Protein AF-A0A521YUN8-F1 (afdb_monomer)

Mean predicted aligned error: 10.93 Å

Secondary structure (DSSP, 8-state):
-PEEEEEE-GGGTTT-S-PPPEEEEE-HHHHHHHHTTS-----HHHHHHHHHTT-SEEEEPP---SPTTS-HHHHHHHHHHHTTS--EEEEEEESHHHH-TT--SSSTT-TTGGGGSHHHHHHHHHHHTT--EE--EE--BBTTTTSSTT--HHHH-TTEEEETT-EE-TTS-SB-SSBBPEEE-STT-EEEE--EETTEEEEEPEEEEEEEEEEE-SEEEEEEE-TTS-SPPEEEEEE--SEEEEEEEEEEEEES-EEEEEEES-EEEEEEEEE-TTS--EEEEEEEBTT--TTSTTSTTT--STTSSHHHHHTT--SEEEEE--TGGGGGTGGGHHHHHHHHHHHHHHHHHTT-EEEEEPP---SSSPS-HHHHHHHHHHHHHHHHHTPEEE-HHHHHS-TT-TTS-TTB-TTSSTTSB-HHHHHHHHHHHHHHHHHHHT-----

Solvent-accessible surface area (backbone atoms only — not comparable to full-atom values): 22482 Å² total; per-residue (Å²): 125,76,44,46,40,36,58,49,65,56,76,50,73,83,72,46,87,84,74,88,62,58,76,47,75,38,56,63,66,56,51,53,52,46,59,76,75,46,75,68,62,85,54,70,73,60,52,53,58,38,45,77,70,72,38,81,46,69,48,48,51,76,74,59,74,44,56,69,54,71,33,59,67,40,27,50,30,50,50,29,16,77,70,60,73,34,66,28,37,36,38,38,41,18,11,26,80,37,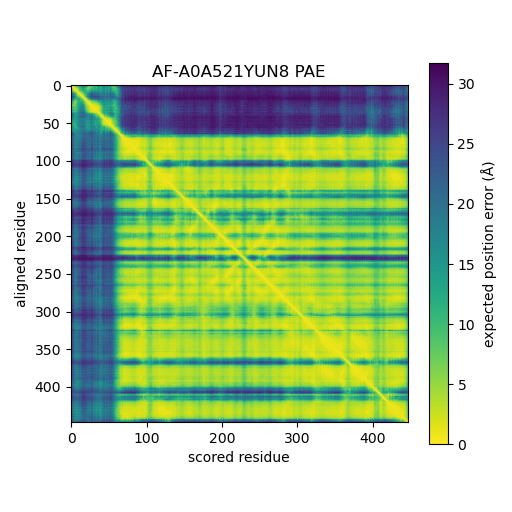44,13,17,6,44,36,96,60,66,36,35,38,68,52,9,44,72,37,4,25,41,30,28,19,17,38,46,35,38,75,73,72,41,55,37,31,46,32,52,52,23,34,51,12,58,62,56,72,56,26,96,85,46,50,68,38,47,26,32,76,44,39,41,71,28,82,82,27,45,60,62,89,81,68,80,63,45,32,68,8,12,32,31,39,43,8,79,35,68,63,10,22,41,33,40,36,42,39,36,67,88,41,74,90,41,62,38,67,29,25,33,37,40,39,31,29,50,22,57,34,63,26,26,37,32,42,39,62,65,83,73,85,63,86,56,46,74,48,75,35,83,37,77,66,40,70,47,72,48,80,43,78,53,79,74,42,62,49,44,34,38,44,23,16,66,33,53,52,37,36,40,37,29,40,38,60,37,29,85,87,58,29,26,38,39,30,34,54,21,11,18,50,82,35,22,44,73,39,72,79,13,50,64,53,32,84,55,80,48,31,26,23,72,46,55,27,68,67,63,36,33,31,35,37,41,43,52,37,62,53,46,55,79,52,44,72,80,32,38,63,57,48,35,55,35,53,43,51,37,51,51,41,24,38,73,57,65,22,44,45,32,41,43,45,41,54,51,76,43,77,51,46,59,44,75,52,34,51,48,45,33,50,34,53,51,49,40,22,67,76,70,71,38,43,62,41,61,55,49,57,67,75,39,52,50,87,58,58,65,79,53,78,39,39,35,34,52,79,39,52,70,26,36,8,56,59,24,18,37,51,52,6,40,51,50,36,54,32,49,26,34,15,33,60,62,59,72,90,124

pLDDT: mean 76.79, std 19.07, range [26.56, 98.12]

Nearest PDB structures (foldseek):
  4w8j-assembly1_A-2  TM=6.122E-01  e=1.206E-03  Bacillus thuringiensis serovar kurstaki str. HD73
  6tfj-assembly1_D  TM=5.783E-01  e=1.558E-02  Bacillus thuringiensis
  6v1v-assembly1_A  TM=5.561E-01  e=2.012E-01  Bacillus thuringiensis
  6v1v-assembly1_B  TM=5.299E-01  e=1.787E-01  Bacillus thuringiensis
  6y3y-assembly1_B  TM=3.745E-01  e=2.825E-02  Human coronavirus HKU1

Foldseek 3Di:
DWAWEFEDACVCVVDDDDDDTDTDTDDPVVVVVVPLPAQADPDPVVVVVVVVVVHPGYRYDDHLQFAFQLQALQLVQQVCLLVLHAAAEEEEQAALQQLAFQLDQAPFDLFCRNLLGLLLLLQVLCVVLPAHEHAQKDFAQAPQCVRDPPDDVCRNPVQKDWWPPWDWDNVQLAAAQQHTWTKAADFGTFMKGFDAHSVGRVHGDKFFKKKWKWFLADFFWKWKADPPPPWDTDIDTRDRPGAIAIDMDGGDTDGTMMTIHTRTHIIITRMMGTHHSSNYHHHYYYSYYYLAALQDCCHQQNPPRRRHAQLNLLNVLHSEYEYHHAQNLLVVFPVSLVVRLVSVLVNLQSNVVSVHAYEYEQHADFFQDFDDDRSVSNRVSSVVSCVVNVHHYGPLVCSLDNSHPLHDDQQACSRDGSRYGHSSNSSSSSSSVSVSSCRNSVVPRPD

Sequence (447 aa):
MPQALVIQSVDSLERSNYAPGLVVNFPAEIVTWLKSRMLVDDTPAVVAAAIAAGATQVVHRPNYSAKSGAMPKTSQAIAMVLAGLAQAFVGGFGDSTELGTGAGTGVKGLIGAAAGRPSAQMAAYLASVGIPAADNSFFGEGFIQAFPPNMQFSDFDSRFRWIAGASHYPNGQQTSLGGVMGRANGVGLGVGFTPTYPCEPTRNIIYDTVRVVYCDRTTGSITVSNPGGGSVASTITTDGTFKVKVATVSLTRGSGECQILCASGDVWIIGATFYDSQIPRVNIMSFGQYGDKLTSATGAVKNTNEWRGGAVLAQLGLDACWFDMTLNSYGDGLAGVSAFSDALRSIVKEVAAAGTETVIASPHAVGTGNQGTVSNAYVQAARQVTSETGSQFHDVYKRLTPYAAYSATHIFGGDGTTLHLSAGGNHAKGVLRARFLLNATGHNPVE

Radius of gyration: 22.22 Å; Cα contacts (8 Å, |Δi|>4): 1110; chains: 1; bounding box: 50×47×71 Å

Structure (mmCIF, N/CA/C/O backbone):
data_AF-A0A521YUN8-F1
#
_entry.id   AF-A0A521YUN8-F1
#
loop_
_atom_site.group_PDB
_atom_site.id
_atom_site.type_symbol
_atom_site.label_atom_id
_atom_site.label_alt_id
_atom_site.label_comp_id
_atom_site.label_asym_id
_atom_site.label_entity_id
_atom_site.label_seq_id
_atom_site.pdbx_PDB_ins_code
_atom_site.Cartn_x
_atom_site.Cartn_y
_atom_site.Cartn_z
_atom_site.occupancy
_atom_site.B_iso_or_equiv
_atom_site.auth_seq_id
_atom_site.auth_comp_id
_atom_site.auth_asym_id
_atom_site.auth_atom_id
_atom_site.pdbx_PDB_model_num
ATOM 1 N N . MET A 1 1 ? 4.036 -11.961 45.183 1.00 40.22 1 MET A N 1
ATOM 2 C CA . MET A 1 1 ? 2.727 -12.651 45.256 1.00 40.22 1 MET A CA 1
ATOM 3 C C . MET A 1 1 ? 2.252 -12.927 43.832 1.00 40.22 1 MET A C 1
ATOM 5 O O . MET A 1 1 ? 2.518 -12.071 42.990 1.00 40.22 1 MET A O 1
ATOM 9 N N . PRO A 1 2 ? 1.623 -14.081 43.537 1.00 34.34 2 PRO A N 1
ATOM 10 C CA . PRO A 1 2 ? 1.011 -14.326 42.229 1.00 34.34 2 PRO A CA 1
ATOM 11 C C . PRO A 1 2 ? -0.067 -13.268 41.951 1.00 34.34 2 PRO A C 1
ATOM 13 O O . PRO A 1 2 ? -0.819 -12.921 42.861 1.00 34.34 2 PRO A O 1
ATOM 16 N N . GLN A 1 3 ? -0.112 -12.726 40.732 1.00 43.03 3 GLN A N 1
ATOM 17 C CA . GLN A 1 3 ? -1.165 -11.796 40.311 1.00 43.03 3 GLN A CA 1
ATOM 18 C C . GLN A 1 3 ? -2.227 -12.589 39.543 1.00 43.03 3 GLN A C 1
ATOM 20 O O . GLN A 1 3 ? -1.904 -13.293 38.583 1.00 43.03 3 GLN A O 1
ATOM 25 N N . ALA A 1 4 ? -3.478 -12.496 39.991 1.00 38.19 4 ALA A N 1
ATOM 26 C CA . ALA A 1 4 ? -4.615 -13.130 39.336 1.00 38.19 4 ALA A CA 1
ATOM 27 C C . ALA A 1 4 ? -5.080 -12.246 38.172 1.00 38.19 4 ALA A C 1
ATOM 29 O O . ALA A 1 4 ? -5.503 -11.108 38.394 1.00 38.19 4 ALA A O 1
ATOM 30 N N . LEU A 1 5 ? -4.986 -12.765 36.945 1.00 40.88 5 LEU A N 1
ATOM 31 C CA . LEU A 1 5 ? -5.459 -12.103 35.736 1.00 40.88 5 LEU A CA 1
ATOM 32 C C . LEU A 1 5 ? -6.773 -12.742 35.285 1.00 40.88 5 LEU A C 1
ATOM 34 O O . LEU A 1 5 ? -6.846 -13.958 35.097 1.00 40.88 5 LEU A O 1
ATOM 38 N N . VAL A 1 6 ? -7.798 -11.916 35.084 1.00 42.12 6 VAL A N 1
ATOM 39 C CA . VAL A 1 6 ? -9.063 -12.341 34.474 1.00 42.12 6 VAL A CA 1
ATOM 40 C C . VAL A 1 6 ? -9.049 -11.938 33.004 1.00 42.12 6 VAL A C 1
ATOM 42 O O . VAL A 1 6 ? -8.918 -10.755 32.686 1.00 42.12 6 VAL A O 1
ATOM 45 N N . ILE A 1 7 ? -9.189 -12.921 32.114 1.00 42.91 7 ILE A N 1
ATOM 46 C CA . ILE A 1 7 ? -9.347 -12.703 30.671 1.00 42.91 7 ILE A CA 1
ATOM 47 C C . ILE A 1 7 ? -10.835 -12.859 30.346 1.00 42.91 7 ILE A C 1
ATOM 49 O O . ILE A 1 7 ? -11.385 -13.952 30.458 1.00 42.91 7 ILE A O 1
ATOM 53 N N . GLN A 1 8 ? -11.496 -11.771 29.948 1.00 40.34 8 GLN A N 1
ATOM 54 C CA . GLN A 1 8 ? -12.891 -11.790 29.496 1.00 40.34 8 GLN A CA 1
ATOM 55 C C . GLN A 1 8 ? -12.984 -11.365 28.027 1.00 40.34 8 GLN A C 1
ATOM 57 O O . GLN A 1 8 ? -12.402 -10.358 27.616 1.00 40.34 8 GLN A O 1
ATOM 62 N N . SER A 1 9 ? -13.729 -12.132 27.225 1.00 34.81 9 SER A N 1
ATOM 63 C CA . SER A 1 9 ? -14.153 -11.721 25.884 1.00 34.81 9 SER A CA 1
ATOM 64 C C . SER A 1 9 ? -15.483 -10.966 25.970 1.00 34.81 9 SER A C 1
ATOM 66 O O . SER A 1 9 ? -16.374 -11.327 26.742 1.00 34.81 9 SER A O 1
ATOM 68 N N . VAL A 1 10 ? -15.629 -9.902 25.177 1.00 38.62 10 VAL A N 1
ATOM 69 C CA . VAL A 1 10 ? -16.813 -9.025 25.216 1.00 38.62 10 VAL A CA 1
ATOM 70 C C . VAL A 1 10 ? -18.052 -9.690 24.592 1.00 38.62 10 VAL A C 1
ATOM 72 O O . VAL A 1 10 ? -19.169 -9.290 24.903 1.00 38.62 10 VAL A O 1
ATOM 75 N N . ASP A 1 11 ? -17.896 -10.785 23.838 1.00 34.53 11 ASP A N 1
ATOM 76 C CA . ASP A 1 11 ? -19.031 -11.582 23.339 1.00 34.53 11 ASP A CA 1
ATOM 77 C C . ASP A 1 11 ? -19.919 -12.135 24.475 1.00 34.53 11 ASP A C 1
ATOM 79 O O . ASP A 1 11 ? -21.109 -12.381 24.278 1.00 34.53 11 ASP A O 1
ATOM 83 N N . SER A 1 12 ? -19.370 -12.279 25.688 1.00 32.59 12 SER A N 1
ATOM 84 C CA . SER A 1 12 ? -20.115 -12.716 26.877 1.00 32.59 12 SER A CA 1
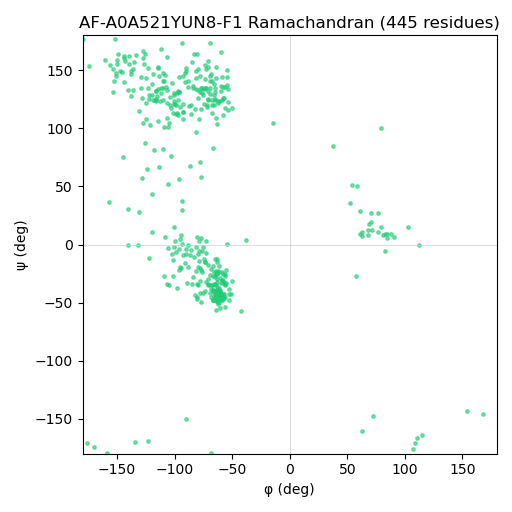ATOM 85 C C . SER A 1 12 ? -20.982 -11.620 27.519 1.00 32.59 12 SER A C 1
ATOM 87 O O . SER A 1 12 ? -21.946 -11.941 28.216 1.00 32.59 12 SER A O 1
ATOM 89 N N . LEU A 1 13 ? -20.696 -10.338 27.253 1.00 34.28 13 LEU A N 1
ATOM 90 C CA . LEU A 1 13 ? -21.418 -9.194 27.829 1.00 34.28 13 LEU A CA 1
ATOM 91 C C . LEU A 1 13 ? -22.699 -8.848 27.061 1.00 34.28 13 LEU A C 1
ATOM 93 O O . LEU A 1 13 ? -23.650 -8.362 27.665 1.00 34.28 13 LEU A O 1
ATOM 97 N N . GLU A 1 14 ? -22.762 -9.139 25.759 1.00 33.44 14 GLU A N 1
ATOM 98 C CA . GLU A 1 14 ? -23.977 -8.898 24.965 1.00 33.44 14 GLU A CA 1
ATOM 99 C C . GLU A 1 14 ? -24.939 -10.100 24.938 1.00 33.44 14 GLU A C 1
ATOM 101 O O . GLU A 1 14 ? -26.064 -9.962 24.458 1.00 33.44 14 GLU A O 1
ATOM 106 N N . ARG A 1 15 ? -24.544 -11.279 25.457 1.00 31.39 15 ARG A N 1
ATOM 107 C CA . ARG A 1 15 ? -25.366 -12.505 25.358 1.00 31.39 15 ARG A CA 1
ATOM 108 C C . ARG A 1 15 ? -25.589 -13.330 26.627 1.00 31.39 15 ARG A C 1
ATOM 110 O O . ARG A 1 15 ? -26.336 -14.302 26.544 1.00 31.39 15 ARG A O 1
ATOM 117 N N . SER A 1 16 ? -25.056 -12.984 27.799 1.00 26.56 16 SER A N 1
ATOM 118 C CA . SER A 1 16 ? -25.346 -13.794 28.994 1.00 26.56 16 SER A CA 1
ATOM 119 C C . SER A 1 16 ? -25.258 -13.041 30.314 1.00 26.56 16 SER A C 1
ATOM 121 O O . SER A 1 16 ? -24.249 -12.418 30.628 1.00 26.56 16 SER A O 1
ATOM 123 N N . ASN A 1 17 ? -26.296 -13.212 31.136 1.00 31.38 17 ASN A N 1
ATOM 124 C CA . ASN A 1 17 ? -26.177 -13.135 32.586 1.00 31.38 17 ASN A CA 1
ATOM 125 C C . ASN A 1 17 ? -25.013 -14.040 33.034 1.00 31.38 17 ASN A C 1
ATOM 127 O O . ASN A 1 17 ? -25.071 -15.247 32.822 1.00 31.38 17 ASN A O 1
ATOM 131 N N . TYR A 1 18 ? -23.980 -13.436 33.628 1.00 36.31 18 TYR A N 1
ATOM 132 C CA . TYR A 1 18 ? -22.937 -14.051 34.459 1.00 36.31 18 TYR A CA 1
ATOM 133 C C . TYR A 1 18 ? -22.442 -15.451 34.041 1.00 36.31 18 TYR A C 1
ATOM 135 O O . TYR A 1 18 ? -22.829 -16.457 34.634 1.00 36.31 18 TYR A O 1
ATOM 143 N N . ALA A 1 19 ? -21.481 -15.512 33.116 1.00 30.38 19 ALA A N 1
ATOM 144 C CA . ALA A 1 19 ? -20.538 -16.631 33.069 1.00 30.38 19 ALA A CA 1
ATOM 145 C C . ALA A 1 19 ? -19.230 -16.234 33.792 1.00 30.38 19 ALA A C 1
ATOM 147 O O . ALA A 1 19 ? -18.710 -15.142 33.541 1.00 30.38 19 ALA A O 1
ATOM 148 N N . PRO A 1 20 ? -18.687 -17.070 34.698 1.00 34.78 20 PRO A N 1
ATOM 149 C CA . PRO A 1 20 ? -17.443 -16.771 35.401 1.00 34.78 20 PRO A CA 1
ATOM 150 C C . PRO A 1 20 ? -16.265 -16.781 34.418 1.00 34.78 20 PRO A C 1
ATOM 152 O O . PRO A 1 20 ? -16.045 -17.758 33.703 1.00 34.78 20 PRO A O 1
ATOM 155 N N . GLY A 1 21 ? -15.515 -15.676 34.369 1.00 39.78 21 GLY A N 1
ATOM 156 C CA . GLY A 1 21 ? -14.274 -15.590 33.598 1.00 39.78 21 GLY A CA 1
ATOM 157 C C . GLY A 1 21 ? -13.212 -16.556 34.133 1.00 39.78 21 GLY A C 1
ATOM 158 O O . GLY A 1 21 ? -13.204 -16.891 35.318 1.00 39.78 21 GLY A O 1
ATOM 159 N N . LEU A 1 22 ? -12.300 -16.994 33.264 1.00 37.12 22 LEU A N 1
ATOM 160 C CA . LEU A 1 22 ? -11.158 -17.812 33.664 1.00 37.12 22 LEU A CA 1
ATOM 161 C C . LEU A 1 22 ? -10.160 -16.937 34.437 1.00 37.12 22 LEU A C 1
ATOM 163 O O . LEU A 1 22 ? -9.649 -15.949 33.905 1.00 37.12 22 LEU A O 1
ATOM 167 N N . VAL A 1 23 ? -9.888 -17.303 35.690 1.00 40.12 23 VAL A N 1
ATOM 168 C CA . VAL A 1 23 ? -8.850 -16.675 36.515 1.00 40.12 23 VAL A CA 1
ATOM 169 C C . VAL A 1 23 ? -7.566 -17.479 36.349 1.00 40.12 23 VAL A C 1
ATOM 171 O O . VAL A 1 23 ? -7.503 -18.634 36.771 1.00 40.12 23 VAL A O 1
ATOM 174 N N . VAL A 1 24 ? -6.538 -16.881 35.747 1.00 41.16 24 VAL A N 1
ATOM 175 C CA . VAL A 1 24 ? -5.220 -17.513 35.598 1.00 41.16 24 VAL A CA 1
ATOM 176 C C . VAL A 1 24 ? -4.197 -16.720 36.405 1.00 41.16 24 VAL A C 1
ATOM 178 O O . VAL A 1 24 ? -4.092 -15.499 36.281 1.00 41.16 24 VAL A O 1
ATOM 181 N N . ASN A 1 25 ? -3.445 -17.413 37.258 1.00 44.00 25 ASN A N 1
ATOM 182 C CA . ASN A 1 25 ? -2.368 -16.807 38.035 1.00 44.00 25 ASN A CA 1
ATOM 183 C C . ASN A 1 25 ? -1.083 -16.797 37.210 1.00 44.00 25 ASN A C 1
ATOM 185 O O . ASN A 1 25 ? -0.565 -17.858 36.864 1.00 44.00 25 ASN A O 1
ATOM 189 N N . PHE A 1 26 ? -0.543 -15.608 36.953 1.00 46.38 26 PHE A N 1
ATOM 190 C CA . PHE A 1 26 ? 0.735 -15.454 36.265 1.00 46.38 26 PHE A CA 1
ATOM 191 C C . PHE A 1 26 ? 1.824 -14.936 37.220 1.00 46.38 26 PHE A C 1
ATOM 193 O O . PHE A 1 26 ? 1.540 -14.144 38.130 1.00 46.38 26 PHE A O 1
ATOM 200 N N . PRO A 1 27 ? 3.093 -15.338 37.017 1.00 47.75 27 PRO A N 1
ATOM 201 C CA . PRO A 1 27 ? 4.240 -14.638 37.586 1.00 47.75 27 PRO A CA 1
ATOM 202 C C . PRO A 1 27 ? 4.221 -13.152 37.194 1.00 47.75 27 PRO A C 1
ATOM 204 O O . PRO A 1 27 ? 3.852 -12.803 36.072 1.00 47.75 27 PRO A O 1
ATOM 207 N N . ALA A 1 28 ? 4.658 -12.269 38.098 1.00 49.50 28 ALA A N 1
ATOM 208 C CA . ALA A 1 28 ? 4.647 -10.810 37.895 1.00 49.50 28 ALA A CA 1
ATOM 209 C C . ALA A 1 28 ? 5.402 -10.358 36.626 1.00 49.50 28 ALA A C 1
ATOM 211 O O . ALA A 1 28 ? 5.084 -9.335 36.018 1.00 49.50 28 ALA A O 1
ATOM 212 N N . GLU A 1 29 ? 6.377 -11.154 36.206 1.00 45.62 29 GLU A N 1
ATOM 213 C CA . GLU A 1 29 ? 7.209 -10.961 35.020 1.00 45.62 29 GLU A CA 1
ATOM 214 C C . GLU A 1 29 ? 6.395 -11.154 33.732 1.00 45.62 29 GLU A C 1
ATOM 216 O O . GLU A 1 29 ? 6.466 -10.331 32.822 1.00 45.62 29 GLU A O 1
ATOM 221 N N . ILE A 1 30 ? 5.528 -12.175 33.702 1.00 45.88 30 ILE A N 1
ATOM 222 C CA . ILE A 1 30 ? 4.599 -12.431 32.593 1.00 45.88 30 ILE A CA 1
ATOM 223 C C . ILE A 1 30 ? 3.528 -11.342 32.538 1.00 45.88 30 ILE A C 1
ATOM 225 O O . ILE A 1 30 ? 3.179 -10.884 31.456 1.00 45.88 30 ILE A O 1
ATOM 229 N N . VAL A 1 31 ? 3.046 -10.859 33.685 1.00 47.78 31 VAL A N 1
ATOM 230 C CA . VAL A 1 31 ? 2.085 -9.743 33.717 1.00 47.78 31 VAL A CA 1
ATOM 231 C C . VAL A 1 31 ? 2.711 -8.454 33.185 1.00 47.78 31 VAL A C 1
ATOM 233 O O . VAL A 1 31 ? 2.090 -7.739 32.403 1.00 47.78 31 VAL A O 1
ATOM 236 N N . THR A 1 32 ? 3.957 -8.167 33.558 1.00 48.97 32 THR A N 1
ATOM 237 C CA . THR A 1 32 ? 4.709 -7.012 33.039 1.00 48.97 32 THR A CA 1
ATOM 238 C C . THR A 1 32 ? 4.943 -7.138 31.531 1.00 48.97 32 THR A C 1
ATOM 240 O O . THR A 1 32 ? 4.762 -6.174 30.787 1.00 48.97 32 THR A O 1
ATOM 243 N N . TRP A 1 33 ? 5.255 -8.347 31.061 1.00 48.38 33 TRP A N 1
ATOM 244 C CA . TRP A 1 33 ? 5.387 -8.656 29.641 1.00 48.38 33 TRP A CA 1
ATOM 245 C C . TRP A 1 33 ? 4.058 -8.487 28.879 1.00 48.38 33 TRP A C 1
ATOM 247 O O . TRP A 1 33 ? 4.036 -7.826 27.841 1.00 48.38 33 TRP A O 1
ATOM 257 N N . LEU A 1 34 ? 2.933 -8.972 29.416 1.00 43.41 34 LEU A N 1
ATOM 258 C CA . LEU A 1 34 ? 1.595 -8.806 28.828 1.00 43.41 34 LEU A CA 1
ATOM 259 C C . LEU A 1 34 ? 1.175 -7.331 28.760 1.00 43.41 34 LEU A C 1
ATOM 261 O O . LEU A 1 34 ? 0.691 -6.886 27.721 1.00 43.41 34 LEU A O 1
ATOM 265 N N . LYS A 1 35 ? 1.441 -6.543 29.811 1.00 47.22 35 LYS A N 1
ATOM 266 C CA . LYS A 1 35 ? 1.211 -5.084 29.832 1.00 47.22 35 LYS A CA 1
ATOM 267 C C . LYS A 1 35 ? 1.997 -4.345 28.753 1.00 47.22 35 LYS A C 1
ATOM 269 O O . LYS A 1 35 ? 1.515 -3.363 28.205 1.00 47.22 35 LYS A O 1
ATOM 274 N N . SER A 1 36 ? 3.191 -4.830 28.415 1.00 42.38 36 SER A N 1
ATOM 275 C CA . SER A 1 36 ? 4.002 -4.249 27.338 1.00 42.38 36 SER A CA 1
ATOM 276 C C . SER A 1 36 ? 3.486 -4.585 25.927 1.00 42.38 36 SER A C 1
ATOM 278 O O . SER A 1 36 ? 3.941 -3.992 24.950 1.00 42.38 36 SER A O 1
ATOM 280 N N . ARG A 1 37 ? 2.549 -5.541 25.801 1.00 40.09 37 ARG A N 1
ATOM 281 C CA . ARG A 1 37 ? 2.071 -6.102 24.522 1.00 40.09 37 ARG A CA 1
ATOM 282 C C . ARG A 1 37 ? 0.559 -5.973 24.290 1.00 40.09 37 ARG A C 1
ATOM 284 O O . ARG A 1 37 ? 0.108 -6.219 23.172 1.00 40.09 37 ARG A O 1
ATOM 291 N N . MET A 1 38 ? -0.231 -5.608 25.300 1.00 37.91 38 MET A N 1
ATOM 292 C CA . MET A 1 38 ? -1.691 -5.498 25.216 1.00 37.91 38 MET A CA 1
ATOM 293 C C . MET A 1 38 ? -2.171 -4.139 25.737 1.00 37.91 38 MET A C 1
ATOM 295 O O . MET A 1 38 ? -1.736 -3.684 26.789 1.00 37.91 38 MET A O 1
ATOM 299 N N . LEU A 1 39 ? -3.087 -3.505 24.998 1.00 37.34 39 LEU A N 1
ATOM 300 C CA . LEU A 1 39 ? -3.808 -2.309 25.441 1.00 37.34 39 LEU A CA 1
ATOM 301 C C . LEU A 1 39 ? -4.728 -2.703 26.604 1.00 37.34 39 LEU A C 1
ATOM 303 O O . LEU A 1 39 ? -5.658 -3.484 26.407 1.00 37.34 39 LEU A O 1
ATOM 307 N N . VAL A 1 40 ? -4.439 -2.200 27.802 1.00 40.09 40 VAL A N 1
ATOM 308 C CA . VAL A 1 40 ? -5.302 -2.341 28.982 1.00 40.09 40 VAL A CA 1
ATOM 309 C C . VAL A 1 40 ? -6.214 -1.114 29.024 1.00 40.09 40 VAL A C 1
ATOM 311 O O . VAL A 1 40 ? -5.719 0.010 29.020 1.00 40.09 40 VAL A O 1
ATOM 314 N N . ASP A 1 41 ? -7.531 -1.324 28.992 1.00 37.00 41 ASP A N 1
ATOM 315 C CA . ASP A 1 41 ? -8.532 -0.261 29.149 1.00 37.00 41 ASP A CA 1
ATOM 316 C C . ASP A 1 41 ? -9.026 -0.253 30.605 1.00 37.00 41 ASP A C 1
ATOM 318 O O . ASP A 1 41 ? -9.662 -1.209 31.050 1.00 37.00 41 ASP A O 1
ATOM 322 N N . ASP A 1 42 ? -8.711 0.811 31.346 1.00 39.28 42 ASP A N 1
ATOM 323 C CA . ASP A 1 42 ? -9.026 0.982 32.771 1.00 39.28 42 ASP A CA 1
ATOM 324 C C . ASP A 1 42 ? -10.320 1.800 32.961 1.00 39.28 42 ASP A C 1
ATOM 326 O O . ASP A 1 42 ? -10.331 2.850 33.611 1.00 39.28 42 ASP A O 1
ATOM 330 N N . THR A 1 43 ? -11.447 1.367 32.384 1.00 39.06 43 THR A N 1
ATOM 331 C CA . THR A 1 43 ? -12.718 2.069 32.632 1.00 39.06 43 THR A CA 1
ATOM 332 C C . THR A 1 43 ? -13.278 1.745 34.035 1.00 39.06 43 THR A C 1
ATOM 334 O O . THR A 1 43 ? -13.449 0.571 34.381 1.00 39.06 43 THR A O 1
ATOM 337 N N . PRO A 1 44 ? -13.628 2.757 34.866 1.00 37.94 44 PRO A N 1
ATOM 338 C CA . PRO A 1 44 ? -13.896 2.571 36.303 1.00 37.94 44 PRO A CA 1
ATOM 339 C C . PRO A 1 44 ? -15.020 1.588 36.660 1.00 37.94 44 PRO A C 1
ATOM 341 O O . PRO A 1 44 ? -14.967 0.939 37.703 1.00 37.94 44 PRO A O 1
ATOM 344 N N . ALA A 1 45 ? -16.039 1.460 35.806 1.00 41.59 45 ALA A N 1
ATOM 345 C CA . ALA A 1 45 ? -17.196 0.606 36.071 1.00 41.59 45 ALA A CA 1
ATOM 346 C C . ALA A 1 45 ? -16.864 -0.894 35.989 1.00 41.59 45 ALA A C 1
ATOM 348 O O . ALA A 1 45 ? -17.403 -1.685 36.763 1.00 41.59 45 ALA A O 1
ATOM 349 N N . VAL A 1 46 ? -15.955 -1.293 35.092 1.00 40.50 46 VAL A N 1
ATOM 350 C CA . VAL A 1 46 ? -15.587 -2.708 34.939 1.00 40.50 46 VAL A CA 1
ATOM 351 C C . VAL A 1 46 ? -14.504 -3.121 35.932 1.00 40.50 46 VAL A C 1
ATOM 353 O O . VAL A 1 46 ? -14.554 -4.216 36.492 1.00 40.50 46 VAL A O 1
ATOM 356 N N . VAL A 1 47 ? -13.590 -2.200 36.244 1.00 44.62 47 VAL A N 1
ATOM 357 C CA . VAL A 1 47 ? -12.614 -2.363 37.327 1.00 44.62 47 VAL A CA 1
ATOM 358 C C . VAL A 1 47 ? -13.330 -2.591 38.667 1.00 44.62 47 VAL A C 1
ATOM 360 O O . VAL A 1 47 ? -12.972 -3.507 39.402 1.00 44.62 47 VAL A O 1
ATOM 363 N N . ALA A 1 48 ? -14.405 -1.847 38.955 1.00 43.62 48 ALA A N 1
ATOM 364 C CA . ALA A 1 48 ? -15.189 -2.019 40.180 1.00 43.62 48 ALA A CA 1
ATOM 365 C C . ALA A 1 48 ? -15.873 -3.399 40.285 1.00 43.62 48 ALA A C 1
ATOM 367 O O . ALA A 1 48 ? -15.846 -4.017 41.351 1.00 43.62 48 ALA A O 1
ATOM 368 N N . ALA A 1 49 ? -16.443 -3.912 39.189 1.00 44.75 49 ALA A N 1
ATOM 369 C CA . ALA A 1 49 ? -17.105 -5.220 39.170 1.00 44.75 49 ALA A CA 1
ATOM 370 C C . ALA A 1 49 ? -16.115 -6.392 39.314 1.00 44.75 49 ALA A C 1
ATOM 372 O O . ALA A 1 49 ? -16.419 -7.390 39.965 1.00 44.75 49 ALA A O 1
ATOM 373 N N . ALA A 1 50 ? -14.915 -6.267 38.749 1.00 43.16 50 ALA A N 1
ATOM 374 C CA . ALA A 1 50 ? -13.892 -7.301 38.841 1.00 43.16 50 ALA A CA 1
ATOM 375 C C . ALA A 1 50 ? -13.134 -7.287 40.178 1.00 43.16 50 ALA A C 1
ATOM 377 O O . ALA A 1 50 ? -12.829 -8.353 40.711 1.00 43.16 50 ALA A O 1
ATOM 378 N N . ILE A 1 51 ? -12.897 -6.106 40.764 1.00 48.72 51 ILE A N 1
ATOM 379 C CA . ILE A 1 51 ? -12.371 -5.980 42.133 1.00 48.72 51 ILE A CA 1
ATOM 380 C C . ILE A 1 51 ? -13.349 -6.614 43.131 1.00 48.72 51 ILE A C 1
ATOM 382 O O . ILE A 1 51 ? -12.924 -7.348 44.022 1.00 48.72 51 ILE A O 1
ATOM 386 N N . ALA A 1 52 ? -14.659 -6.416 42.942 1.00 48.44 52 ALA A N 1
ATOM 387 C CA . ALA A 1 52 ? -15.687 -7.068 43.756 1.00 48.44 52 ALA A CA 1
ATOM 388 C C . ALA A 1 52 ? -15.681 -8.610 43.636 1.00 48.44 52 ALA A C 1
ATOM 390 O O . ALA A 1 52 ? -16.125 -9.293 44.555 1.00 48.44 52 ALA A O 1
ATOM 391 N N . ALA A 1 53 ? -15.137 -9.161 42.545 1.00 46.38 53 ALA A N 1
ATOM 392 C CA . ALA A 1 53 ? -14.968 -10.599 42.316 1.00 46.38 53 ALA A CA 1
ATOM 393 C C . ALA A 1 53 ? -13.578 -11.140 42.727 1.00 46.38 53 ALA A C 1
ATOM 395 O O . ALA A 1 53 ? -13.261 -12.296 42.448 1.00 46.38 53 ALA A O 1
ATOM 396 N N . GLY A 1 54 ? -12.738 -10.328 43.381 1.00 42.00 54 GLY A N 1
ATOM 397 C CA . GLY A 1 54 ? -11.404 -10.730 43.844 1.00 42.00 54 GLY A CA 1
ATOM 398 C C . GLY A 1 54 ? -10.291 -10.616 42.795 1.00 42.00 54 GLY A C 1
ATOM 399 O O . GLY A 1 54 ? -9.171 -11.068 43.044 1.00 42.00 54 GLY A O 1
ATOM 400 N N . ALA A 1 55 ? -10.555 -10.007 41.636 1.00 42.09 55 ALA A N 1
ATOM 401 C CA . ALA A 1 55 ? -9.522 -9.731 40.644 1.00 42.09 55 ALA A CA 1
ATOM 402 C C . ALA A 1 55 ? -8.666 -8.535 41.080 1.00 42.09 55 ALA A C 1
ATOM 404 O O . ALA A 1 55 ? -9.179 -7.491 41.478 1.00 42.09 55 ALA A O 1
ATOM 405 N N . THR A 1 56 ? -7.343 -8.667 40.965 1.00 43.69 56 THR A N 1
ATOM 406 C CA . THR A 1 56 ? -6.420 -7.546 41.213 1.00 43.69 56 THR A CA 1
ATOM 407 C C . THR A 1 56 ? -6.165 -6.717 39.956 1.00 43.69 56 THR A C 1
ATOM 409 O O . THR A 1 56 ? -5.738 -5.571 40.082 1.00 43.69 56 THR A O 1
ATOM 412 N N . GLN A 1 57 ? -6.435 -7.261 38.758 1.00 42.66 57 GLN A N 1
ATOM 413 C CA . GLN A 1 57 ? -6.340 -6.572 37.463 1.00 42.66 57 GLN A CA 1
ATOM 414 C C . GLN A 1 57 ? -7.334 -7.162 36.443 1.00 42.66 57 GLN A C 1
ATOM 416 O O . GLN A 1 57 ? -7.554 -8.375 36.413 1.00 42.66 57 GLN A O 1
ATOM 421 N N . VAL A 1 58 ? -7.891 -6.304 35.581 1.00 38.75 58 VAL A N 1
ATOM 422 C CA . VAL A 1 58 ? -8.771 -6.671 34.457 1.00 38.75 58 VAL A CA 1
ATOM 423 C C . VAL A 1 58 ? -8.043 -6.369 33.159 1.00 38.75 58 VAL A C 1
ATOM 425 O O . VAL A 1 58 ? -7.646 -5.231 32.938 1.00 38.75 58 VAL A O 1
ATOM 428 N N . VAL A 1 59 ? -7.878 -7.360 32.283 1.00 37.97 59 VAL A N 1
ATOM 429 C CA . VAL A 1 59 ? -7.439 -7.107 30.905 1.00 37.97 59 VAL A CA 1
ATOM 430 C C . VAL A 1 59 ? -8.650 -7.269 30.003 1.00 37.97 59 VAL A C 1
ATOM 432 O O . VAL A 1 59 ? -9.108 -8.378 29.726 1.00 37.97 59 VAL A O 1
ATOM 435 N N . HIS A 1 60 ? -9.179 -6.136 29.553 1.00 37.91 60 HIS A N 1
ATOM 436 C CA . HIS A 1 60 ? -10.207 -6.114 28.528 1.00 37.91 60 HIS A CA 1
ATOM 437 C C . HIS A 1 60 ? -9.631 -6.550 27.185 1.00 37.91 60 HIS A C 1
ATOM 439 O O . HIS A 1 60 ? -8.641 -5.994 26.713 1.00 37.91 60 HIS A O 1
ATOM 445 N N . ARG A 1 61 ? -10.295 -7.500 26.514 1.00 41.81 61 ARG A N 1
ATOM 446 C CA . ARG A 1 61 ? -10.138 -7.640 25.064 1.00 41.81 61 ARG A CA 1
ATOM 447 C C . ARG A 1 61 ? -10.856 -6.451 24.418 1.00 41.81 61 ARG A C 1
ATOM 449 O O . ARG A 1 61 ? -12.071 -6.345 24.590 1.00 41.81 61 ARG A O 1
ATOM 456 N N . PRO A 1 62 ? -10.171 -5.562 23.675 1.00 42.88 62 PRO A N 1
ATOM 457 C CA . PRO A 1 62 ? -10.870 -4.559 22.890 1.00 42.88 62 PRO A CA 1
ATOM 458 C C . PRO A 1 62 ? -11.777 -5.303 21.915 1.00 42.88 62 PRO A C 1
ATOM 460 O O . PRO A 1 62 ? -11.307 -6.162 21.170 1.00 42.88 62 PRO A O 1
ATOM 463 N N . ASN A 1 63 ? -13.072 -5.002 21.938 1.00 41.94 63 ASN A N 1
ATOM 464 C CA . ASN A 1 63 ? -14.028 -5.615 21.031 1.00 41.94 63 ASN A CA 1
ATOM 465 C C . ASN A 1 63 ? -13.576 -5.312 19.591 1.00 41.94 63 ASN A C 1
ATOM 467 O O . ASN A 1 63 ? -13.546 -4.146 19.175 1.00 41.94 63 ASN A O 1
ATOM 471 N N . TYR A 1 64 ? -13.138 -6.332 18.843 1.00 51.66 64 TYR A N 1
ATOM 472 C CA . TYR A 1 64 ? -12.593 -6.153 17.499 1.00 51.66 64 TYR A CA 1
ATOM 473 C C . TYR A 1 64 ? -13.744 -5.953 16.506 1.00 51.66 64 TYR A C 1
ATOM 475 O O . TYR A 1 64 ? -14.001 -6.831 15.709 1.00 51.66 64 TYR A O 1
ATOM 483 N N . SER A 1 65 ? -14.413 -4.796 16.568 1.00 53.09 65 SER A N 1
ATOM 484 C CA . SER A 1 65 ? -15.618 -4.307 15.858 1.00 53.09 65 SER A CA 1
ATOM 485 C C . SER A 1 65 ? -15.855 -4.645 14.371 1.00 53.09 65 SER A C 1
ATOM 487 O O . SER A 1 65 ? -16.816 -4.130 13.808 1.00 53.09 65 SER A O 1
ATOM 489 N N . ALA A 1 66 ? -15.027 -5.447 13.706 1.00 59.53 66 ALA A N 1
ATOM 490 C CA . ALA A 1 66 ? -15.454 -6.145 12.504 1.00 59.53 66 ALA A CA 1
ATOM 491 C C . ALA A 1 66 ? -16.481 -7.217 12.882 1.00 59.53 66 ALA A C 1
ATOM 493 O O . ALA A 1 66 ? -16.270 -7.992 13.816 1.00 59.53 66 ALA A O 1
ATOM 494 N N . LYS A 1 67 ? -17.576 -7.300 12.130 1.00 67.62 67 LYS A N 1
ATOM 495 C CA . LYS A 1 67 ? -18.442 -8.476 12.196 1.00 67.62 67 LYS A CA 1
ATOM 496 C C . LYS A 1 67 ? -17.643 -9.668 11.654 1.00 67.62 67 LYS A C 1
ATOM 498 O O . LYS A 1 67 ? -17.053 -9.571 10.580 1.00 67.62 67 LYS A O 1
ATOM 503 N N . SER A 1 68 ? -17.596 -10.771 12.399 1.00 71.31 68 SER A N 1
ATOM 504 C CA . SER A 1 68 ? -16.912 -11.980 11.924 1.00 71.31 68 SER A CA 1
ATOM 505 C C . SER A 1 68 ? -17.509 -12.449 10.594 1.00 71.31 68 SER A C 1
ATOM 507 O O . SER A 1 68 ? -18.730 -12.415 10.412 1.00 71.31 68 SER A O 1
ATOM 509 N N . GLY A 1 69 ? -16.643 -12.814 9.646 1.00 74.75 69 GLY A N 1
ATOM 510 C CA . GLY A 1 69 ? -17.027 -13.197 8.285 1.00 74.75 69 GLY A CA 1
ATOM 511 C C . GLY A 1 69 ? -17.505 -12.044 7.393 1.00 74.75 69 GLY A C 1
ATOM 512 O O . GLY A 1 69 ? -18.074 -12.298 6.335 1.00 74.75 69 GLY A O 1
ATOM 513 N N . ALA A 1 70 ? -17.305 -10.783 7.785 1.00 86.38 70 ALA A N 1
ATOM 514 C CA . ALA A 1 70 ? -17.699 -9.628 6.975 1.00 86.38 70 ALA A CA 1
ATOM 515 C C . ALA A 1 70 ? -16.764 -9.336 5.790 1.00 86.38 70 ALA A C 1
ATOM 517 O O . ALA A 1 70 ? -17.060 -8.448 4.993 1.00 86.38 70 ALA A O 1
ATOM 518 N N . MET A 1 71 ? -15.654 -10.071 5.680 1.00 94.12 71 MET A N 1
ATOM 519 C CA . MET A 1 71 ? -14.690 -9.985 4.581 1.00 94.12 71 MET A CA 1
ATOM 520 C C . MET A 1 71 ? -14.502 -11.361 3.907 1.00 94.12 71 MET A C 1
ATOM 522 O O . MET A 1 71 ? -13.442 -11.980 4.053 1.00 94.12 71 MET A O 1
ATOM 526 N N . PRO A 1 72 ? -15.543 -11.919 3.252 1.00 94.06 72 PRO A N 1
ATOM 527 C CA . PRO A 1 72 ? -15.504 -13.260 2.666 1.00 94.06 72 PRO A CA 1
ATOM 528 C C . PRO A 1 72 ? -14.454 -13.438 1.562 1.00 94.06 72 PRO A C 1
ATOM 530 O O . PRO A 1 72 ? -13.824 -14.496 1.512 1.00 94.06 72 PRO A O 1
ATOM 533 N N . LYS A 1 73 ? -14.215 -12.438 0.702 1.00 94.56 73 LYS A N 1
ATOM 534 C CA . LYS A 1 73 ? -13.191 -12.549 -0.354 1.00 94.56 73 LYS A CA 1
ATOM 535 C C . LYS A 1 73 ? -11.802 -12.623 0.267 1.00 94.56 73 LYS A C 1
ATOM 537 O O . LYS A 1 73 ? -11.018 -13.507 -0.071 1.00 94.56 73 LYS A O 1
ATOM 542 N N . THR A 1 74 ? -11.507 -11.736 1.214 1.00 96.62 74 THR A N 1
ATOM 543 C CA . THR A 1 74 ? -10.212 -11.734 1.899 1.00 96.62 74 THR A CA 1
ATOM 544 C C . THR A 1 74 ? -10.044 -12.986 2.754 1.00 96.62 74 THR A C 1
ATOM 546 O O . THR A 1 74 ? -8.951 -13.542 2.817 1.00 96.62 74 THR A O 1
ATOM 549 N N . SER A 1 75 ? -11.124 -13.489 3.360 1.00 95.88 75 SER A N 1
ATOM 550 C CA . SER A 1 75 ? -11.120 -14.773 4.067 1.00 95.88 75 SER A CA 1
ATOM 551 C C . SER A 1 75 ? -10.729 -15.925 3.145 1.00 95.88 75 SER A C 1
ATOM 553 O O . SER A 1 75 ? -9.844 -16.710 3.499 1.00 95.88 75 SER A O 1
ATOM 555 N N . GLN A 1 76 ? -11.312 -15.984 1.943 1.00 96.38 76 GLN A N 1
ATOM 556 C CA . GLN A 1 76 ? -10.956 -16.969 0.927 1.00 96.38 76 GLN A CA 1
ATOM 557 C C . GLN A 1 76 ? -9.496 -16.817 0.483 1.00 96.38 76 GLN A C 1
ATOM 559 O O . GLN A 1 76 ? -8.783 -17.814 0.414 1.00 96.38 76 GLN A O 1
ATOM 564 N N . ALA A 1 77 ? -9.023 -15.595 0.231 1.00 97.62 77 ALA A N 1
ATOM 565 C CA . ALA A 1 77 ? -7.638 -15.347 -0.166 1.00 97.62 77 ALA A CA 1
ATOM 566 C C . ALA A 1 77 ? -6.637 -15.814 0.909 1.00 97.62 77 ALA A C 1
ATOM 568 O O . ALA A 1 77 ? -5.669 -16.505 0.595 1.00 97.62 77 ALA A O 1
ATOM 569 N N . ILE A 1 78 ? -6.900 -15.528 2.190 1.00 97.00 78 ILE A N 1
ATOM 570 C CA . ILE A 1 78 ? -6.075 -16.019 3.308 1.00 97.00 78 ILE A CA 1
ATOM 571 C C . ILE A 1 78 ? -6.133 -17.548 3.407 1.00 97.00 78 ILE A C 1
ATOM 573 O O . ILE A 1 78 ? -5.101 -18.185 3.609 1.00 97.00 78 ILE A O 1
ATOM 577 N N . ALA A 1 79 ? -7.304 -18.161 3.221 1.00 95.50 79 ALA A N 1
ATOM 578 C CA . ALA A 1 79 ? -7.422 -19.618 3.211 1.00 95.50 79 ALA A CA 1
ATOM 579 C C . ALA A 1 79 ? -6.594 -20.251 2.076 1.00 95.50 79 ALA A C 1
ATOM 581 O O . ALA A 1 79 ? -5.934 -21.266 2.289 1.00 95.50 79 ALA A O 1
ATOM 582 N N . MET A 1 80 ? -6.561 -19.625 0.895 1.00 97.44 80 MET A N 1
ATOM 583 C CA . MET A 1 80 ? -5.729 -20.065 -0.230 1.00 97.44 80 MET A CA 1
ATOM 584 C C . MET A 1 80 ? -4.231 -19.904 0.050 1.00 97.44 80 MET A C 1
ATOM 586 O O . MET A 1 80 ? -3.449 -20.758 -0.366 1.00 97.44 80 MET A O 1
ATOM 590 N N . VAL A 1 81 ? -3.829 -18.862 0.785 1.00 97.12 81 VAL A N 1
ATOM 591 C CA . VAL A 1 81 ? -2.450 -18.709 1.277 1.00 97.12 81 VAL A CA 1
ATOM 592 C C . VAL A 1 81 ? -2.089 -19.860 2.214 1.00 97.12 81 VAL A C 1
ATOM 594 O O . VAL A 1 81 ? -1.078 -20.525 2.006 1.00 97.12 81 VAL A O 1
ATOM 597 N N . LEU A 1 82 ? -2.930 -20.130 3.215 1.00 95.00 82 LEU A N 1
ATOM 598 C CA . LEU A 1 82 ? -2.703 -21.191 4.202 1.00 95.00 82 LEU A CA 1
ATOM 599 C C . LEU A 1 82 ? -2.682 -22.591 3.574 1.00 95.00 82 LEU A C 1
ATOM 601 O O . LEU A 1 82 ? -1.945 -23.460 4.031 1.00 95.00 82 LEU A O 1
ATOM 605 N N . ALA A 1 83 ? -3.452 -22.798 2.505 1.00 94.69 83 ALA A N 1
ATOM 606 C CA . ALA A 1 83 ? -3.452 -24.032 1.727 1.00 94.69 83 ALA A CA 1
ATOM 607 C C . ALA A 1 83 ? -2.269 -24.146 0.744 1.00 94.69 83 ALA A C 1
ATOM 609 O O . ALA A 1 83 ? -2.126 -25.176 0.088 1.00 94.69 83 ALA A O 1
ATOM 610 N N . GLY A 1 84 ? -1.436 -23.108 0.606 1.00 94.81 84 GLY A N 1
ATOM 611 C CA . GLY A 1 84 ? -0.324 -23.094 -0.345 1.00 94.81 84 GLY A CA 1
ATOM 612 C C . GLY A 1 84 ? -0.763 -23.006 -1.812 1.00 94.81 84 GLY A C 1
ATOM 613 O O . GLY A 1 84 ? -0.044 -23.472 -2.689 1.00 94.81 84 GLY A O 1
ATOM 614 N N . LEU A 1 85 ? -1.929 -22.410 -2.089 1.00 95.38 85 LEU A N 1
ATOM 615 C CA . LEU A 1 85 ? -2.551 -22.397 -3.418 1.00 95.38 85 LEU A CA 1
ATOM 616 C C . LEU A 1 85 ? -2.476 -21.047 -4.142 1.00 95.38 85 LEU A C 1
ATOM 618 O O . LEU A 1 85 ? -2.396 -21.025 -5.368 1.00 95.38 85 LEU A O 1
ATOM 622 N N . ALA A 1 86 ? -2.539 -19.920 -3.426 1.00 96.00 86 ALA A N 1
ATOM 623 C CA . ALA A 1 86 ? -2.503 -18.594 -4.048 1.00 96.00 86 ALA A CA 1
ATOM 624 C C . ALA A 1 86 ? -2.004 -17.510 -3.089 1.00 96.00 86 ALA A C 1
ATOM 626 O O . ALA A 1 86 ? -2.151 -17.626 -1.876 1.00 96.00 86 ALA A O 1
ATOM 627 N N . GLN A 1 87 ? -1.438 -16.440 -3.651 1.00 97.06 87 GLN A N 1
ATOM 628 C CA . GLN A 1 87 ? -1.084 -15.228 -2.909 1.00 97.06 87 GLN A CA 1
ATOM 629 C C . GLN A 1 87 ? -2.344 -14.454 -2.502 1.00 97.06 87 GLN A C 1
ATOM 631 O O . GLN A 1 87 ? -3.336 -14.478 -3.227 1.00 97.06 87 GLN A O 1
ATOM 636 N N . ALA A 1 88 ? -2.252 -13.692 -1.413 1.00 97.94 88 ALA A N 1
ATOM 637 C CA . ALA A 1 88 ? -3.212 -12.639 -1.086 1.00 97.94 88 ALA A CA 1
ATOM 638 C C . ALA A 1 88 ? -2.528 -11.264 -1.135 1.00 97.94 88 ALA A C 1
ATOM 640 O O . ALA A 1 88 ? -1.319 -11.157 -0.908 1.00 97.94 88 ALA A O 1
ATOM 641 N N . PHE A 1 89 ? -3.291 -10.211 -1.416 1.00 97.75 89 PHE A N 1
ATOM 642 C CA . PHE A 1 89 ? -2.804 -8.845 -1.595 1.00 97.75 89 PHE A CA 1
ATOM 643 C C . PHE A 1 89 ? -3.635 -7.858 -0.771 1.00 97.75 89 PHE A C 1
ATOM 645 O O . PHE A 1 89 ? -4.815 -7.642 -1.037 1.00 97.75 89 PHE A O 1
ATOM 652 N N . VAL A 1 90 ? -3.010 -7.228 0.223 1.00 98.00 90 VAL A N 1
ATOM 653 C CA . VAL A 1 90 ? -3.662 -6.289 1.144 1.00 98.00 90 VAL A CA 1
ATOM 654 C C . VAL A 1 90 ? -2.968 -4.933 1.086 1.00 98.00 90 VAL A C 1
ATOM 656 O O . VAL A 1 90 ? -1.753 -4.852 1.225 1.00 98.00 90 VAL A O 1
ATOM 659 N N . GLY A 1 91 ? -3.737 -3.865 0.889 1.00 95.44 91 GLY A N 1
ATOM 660 C CA . GLY A 1 91 ? -3.233 -2.496 0.802 1.00 95.44 91 GLY A CA 1
ATOM 661 C C . GLY A 1 91 ? -3.573 -1.626 2.012 1.00 95.44 91 GLY A C 1
ATOM 662 O O . GLY A 1 91 ? -4.662 -1.732 2.575 1.00 95.44 91 GLY A O 1
ATOM 663 N N . GLY A 1 92 ? -2.673 -0.715 2.373 1.00 93.88 92 GLY A N 1
ATOM 664 C CA . GLY A 1 92 ? -2.937 0.427 3.248 1.00 93.88 92 GLY A CA 1
ATOM 665 C C . GLY A 1 92 ? -2.782 1.734 2.476 1.00 93.88 92 GLY A C 1
ATOM 666 O O . GLY A 1 92 ? -1.665 2.137 2.175 1.00 93.88 92 GLY A O 1
ATOM 667 N N . PHE A 1 93 ? -3.891 2.395 2.149 1.00 92.38 93 PHE A N 1
ATOM 668 C CA . PHE A 1 93 ? -3.919 3.694 1.480 1.00 92.38 93 PHE A CA 1
ATOM 669 C C . PHE A 1 93 ? -4.099 4.805 2.511 1.00 92.38 93 PHE A C 1
ATOM 671 O O . PHE A 1 93 ? -5.160 4.900 3.131 1.00 92.38 93 PHE A O 1
ATOM 678 N N . GLY A 1 94 ? -3.077 5.634 2.721 1.00 89.56 94 GLY A N 1
ATOM 679 C CA . GLY A 1 94 ? -3.093 6.573 3.838 1.00 89.56 94 GLY A CA 1
ATOM 680 C C . GLY A 1 94 ? -2.171 7.775 3.700 1.00 89.56 94 GLY A C 1
ATOM 681 O O . GLY A 1 94 ? -1.484 7.960 2.697 1.00 89.56 94 GLY A O 1
ATOM 682 N N . ASP A 1 95 ? -2.194 8.615 4.728 1.00 84.12 95 ASP A N 1
ATOM 683 C CA . ASP A 1 95 ? -1.366 9.815 4.826 1.00 84.12 95 ASP A CA 1
ATOM 684 C C . ASP A 1 95 ? -0.006 9.528 5.506 1.00 84.12 95 ASP A C 1
ATOM 686 O O . ASP A 1 95 ? 0.529 8.418 5.410 1.00 84.12 95 ASP A O 1
ATOM 690 N N . SER A 1 96 ? 0.590 10.505 6.205 1.00 81.56 96 SER A N 1
ATOM 691 C CA . SER A 1 96 ? 1.850 10.295 6.936 1.00 81.56 96 SER A CA 1
ATOM 692 C C . SER A 1 96 ? 1.733 9.233 8.033 1.00 81.56 96 SER A C 1
ATOM 694 O O . SER A 1 96 ? 2.727 8.592 8.363 1.00 81.56 96 SER A O 1
ATOM 696 N N . THR A 1 97 ? 0.535 8.952 8.555 1.00 82.00 97 THR A N 1
ATOM 697 C CA . THR A 1 97 ? 0.337 7.896 9.562 1.00 82.00 97 THR A CA 1
ATOM 698 C C . THR A 1 97 ? 0.438 6.473 9.002 1.00 82.00 97 THR A C 1
ATOM 700 O O . THR A 1 97 ? 0.400 5.511 9.776 1.00 82.00 97 THR A O 1
ATOM 703 N N . GLU A 1 98 ? 0.537 6.318 7.680 1.00 87.44 98 GLU A N 1
ATOM 704 C CA . GLU A 1 98 ? 0.774 5.039 7.004 1.00 87.44 98 GLU A CA 1
ATOM 705 C C . GLU A 1 98 ? 2.262 4.807 6.693 1.00 87.44 98 GLU A C 1
ATOM 707 O O . GLU A 1 98 ? 2.681 3.665 6.514 1.00 87.44 98 GLU A O 1
ATOM 712 N N . LEU A 1 99 ? 3.073 5.872 6.684 1.00 84.38 99 LEU A N 1
ATOM 713 C CA . LEU A 1 99 ? 4.502 5.824 6.354 1.00 84.38 99 LEU A CA 1
ATOM 714 C C . LEU A 1 99 ? 5.374 5.259 7.483 1.00 84.38 99 LEU A C 1
ATOM 716 O O . LEU A 1 99 ? 6.446 4.724 7.214 1.00 84.38 99 LEU A O 1
ATOM 720 N N . GLY A 1 100 ? 4.909 5.335 8.731 1.00 78.06 100 GLY A N 1
ATOM 721 C CA . GLY A 1 100 ? 5.566 4.747 9.897 1.00 78.06 100 GLY A CA 1
ATOM 722 C C . GLY A 1 100 ? 6.072 5.751 10.925 1.00 78.06 100 GLY A C 1
ATOM 723 O O . GLY A 1 100 ? 5.616 6.892 10.998 1.00 78.06 100 GLY A O 1
ATOM 724 N N . THR A 1 101 ? 6.955 5.272 11.804 1.00 63.59 101 THR A N 1
ATOM 725 C CA . THR A 1 101 ? 7.404 6.014 12.996 1.00 63.59 101 THR A CA 1
ATOM 726 C C . THR A 1 101 ? 8.004 7.345 12.603 1.00 63.59 101 THR A C 1
ATOM 728 O O . THR A 1 101 ? 8.915 7.360 11.797 1.00 63.59 101 THR A O 1
ATOM 731 N N . GLY A 1 102 ? 7.514 8.445 13.182 1.00 56.12 102 GLY A N 1
ATOM 732 C CA . GLY A 1 102 ? 8.101 9.764 12.958 1.00 56.12 102 GLY A CA 1
ATOM 733 C C . GLY A 1 102 ? 8.076 10.218 11.493 1.00 56.12 102 GLY A C 1
ATOM 734 O O . GLY A 1 102 ? 8.896 11.016 11.057 1.00 56.12 102 GLY A O 1
ATOM 735 N N . ALA A 1 103 ? 7.104 9.770 10.703 1.00 54.22 103 ALA A N 1
ATOM 736 C CA . ALA A 1 103 ? 6.679 10.577 9.575 1.00 54.22 103 ALA A CA 1
ATOM 737 C C . ALA A 1 103 ? 6.017 11.846 10.144 1.00 54.22 103 ALA A C 1
ATOM 739 O O . ALA A 1 103 ? 4.805 11.882 10.288 1.00 54.22 103 ALA A O 1
ATOM 740 N N . GLY A 1 104 ? 6.850 12.838 10.500 1.00 53.41 104 GLY A N 1
ATOM 741 C CA . GLY A 1 104 ? 6.519 14.060 11.230 1.00 53.41 104 GLY A CA 1
ATOM 742 C C . GLY A 1 104 ? 6.968 15.379 10.593 1.00 53.41 104 GLY A C 1
ATOM 743 O O . GLY A 1 104 ? 7.800 15.380 9.680 1.00 53.41 104 GLY A O 1
ATOM 744 N N . THR A 1 105 ? 6.358 16.514 10.983 1.00 46.38 105 THR A N 1
ATOM 745 C CA . THR A 1 105 ? 6.594 17.801 10.294 1.00 46.38 105 THR A CA 1
ATOM 746 C C . THR A 1 105 ? 8.056 18.215 10.458 1.00 46.38 105 THR A C 1
ATOM 748 O O . THR A 1 105 ? 8.467 18.599 11.551 1.00 46.38 105 THR A O 1
ATOM 751 N N . GLY A 1 106 ? 8.819 18.147 9.361 1.00 48.84 106 GLY A N 1
ATOM 752 C CA . GLY A 1 106 ? 10.232 18.521 9.280 1.00 48.84 106 GLY A CA 1
ATOM 753 C C . GLY A 1 106 ? 11.177 17.448 9.825 1.00 48.84 106 GLY A C 1
ATOM 754 O O . GLY A 1 106 ? 11.390 17.388 11.026 1.00 48.84 106 GLY A O 1
ATOM 755 N N . VAL A 1 107 ? 11.795 16.657 8.937 1.00 50.75 107 VAL A N 1
ATOM 756 C CA . VAL A 1 107 ? 12.968 15.757 9.135 1.00 50.75 107 VAL A CA 1
ATOM 757 C C . VAL A 1 107 ? 12.869 14.650 10.205 1.00 50.75 107 VAL A C 1
ATOM 759 O O . VAL A 1 107 ? 13.529 13.618 10.091 1.00 50.75 107 VAL A O 1
ATOM 762 N N . LYS A 1 108 ? 12.070 14.818 11.254 1.00 58.25 108 LYS A N 1
ATOM 763 C CA . LYS A 1 108 ? 12.131 14.027 12.478 1.00 58.25 108 LYS A CA 1
ATOM 764 C C . LYS A 1 108 ? 11.406 12.702 12.334 1.00 58.25 108 LYS A C 1
ATOM 766 O O . LYS A 1 108 ? 10.219 12.642 12.611 1.00 58.25 108 LYS A O 1
ATOM 771 N N . GLY A 1 109 ? 12.178 11.663 12.027 1.00 65.81 109 GLY A N 1
ATOM 772 C CA . GLY A 1 109 ? 11.810 10.265 12.242 1.00 65.81 109 GLY A CA 1
ATOM 773 C C . GLY A 1 109 ? 11.577 9.441 10.981 1.00 65.81 109 GLY A C 1
ATOM 774 O O . GLY A 1 109 ? 11.384 8.244 11.097 1.00 65.81 109 GLY A O 1
ATOM 775 N N . LEU A 1 110 ? 11.705 10.022 9.785 1.00 76.12 110 LEU A N 1
ATOM 776 C CA . LEU A 1 110 ? 11.576 9.273 8.531 1.00 76.12 110 LEU A CA 1
ATOM 777 C C . LEU A 1 110 ? 12.720 8.266 8.285 1.00 76.12 110 LEU A C 1
ATOM 779 O O . LEU A 1 110 ? 12.529 7.330 7.516 1.00 76.12 110 LEU A O 1
ATOM 783 N N . ILE A 1 111 ? 13.888 8.424 8.920 1.00 80.50 111 ILE A N 1
ATOM 784 C CA . ILE A 1 111 ? 15.019 7.494 8.757 1.00 80.50 111 ILE A CA 1
ATOM 785 C C . ILE A 1 111 ? 14.649 6.118 9.331 1.00 80.50 111 ILE A C 1
ATOM 787 O O . ILE A 1 111 ? 14.356 5.994 10.519 1.00 80.50 111 ILE A O 1
ATOM 791 N N . GLY A 1 112 ? 14.675 5.083 8.492 1.00 80.81 112 GLY A N 1
ATOM 792 C CA . GLY A 1 112 ? 14.313 3.710 8.841 1.00 80.81 112 GLY A CA 1
ATOM 793 C C . GLY A 1 112 ? 12.828 3.508 9.158 1.00 80.81 112 GLY A C 1
ATOM 794 O O . GLY A 1 112 ? 12.455 2.457 9.687 1.00 80.81 112 GLY A O 1
ATOM 795 N N . ALA A 1 113 ? 11.966 4.488 8.861 1.00 82.25 113 ALA A N 1
ATOM 796 C CA . ALA A 1 113 ? 10.557 4.449 9.246 1.00 82.25 113 ALA A CA 1
ATOM 797 C C . ALA A 1 113 ? 9.772 3.321 8.561 1.00 82.25 113 ALA A C 1
ATOM 799 O O . ALA A 1 113 ? 8.810 2.820 9.152 1.00 82.25 113 ALA A O 1
ATOM 800 N N . ALA A 1 114 ? 10.208 2.872 7.375 1.00 87.81 114 ALA A N 1
ATOM 801 C CA . ALA A 1 114 ? 9.525 1.837 6.604 1.00 87.81 114 ALA A CA 1
ATOM 802 C C . ALA A 1 114 ? 9.357 0.526 7.388 1.00 87.81 114 ALA A C 1
ATOM 804 O O . ALA A 1 114 ? 8.271 -0.044 7.411 1.00 87.81 114 ALA A O 1
ATOM 805 N N . ALA A 1 115 ? 10.386 0.074 8.114 1.00 85.38 115 ALA A N 1
ATOM 806 C CA . ALA A 1 115 ? 10.295 -1.143 8.929 1.00 85.38 115 ALA A CA 1
ATOM 807 C C . ALA A 1 115 ? 9.317 -0.991 10.113 1.00 85.38 115 ALA A C 1
ATOM 809 O O . ALA A 1 115 ? 8.722 -1.962 10.582 1.00 85.38 115 ALA A O 1
ATOM 810 N N . GLY A 1 116 ? 9.128 0.238 10.598 1.00 83.25 116 GLY A N 1
ATOM 811 C CA . GLY A 1 116 ? 8.227 0.570 11.699 1.00 83.25 116 GLY A CA 1
ATOM 812 C C . GLY A 1 116 ? 6.791 0.880 11.276 1.00 83.25 116 GLY A C 1
ATOM 813 O O . GLY A 1 116 ? 5.982 1.195 12.145 1.00 83.25 116 GLY A 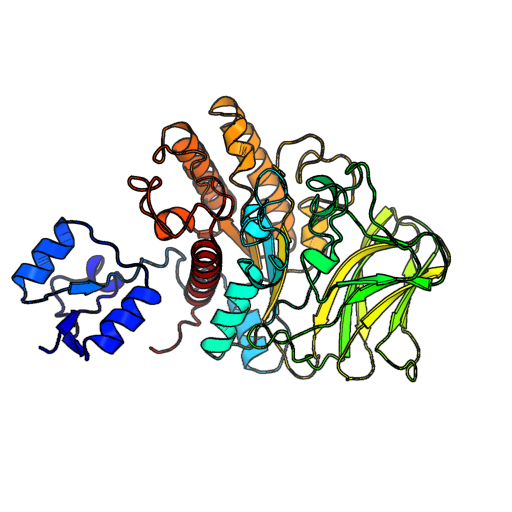O 1
ATOM 814 N N . ARG A 1 117 ? 6.457 0.844 9.981 1.00 87.81 117 ARG A N 1
ATOM 815 C CA . ARG A 1 117 ? 5.142 1.272 9.480 1.00 87.81 117 ARG A CA 1
ATOM 816 C C . ARG A 1 117 ? 4.016 0.285 9.792 1.00 87.81 117 ARG A C 1
ATOM 818 O O . ARG A 1 117 ? 4.284 -0.912 9.903 1.00 87.81 117 ARG A O 1
ATOM 825 N N . PRO A 1 118 ? 2.746 0.728 9.875 1.00 89.88 118 PRO A N 1
ATOM 826 C CA . PRO A 1 118 ? 1.626 -0.155 10.207 1.00 89.88 118 PRO A CA 1
ATOM 827 C C . PRO A 1 118 ? 1.537 -1.405 9.323 1.00 89.88 118 PRO A C 1
ATOM 829 O O . PRO A 1 118 ? 1.255 -2.484 9.835 1.00 89.88 118 PRO A O 1
ATOM 832 N N . SER A 1 119 ? 1.830 -1.278 8.026 1.00 92.38 119 SER A N 1
ATOM 833 C CA . SER A 1 119 ? 1.857 -2.398 7.076 1.00 92.38 119 SER A CA 1
ATOM 834 C C . SER A 1 119 ? 2.933 -3.452 7.410 1.00 92.38 119 SER A C 1
ATOM 836 O O . SER A 1 119 ? 2.621 -4.642 7.487 1.00 92.38 119 SER A O 1
ATOM 838 N N . ALA A 1 120 ? 4.164 -3.037 7.728 1.00 91.69 120 ALA A N 1
ATOM 839 C CA . ALA A 1 120 ? 5.232 -3.946 8.160 1.00 91.69 120 ALA A CA 1
ATOM 840 C C . ALA A 1 120 ? 4.892 -4.640 9.490 1.00 91.69 120 ALA A C 1
ATOM 842 O O . ALA A 1 120 ? 5.096 -5.844 9.655 1.00 91.69 120 ALA A O 1
ATOM 843 N N . GLN A 1 121 ? 4.308 -3.891 10.428 1.00 91.31 121 GLN A N 1
ATOM 844 C CA . GLN A 1 121 ? 3.922 -4.396 11.748 1.00 91.31 121 GLN A CA 1
ATOM 845 C C . GLN A 1 121 ? 2.727 -5.361 11.670 1.00 91.31 121 GLN A C 1
ATOM 847 O O . GLN A 1 121 ? 2.679 -6.354 12.397 1.00 91.31 121 GLN A O 1
ATOM 852 N N . MET A 1 122 ? 1.800 -5.129 10.738 1.00 94.50 122 MET A N 1
ATOM 853 C CA . MET A 1 122 ? 0.725 -6.062 10.404 1.00 94.50 122 MET A CA 1
ATOM 854 C C . MET A 1 122 ? 1.285 -7.375 9.838 1.00 94.50 122 MET A C 1
ATOM 856 O O . MET A 1 122 ? 0.871 -8.446 10.279 1.00 94.50 122 MET A O 1
ATOM 860 N N . ALA A 1 123 ? 2.264 -7.311 8.926 1.00 94.81 123 ALA A N 1
ATOM 861 C CA . ALA A 1 123 ? 2.897 -8.498 8.347 1.00 94.81 123 ALA A CA 1
ATOM 862 C C . ALA A 1 123 ? 3.640 -9.318 9.409 1.00 94.81 123 ALA A C 1
ATOM 864 O O . ALA A 1 123 ? 3.465 -10.533 9.487 1.00 94.81 123 ALA A O 1
ATOM 865 N N . ALA A 1 124 ? 4.416 -8.649 10.266 1.00 91.69 124 ALA A N 1
ATOM 866 C CA . ALA A 1 124 ? 5.117 -9.291 11.372 1.00 91.69 124 ALA A CA 1
ATOM 867 C C . ALA A 1 124 ? 4.148 -9.991 12.339 1.00 91.69 124 ALA A C 1
ATOM 869 O O . ALA A 1 124 ? 4.405 -11.121 12.755 1.00 91.69 124 ALA A O 1
ATOM 870 N N . TYR A 1 125 ? 3.016 -9.357 12.667 1.00 92.25 125 TYR A N 1
ATOM 871 C CA . TYR A 1 125 ? 2.021 -9.968 13.545 1.00 92.25 125 TYR A CA 1
ATOM 872 C C . TYR A 1 125 ? 1.347 -11.186 12.905 1.00 92.25 125 TYR A C 1
ATOM 874 O O . TYR A 1 125 ? 1.290 -12.234 13.544 1.00 92.25 125 TYR A O 1
ATOM 882 N N . LEU A 1 126 ? 0.885 -11.087 11.653 1.00 93.44 126 LEU A N 1
ATOM 883 C CA . LEU A 1 126 ? 0.291 -12.226 10.938 1.00 93.44 126 LEU A CA 1
ATOM 884 C C . LEU A 1 126 ? 1.258 -13.417 10.880 1.00 93.44 126 LEU A C 1
ATOM 886 O O . LEU A 1 126 ? 0.873 -14.533 11.230 1.00 93.44 126 LEU A O 1
ATOM 890 N N . ALA A 1 127 ? 2.530 -13.164 10.553 1.00 91.62 127 ALA A N 1
ATOM 891 C CA . ALA A 1 127 ? 3.567 -14.192 10.555 1.00 91.62 127 ALA A CA 1
ATOM 892 C C . ALA A 1 127 ? 3.758 -14.820 11.947 1.00 91.62 127 ALA A C 1
ATOM 894 O O . ALA A 1 127 ? 3.905 -16.035 12.057 1.00 91.62 127 ALA A O 1
ATOM 895 N N . SER A 1 128 ? 3.701 -14.016 13.017 1.00 88.44 128 SER A N 1
ATOM 896 C CA . SER A 1 128 ? 3.842 -14.505 14.396 1.00 88.44 128 SER A CA 1
ATOM 897 C C . SER A 1 128 ? 2.702 -15.417 14.860 1.00 88.44 128 SER A C 1
ATOM 899 O O . SER A 1 128 ? 2.913 -16.234 15.751 1.00 88.44 128 SER A O 1
ATOM 901 N N . VAL A 1 129 ? 1.517 -15.309 14.246 1.00 89.06 129 VAL A N 1
ATOM 902 C CA . VAL A 1 129 ? 0.354 -16.168 14.534 1.00 89.06 129 VAL A CA 1
ATOM 903 C C . VAL A 1 129 ? 0.167 -17.281 13.495 1.00 89.06 129 VAL A C 1
ATOM 905 O O . VAL A 1 129 ? -0.890 -17.901 13.437 1.00 89.06 129 VAL A O 1
ATOM 908 N N . GLY A 1 130 ? 1.187 -17.546 12.672 1.00 89.19 130 GLY A N 1
ATOM 909 C CA . GLY A 1 130 ? 1.205 -18.674 11.737 1.00 89.19 130 GLY A CA 1
ATOM 910 C C . GLY A 1 130 ? 0.595 -18.407 10.359 1.00 89.19 130 GLY A C 1
ATOM 911 O O . GLY A 1 130 ? 0.458 -19.346 9.582 1.00 89.19 130 GLY A O 1
ATOM 912 N N . ILE A 1 131 ? 0.264 -17.158 10.016 1.00 93.50 131 ILE A N 1
ATOM 913 C CA . ILE A 1 131 ? -0.184 -16.784 8.666 1.00 93.50 131 ILE A CA 1
ATOM 914 C C . ILE A 1 131 ? 1.006 -16.198 7.901 1.00 93.50 131 ILE A C 1
ATOM 916 O O . ILE A 1 131 ? 1.459 -15.104 8.248 1.00 93.50 131 ILE A O 1
ATOM 920 N N . PRO A 1 132 ? 1.525 -16.870 6.852 1.00 93.62 13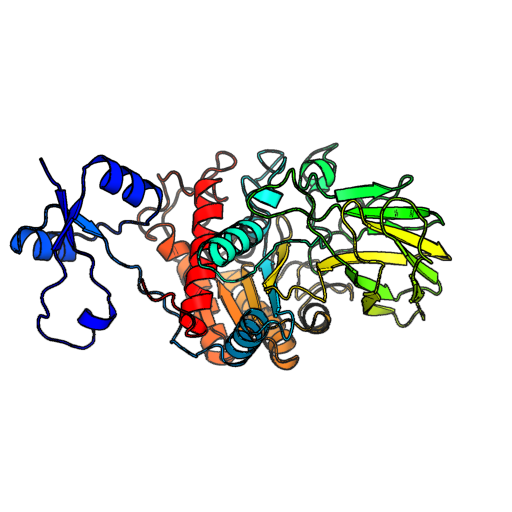2 PRO A N 1
ATOM 921 C CA . PRO A 1 132 ? 2.631 -16.341 6.064 1.00 93.62 132 PRO A CA 1
ATOM 922 C C . PRO A 1 132 ? 2.276 -14.963 5.505 1.00 93.62 132 PRO A C 1
ATOM 924 O O . PRO A 1 132 ? 1.331 -14.819 4.732 1.00 93.62 132 PRO A O 1
ATOM 927 N N . ALA A 1 133 ? 3.027 -13.939 5.897 1.00 95.00 133 ALA A N 1
ATOM 928 C CA . ALA A 1 133 ? 2.789 -12.565 5.481 1.00 95.00 133 ALA A CA 1
ATOM 929 C C . ALA A 1 133 ? 4.108 -11.815 5.322 1.00 95.00 133 ALA A C 1
ATOM 931 O O . ALA A 1 133 ? 5.082 -12.085 6.029 1.00 95.00 133 ALA A O 1
ATOM 932 N N . ALA A 1 134 ? 4.147 -10.868 4.388 1.00 94.56 134 ALA A N 1
ATOM 933 C CA . ALA A 1 134 ? 5.306 -10.012 4.213 1.00 94.56 134 ALA A CA 1
ATOM 934 C C . ALA A 1 134 ? 4.934 -8.642 3.651 1.00 94.56 134 ALA A C 1
ATOM 936 O O . ALA A 1 134 ? 4.028 -8.521 2.830 1.00 94.56 134 ALA A O 1
ATOM 937 N N . ASP A 1 135 ? 5.698 -7.634 4.053 1.00 94.31 135 ASP A N 1
ATOM 938 C CA . ASP A 1 135 ? 5.674 -6.302 3.463 1.00 94.31 135 ASP A CA 1
ATOM 939 C C . ASP A 1 135 ? 6.900 -6.144 2.563 1.00 94.31 135 ASP A C 1
ATOM 941 O O . ASP A 1 135 ? 7.897 -5.554 2.959 1.00 94.31 135 ASP A O 1
ATOM 945 N N . ASN A 1 136 ? 6.867 -6.757 1.380 1.00 94.50 136 ASN A N 1
ATOM 946 C CA . ASN A 1 136 ? 7.956 -6.705 0.403 1.00 94.50 136 ASN A CA 1
ATOM 947 C C . ASN A 1 136 ? 7.506 -5.948 -0.838 1.00 94.50 136 ASN A C 1
ATOM 949 O O . ASN A 1 136 ? 7.330 -6.519 -1.916 1.00 94.50 136 ASN A O 1
ATOM 953 N N . SER A 1 137 ? 7.270 -4.655 -0.635 1.00 93.06 137 SER A N 1
ATOM 954 C CA . SER A 1 137 ? 6.842 -3.735 -1.676 1.00 93.06 137 SER A CA 1
ATOM 955 C C . SER A 1 137 ? 7.331 -2.306 -1.437 1.00 93.06 137 SER A C 1
ATOM 957 O O . SER A 1 137 ? 7.628 -1.929 -0.300 1.00 93.06 137 SER A O 1
ATOM 959 N N . PHE A 1 138 ? 7.376 -1.523 -2.514 1.00 90.56 138 PHE A N 1
ATOM 960 C CA . PHE A 1 138 ? 7.553 -0.067 -2.498 1.00 90.56 138 PHE A CA 1
ATOM 961 C C . PHE A 1 138 ? 6.595 0.559 -3.518 1.00 90.56 138 PHE A C 1
ATOM 963 O O . PHE A 1 138 ? 6.343 -0.056 -4.557 1.00 90.56 138 PHE A O 1
ATOM 970 N N . PHE A 1 139 ? 6.082 1.763 -3.251 1.00 87.75 139 PHE A N 1
ATOM 971 C CA . PHE A 1 139 ? 5.122 2.469 -4.118 1.00 87.75 139 PHE A CA 1
ATOM 972 C C . PHE A 1 139 ? 5.377 3.984 -4.215 1.00 87.75 139 PHE A C 1
ATOM 974 O O . PHE A 1 139 ? 4.451 4.781 -4.400 1.00 87.75 139 PHE A O 1
ATOM 981 N N . GLY A 1 140 ? 6.647 4.381 -4.093 1.00 70.19 140 GLY A N 1
ATOM 982 C CA . GLY A 1 140 ? 7.084 5.769 -4.253 1.00 70.19 140 GLY A CA 1
ATOM 983 C C . GLY A 1 140 ? 6.649 6.688 -3.113 1.00 70.19 140 GLY A C 1
ATOM 984 O O . GLY A 1 140 ? 6.617 7.901 -3.315 1.00 70.19 140 GLY A O 1
ATOM 985 N N . GLU A 1 141 ? 6.295 6.104 -1.961 1.00 74.88 141 GLU A N 1
ATOM 986 C CA . GLU A 1 141 ? 5.859 6.712 -0.700 1.00 74.88 141 GLU A CA 1
ATOM 987 C C . GLU A 1 141 ? 6.163 8.220 -0.637 1.00 74.88 141 GLU A C 1
ATOM 989 O O . GLU A 1 141 ? 7.309 8.675 -0.586 1.00 74.88 141 GLU A O 1
ATOM 994 N N . GLY A 1 142 ? 5.110 9.019 -0.802 1.00 69.19 142 GLY A N 1
ATOM 995 C CA . GLY A 1 142 ? 5.265 10.349 -1.380 1.00 69.19 142 GLY A CA 1
ATOM 996 C C . GLY A 1 142 ? 5.766 11.395 -0.403 1.00 69.19 142 GLY A C 1
ATOM 997 O O . GLY A 1 142 ? 5.488 11.347 0.794 1.00 69.19 142 GLY A O 1
ATOM 998 N N . PHE A 1 143 ? 6.469 12.382 -0.964 1.00 69.44 143 PHE A N 1
ATOM 999 C CA . PHE A 1 143 ? 7.027 13.544 -0.271 1.00 69.44 143 PHE A CA 1
ATOM 1000 C C . PHE A 1 143 ? 8.094 13.248 0.803 1.00 69.44 143 PHE A C 1
ATOM 1002 O O . PHE A 1 143 ? 8.583 14.189 1.423 1.00 69.44 143 PHE A O 1
ATOM 1009 N N . ILE A 1 144 ? 8.564 12.003 0.949 1.00 71.75 144 ILE A N 1
ATOM 1010 C CA . ILE A 1 144 ? 9.694 11.651 1.836 1.00 71.75 144 ILE A CA 1
ATOM 1011 C C . ILE A 1 144 ? 10.917 12.545 1.575 1.00 71.75 144 ILE A C 1
ATOM 1013 O O . ILE A 1 144 ? 11.545 13.040 2.504 1.00 71.75 144 ILE A O 1
ATOM 1017 N N . GLN A 1 145 ? 11.220 12.803 0.303 1.00 63.38 145 GLN A N 1
ATOM 1018 C CA . GLN A 1 145 ? 12.411 13.547 -0.120 1.00 63.38 145 GLN A CA 1
ATOM 1019 C C . GLN A 1 145 ? 12.181 15.070 -0.220 1.00 63.38 145 GLN A C 1
ATOM 1021 O O . GLN A 1 145 ? 13.117 15.812 -0.502 1.00 63.38 145 GLN A O 1
ATOM 1026 N N . ALA A 1 146 ? 10.946 15.544 0.003 1.00 57.44 146 ALA A N 1
ATOM 1027 C CA . ALA A 1 146 ? 10.575 16.960 -0.099 1.00 57.44 146 ALA A CA 1
ATOM 1028 C C . ALA A 1 146 ? 10.599 17.703 1.250 1.00 57.44 146 ALA A C 1
ATOM 1030 O O . ALA A 1 146 ? 10.688 18.928 1.270 1.00 57.44 146 ALA A O 1
ATOM 1031 N N . PHE A 1 147 ? 10.500 16.985 2.375 1.00 57.22 147 PHE A N 1
ATOM 1032 C CA . PHE A 1 147 ? 10.424 17.585 3.715 1.00 57.22 147 PHE A CA 1
ATOM 1033 C C . PHE A 1 147 ? 11.782 17.716 4.437 1.00 57.22 147 PHE A C 1
ATOM 1035 O O . PHE A 1 147 ? 11.888 18.550 5.340 1.00 57.22 147 PHE A O 1
ATOM 1042 N N . PRO A 1 148 ? 12.827 16.959 4.052 1.00 59.91 148 PRO A N 1
ATOM 1043 C CA . PRO A 1 148 ? 14.216 17.284 4.393 1.00 59.91 148 PRO A CA 1
ATOM 1044 C C . PRO A 1 148 ? 15.054 17.594 3.141 1.00 59.91 148 PRO A C 1
ATOM 1046 O O . PRO A 1 148 ? 15.075 16.778 2.216 1.00 59.91 148 PRO A O 1
ATOM 1049 N N . PRO A 1 149 ? 15.842 18.686 3.114 1.00 58.97 149 PRO A N 1
ATOM 1050 C CA . PRO A 1 149 ? 16.895 18.810 2.116 1.00 58.97 149 PRO A CA 1
ATOM 1051 C C . PRO A 1 149 ? 17.871 17.637 2.305 1.00 58.97 149 PRO A C 1
ATOM 1053 O O . PRO A 1 149 ? 18.418 17.455 3.391 1.00 58.97 149 PRO A O 1
ATOM 1056 N N . ASN A 1 150 ? 18.083 16.855 1.245 1.00 68.44 150 ASN A N 1
ATOM 1057 C CA . ASN A 1 150 ? 19.021 15.723 1.149 1.00 68.44 150 ASN A CA 1
ATOM 1058 C C . ASN A 1 150 ? 18.551 14.345 1.649 1.00 68.44 150 ASN A C 1
ATOM 1060 O O . ASN A 1 150 ? 19.359 13.419 1.598 1.00 68.44 150 ASN A O 1
ATOM 1064 N N . MET A 1 151 ? 17.290 14.151 2.059 1.00 76.62 151 MET A N 1
ATOM 1065 C CA . MET A 1 151 ? 16.824 12.794 2.385 1.00 76.62 151 MET A CA 1
ATOM 1066 C C . MET A 1 151 ? 16.685 11.933 1.123 1.00 76.62 151 MET A C 1
ATOM 1068 O O . MET A 1 151 ? 15.981 12.282 0.168 1.00 76.62 151 MET A O 1
ATOM 1072 N N . GLN A 1 152 ? 17.339 10.777 1.128 1.00 79.50 152 GLN A N 1
ATOM 1073 C CA . GLN A 1 152 ? 17.176 9.754 0.109 1.00 79.50 152 GLN A CA 1
ATOM 1074 C C . GLN A 1 152 ? 16.059 8.791 0.499 1.00 79.50 152 GLN A C 1
ATOM 1076 O O . GLN A 1 152 ? 15.830 8.511 1.673 1.00 79.50 152 GLN A O 1
ATOM 1081 N N . PHE A 1 153 ? 15.367 8.230 -0.491 1.00 82.12 153 PHE A N 1
ATOM 1082 C CA . PHE A 1 153 ? 14.371 7.188 -0.228 1.00 82.12 153 PHE A CA 1
ATOM 1083 C C . PHE A 1 153 ? 14.998 5.968 0.479 1.00 82.12 153 PHE A C 1
ATOM 1085 O O . PHE A 1 153 ? 14.359 5.348 1.321 1.00 82.12 153 PHE A O 1
ATOM 1092 N N . SER A 1 154 ? 16.279 5.684 0.217 1.00 85.69 154 SER A N 1
ATOM 1093 C CA . SER A 1 154 ? 17.056 4.654 0.921 1.00 85.69 154 SER A CA 1
ATOM 1094 C C . SER A 1 154 ? 17.261 4.937 2.413 1.00 85.69 154 SER A C 1
ATOM 1096 O O . SER A 1 154 ? 17.499 4.009 3.179 1.00 85.69 154 SER A O 1
ATOM 1098 N N . ASP A 1 155 ? 17.170 6.202 2.842 1.00 84.31 155 ASP A N 1
ATOM 1099 C CA . ASP A 1 155 ? 17.196 6.542 4.267 1.00 84.31 155 ASP A CA 1
ATOM 1100 C C . ASP A 1 155 ? 15.876 6.144 4.934 1.00 84.31 155 ASP A C 1
ATOM 1102 O O . ASP A 1 155 ? 15.873 5.769 6.101 1.00 84.31 155 ASP A O 1
ATOM 1106 N N . PHE A 1 156 ? 14.757 6.204 4.202 1.00 85.38 156 PHE A N 1
ATOM 1107 C CA . PHE A 1 156 ? 13.438 5.782 4.678 1.00 85.38 156 PHE A CA 1
ATOM 1108 C C . PHE A 1 156 ? 13.279 4.260 4.685 1.00 85.38 156 PHE A C 1
ATOM 1110 O O . PHE A 1 156 ? 12.863 3.682 5.693 1.00 85.38 156 PHE A O 1
ATOM 1117 N N . ASP A 1 157 ? 13.625 3.626 3.566 1.00 88.94 157 ASP A N 1
ATOM 1118 C CA . ASP A 1 157 ? 13.595 2.183 3.376 1.00 88.94 157 ASP A CA 1
ATOM 1119 C C . ASP A 1 157 ? 14.955 1.703 2.864 1.00 88.94 157 ASP A C 1
ATOM 1121 O O . ASP A 1 157 ? 15.278 1.843 1.684 1.00 88.94 157 ASP A O 1
ATOM 1125 N N . SER A 1 158 ? 15.742 1.091 3.749 1.00 89.12 158 SER A N 1
ATOM 1126 C CA . SER A 1 158 ? 17.089 0.599 3.436 1.00 89.12 158 SER A CA 1
ATOM 1127 C C . SER A 1 158 ? 17.118 -0.504 2.375 1.00 89.12 158 SER A C 1
ATOM 1129 O O . SER A 1 158 ? 18.185 -0.831 1.856 1.00 89.12 158 SER A O 1
ATOM 1131 N N . ARG A 1 159 ? 15.962 -1.085 2.037 1.00 91.44 159 ARG A N 1
ATOM 1132 C CA . ARG A 1 159 ? 15.829 -2.080 0.969 1.00 91.44 159 ARG A CA 1
ATOM 1133 C C . ARG A 1 159 ? 15.836 -1.444 -0.411 1.00 91.44 159 ARG A C 1
ATOM 1135 O O . ARG A 1 159 ? 16.108 -2.149 -1.379 1.00 91.44 159 ARG A O 1
ATOM 1142 N N . PHE A 1 160 ? 15.504 -0.160 -0.510 1.00 91.50 160 PHE A N 1
ATOM 1143 C CA . PHE A 1 160 ? 15.354 0.565 -1.763 1.00 91.50 160 PHE A CA 1
ATOM 1144 C C . PHE A 1 160 ? 16.650 1.273 -2.174 1.00 91.50 160 PHE A C 1
ATOM 1146 O O . PHE A 1 160 ? 17.369 1.830 -1.343 1.00 91.50 160 PHE A O 1
ATOM 1153 N N . ARG A 1 161 ? 16.913 1.338 -3.483 1.00 89.69 161 ARG A N 1
ATOM 1154 C CA . ARG A 1 161 ? 18.028 2.101 -4.054 1.00 89.69 161 ARG A CA 1
ATOM 1155 C C . ARG A 1 161 ? 17.663 2.733 -5.396 1.00 89.69 161 ARG A C 1
ATOM 1157 O O . ARG A 1 161 ? 17.086 2.080 -6.259 1.00 89.69 161 ARG A O 1
ATOM 1164 N N . TRP A 1 162 ? 18.096 3.970 -5.625 1.00 88.19 162 TRP A N 1
ATOM 1165 C CA . TRP A 1 162 ? 18.116 4.564 -6.966 1.00 88.19 162 TRP A CA 1
ATOM 1166 C C . TRP A 1 162 ? 19.299 4.025 -7.782 1.00 88.19 162 TRP A C 1
ATOM 1168 O O . TRP A 1 162 ? 20.421 3.960 -7.282 1.00 88.19 162 TRP A O 1
ATOM 1178 N N . ILE A 1 163 ? 19.073 3.641 -9.041 1.00 88.62 163 ILE A N 1
ATOM 1179 C CA . ILE A 1 163 ? 20.113 3.079 -9.917 1.00 88.62 163 ILE A CA 1
ATOM 1180 C C . ILE A 1 163 ? 20.520 4.094 -10.990 1.00 88.62 163 ILE A C 1
ATOM 1182 O O . ILE A 1 163 ? 19.668 4.724 -11.615 1.00 88.62 163 ILE A O 1
ATOM 1186 N N . ALA A 1 164 ? 21.835 4.227 -11.207 1.00 84.25 164 ALA A N 1
ATOM 1187 C CA . ALA A 1 164 ? 22.452 4.987 -12.301 1.00 84.25 164 ALA A CA 1
ATOM 1188 C C . ALA A 1 164 ? 21.973 6.450 -12.440 1.00 84.25 164 ALA A C 1
ATOM 1190 O O . ALA A 1 164 ? 21.866 6.973 -13.545 1.00 84.25 164 ALA A O 1
ATOM 1191 N N . GLY A 1 165 ? 21.689 7.122 -11.318 1.00 78.44 165 GLY A N 1
ATOM 1192 C CA . GLY A 1 165 ? 21.241 8.522 -11.311 1.00 78.44 165 GLY A CA 1
ATOM 1193 C C . GLY A 1 165 ? 19.742 8.716 -11.560 1.00 78.44 165 GLY A C 1
ATOM 1194 O O . GLY A 1 165 ? 19.296 9.854 -11.704 1.00 78.44 165 GLY A O 1
ATOM 1195 N N . ALA A 1 166 ? 18.956 7.633 -11.579 1.00 83.38 166 ALA A N 1
ATOM 1196 C CA . ALA A 1 166 ? 17.504 7.726 -11.491 1.00 83.38 166 ALA A CA 1
ATOM 1197 C C . ALA A 1 166 ? 17.077 8.525 -10.253 1.00 83.38 166 ALA A C 1
ATOM 1199 O O . ALA A 1 166 ? 17.763 8.553 -9.229 1.00 83.38 166 ALA A O 1
ATOM 1200 N N . SER A 1 167 ? 15.933 9.188 -10.358 1.00 77.00 167 SER A N 1
ATOM 1201 C CA . SER A 1 167 ? 15.401 10.030 -9.291 1.00 77.00 167 SER A CA 1
ATOM 1202 C C . SER A 1 167 ? 13.878 10.093 -9.363 1.00 77.00 167 SER A C 1
ATOM 1204 O O . SER A 1 167 ? 13.246 9.525 -10.254 1.00 77.00 167 SER A O 1
ATOM 1206 N N . HIS A 1 168 ? 13.283 10.783 -8.403 1.00 74.94 168 HIS A N 1
ATOM 1207 C CA . HIS A 1 168 ? 11.866 11.118 -8.378 1.00 74.94 168 HIS A CA 1
ATOM 1208 C C . HIS A 1 168 ? 11.632 12.509 -8.997 1.00 74.94 168 HIS A C 1
ATOM 1210 O O . HIS A 1 168 ? 12.575 13.253 -9.275 1.00 74.94 168 HIS A O 1
ATOM 1216 N N . TYR A 1 169 ? 10.371 12.907 -9.175 1.00 65.81 169 TYR A N 1
ATOM 1217 C CA . TYR A 1 169 ? 10.034 14.276 -9.576 1.00 65.81 169 TYR A CA 1
ATOM 1218 C C . TYR A 1 169 ? 10.149 15.262 -8.397 1.00 65.81 169 TYR A C 1
ATOM 1220 O O . TYR A 1 169 ? 9.361 15.172 -7.454 1.00 65.81 169 TYR A O 1
ATOM 1228 N N . PRO A 1 170 ? 11.054 16.260 -8.452 1.00 55.06 170 PRO A N 1
ATOM 1229 C CA . PRO A 1 170 ? 11.352 17.123 -7.306 1.00 55.06 170 PRO A CA 1
ATOM 1230 C C . PRO A 1 170 ? 10.229 18.110 -6.953 1.00 55.06 170 PRO A C 1
ATOM 1232 O O . PRO A 1 170 ? 10.216 18.654 -5.855 1.00 55.06 170 PRO A O 1
ATOM 1235 N N . ASN A 1 171 ? 9.279 18.367 -7.860 1.00 51.12 171 ASN A N 1
ATOM 1236 C CA . ASN A 1 171 ? 8.230 19.371 -7.649 1.00 51.12 171 ASN A CA 1
ATOM 1237 C C . ASN A 1 171 ? 6.924 18.807 -7.062 1.00 51.12 171 ASN A C 1
ATOM 1239 O O . ASN A 1 171 ? 5.966 19.561 -6.906 1.00 51.12 171 ASN A O 1
ATOM 1243 N N . GLY A 1 172 ? 6.849 17.498 -6.788 1.00 56.16 172 GLY A N 1
ATOM 1244 C CA . GLY A 1 172 ? 5.661 16.861 -6.208 1.00 56.16 172 GLY A CA 1
ATOM 1245 C C . GLY A 1 172 ? 4.380 16.964 -7.047 1.00 56.16 172 GLY A C 1
ATOM 1246 O O . GLY A 1 172 ? 3.310 16.621 -6.555 1.00 56.16 172 GLY A O 1
ATOM 1247 N N . GLN A 1 173 ? 4.455 17.438 -8.298 1.00 58.59 173 GLN A N 1
ATOM 1248 C CA . GLN A 1 173 ? 3.280 17.623 -9.157 1.00 58.59 173 GLN A CA 1
ATOM 1249 C C . GLN A 1 173 ? 2.808 16.322 -9.805 1.00 58.59 173 GLN A C 1
ATOM 1251 O O . GLN A 1 173 ? 1.667 16.252 -10.245 1.00 58.59 173 GLN A O 1
ATOM 1256 N N . GLN A 1 174 ? 3.664 15.302 -9.871 1.00 68.25 174 GLN A N 1
ATOM 1257 C CA . GLN A 1 174 ? 3.336 13.992 -10.428 1.00 68.25 174 GLN A CA 1
ATOM 1258 C C . GLN A 1 174 ? 3.287 12.958 -9.305 1.00 68.25 174 GLN A C 1
ATOM 1260 O O . GLN A 1 174 ? 4.261 12.259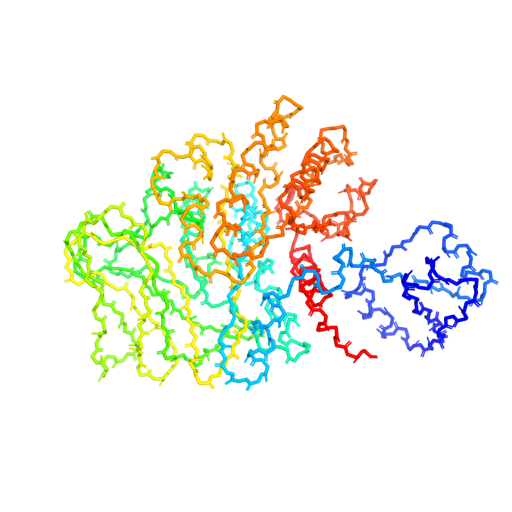 -9.021 1.00 68.25 174 GLN A O 1
ATOM 1265 N N . THR A 1 175 ? 2.140 12.920 -8.632 1.00 71.56 175 THR A N 1
ATOM 1266 C CA . THR A 1 175 ? 1.817 11.949 -7.584 1.00 71.56 175 THR A CA 1
ATOM 1267 C C . THR A 1 175 ? 1.122 10.727 -8.181 1.00 71.56 175 THR A C 1
ATOM 1269 O O . THR A 1 175 ? 0.385 10.822 -9.162 1.00 71.56 175 THR A O 1
ATOM 1272 N N . SER A 1 176 ? 1.366 9.573 -7.572 1.00 76.75 176 SER A N 1
ATOM 1273 C CA . SER A 1 176 ? 0.795 8.271 -7.905 1.00 76.75 176 SER A CA 1
ATOM 1274 C C . SER A 1 176 ? 0.086 7.658 -6.696 1.00 76.75 176 SER A C 1
ATOM 1276 O O . SER A 1 176 ? -0.121 8.338 -5.692 1.00 76.75 176 SER A O 1
ATOM 1278 N N . LEU A 1 177 ? -0.288 6.378 -6.780 1.00 77.88 177 LEU A N 1
ATOM 1279 C CA . LEU A 1 177 ? -0.924 5.603 -5.708 1.00 77.88 177 LEU A CA 1
ATOM 1280 C C . LEU A 1 177 ? -0.321 5.835 -4.320 1.00 77.88 177 LEU A C 1
ATOM 1282 O O . LEU A 1 177 ? -1.050 6.233 -3.417 1.00 77.88 177 LEU A O 1
ATOM 1286 N N . GLY A 1 178 ? 0.984 5.606 -4.167 1.00 70.69 178 GLY A N 1
ATOM 1287 C CA . GLY A 1 178 ? 1.692 5.784 -2.900 1.00 70.69 178 GLY A CA 1
ATOM 1288 C C . GLY A 1 178 ? 2.495 7.075 -2.817 1.00 70.69 178 GLY A C 1
ATOM 1289 O O . GLY A 1 178 ? 2.894 7.459 -1.727 1.00 70.69 178 GLY A O 1
ATOM 1290 N N . GLY A 1 179 ? 2.727 7.786 -3.924 1.00 73.50 179 GLY A N 1
ATOM 1291 C CA . GLY A 1 179 ? 3.563 8.979 -3.871 1.00 73.50 179 GLY A CA 1
ATOM 1292 C C . GLY A 1 179 ? 4.269 9.357 -5.159 1.00 73.50 179 GLY A C 1
ATOM 1293 O O . GLY A 1 179 ? 3.697 9.261 -6.241 1.00 73.50 179 GLY A O 1
ATOM 1294 N N . VAL A 1 180 ? 5.498 9.854 -5.059 1.00 70.56 180 VAL A N 1
ATOM 1295 C CA . VAL A 1 180 ? 6.231 10.359 -6.224 1.00 70.56 180 VAL A CA 1
ATOM 1296 C C . VAL A 1 180 ? 6.832 9.186 -6.995 1.00 70.56 180 VAL A C 1
ATOM 1298 O O . VAL A 1 180 ? 7.560 8.369 -6.442 1.00 70.56 180 VAL A O 1
ATOM 1301 N N . MET A 1 181 ? 6.532 9.117 -8.290 1.00 79.62 181 MET A N 1
ATOM 1302 C CA . MET A 1 181 ? 6.993 8.037 -9.163 1.00 79.62 181 MET A CA 1
ATOM 1303 C C . MET A 1 181 ? 8.503 8.101 -9.393 1.00 79.62 181 MET A C 1
ATOM 1305 O O . MET A 1 181 ? 9.083 9.187 -9.503 1.00 79.62 181 MET A O 1
ATOM 1309 N N . GLY A 1 182 ? 9.122 6.930 -9.539 1.00 78.75 182 GLY A N 1
ATOM 1310 C CA . GLY A 1 182 ? 10.484 6.822 -10.037 1.00 78.75 182 GLY A CA 1
ATOM 1311 C C . GLY A 1 182 ? 10.534 7.151 -11.522 1.00 78.75 182 GLY A C 1
ATOM 1312 O O . GLY A 1 182 ? 9.834 6.535 -12.329 1.00 78.75 182 GLY A O 1
ATOM 1313 N N . ARG A 1 183 ? 11.372 8.122 -11.882 1.00 78.81 183 ARG A N 1
ATOM 1314 C CA . ARG A 1 183 ? 11.613 8.523 -13.264 1.00 78.81 183 ARG A CA 1
ATOM 1315 C C . ARG A 1 183 ? 12.854 7.811 -13.793 1.00 78.81 183 ARG A C 1
ATOM 1317 O O . ARG A 1 183 ? 13.959 8.037 -13.298 1.00 78.81 183 ARG A O 1
ATOM 1324 N N . ALA A 1 184 ? 12.673 7.001 -14.833 1.00 81.31 184 ALA A N 1
ATOM 1325 C CA . ALA A 1 184 ? 13.753 6.322 -15.538 1.00 81.31 184 ALA A CA 1
ATOM 1326 C C . ALA A 1 184 ? 13.792 6.781 -17.007 1.00 81.31 184 ALA A C 1
ATOM 1328 O O . ALA A 1 184 ? 13.279 6.128 -17.914 1.00 81.31 184 ALA A O 1
ATOM 1329 N N . ASN A 1 185 ? 14.412 7.941 -17.228 1.00 77.12 185 ASN A N 1
ATOM 1330 C CA . ASN A 1 185 ? 14.466 8.646 -18.514 1.00 77.12 185 ASN A CA 1
ATOM 1331 C C . ASN A 1 185 ? 15.722 8.316 -19.345 1.00 77.12 185 ASN A C 1
ATOM 1333 O O . ASN A 1 185 ? 16.225 9.167 -20.080 1.00 77.12 185 ASN A O 1
ATOM 1337 N N . GLY A 1 186 ? 16.258 7.106 -19.195 1.00 84.38 186 GLY A N 1
ATOM 1338 C CA . GLY A 1 186 ? 17.441 6.647 -19.914 1.00 84.38 186 GLY A CA 1
ATOM 1339 C C . GLY A 1 186 ? 17.732 5.175 -19.645 1.00 84.38 186 GLY A C 1
ATOM 1340 O O . GLY A 1 186 ? 17.372 4.647 -18.596 1.00 84.38 186 GLY A O 1
ATOM 1341 N N . VAL A 1 187 ? 18.391 4.513 -20.594 1.00 89.56 187 VAL A N 1
ATOM 1342 C CA . VAL A 1 187 ? 18.730 3.087 -20.483 1.00 89.56 187 VAL A CA 1
ATOM 1343 C C . VAL A 1 187 ? 19.606 2.840 -19.252 1.00 89.56 187 VAL A C 1
ATOM 1345 O O . VAL A 1 187 ? 20.589 3.545 -19.032 1.00 89.56 187 VAL A O 1
ATOM 1348 N N . GLY A 1 188 ? 19.251 1.834 -18.452 1.00 87.31 188 GLY A N 1
ATOM 1349 C CA . GLY A 1 188 ? 19.966 1.457 -17.230 1.00 87.31 188 GLY A CA 1
ATOM 1350 C C . GLY A 1 188 ? 19.603 2.281 -15.990 1.00 87.31 188 GLY A C 1
ATOM 1351 O O . GLY A 1 188 ? 20.048 1.941 -14.896 1.00 87.31 188 GLY A O 1
ATOM 1352 N N . LEU A 1 189 ? 18.779 3.326 -16.124 1.00 90.88 189 LEU A N 1
ATOM 1353 C CA . LEU A 1 189 ? 18.236 4.070 -14.985 1.00 90.88 189 LEU A CA 1
ATOM 1354 C C . LEU A 1 189 ? 17.036 3.314 -14.417 1.00 90.88 189 LEU A C 1
ATOM 1356 O O . LEU A 1 189 ? 16.242 2.745 -15.164 1.00 90.88 189 LEU A O 1
ATOM 1360 N N . GLY A 1 190 ? 16.868 3.331 -13.100 1.00 89.94 190 GLY A N 1
ATOM 1361 C CA . GLY A 1 190 ? 15.704 2.719 -12.472 1.00 89.94 190 GLY A CA 1
ATOM 1362 C C . GLY A 1 190 ? 15.837 2.574 -10.967 1.00 89.94 190 GLY A C 1
ATOM 1363 O O . GLY A 1 190 ? 16.445 3.410 -10.296 1.00 89.94 190 GLY A O 1
ATOM 1364 N N . VAL A 1 191 ? 15.257 1.502 -10.441 1.00 90.88 191 VAL A N 1
ATOM 1365 C CA . VAL A 1 191 ? 15.177 1.242 -9.001 1.00 90.88 191 VAL A CA 1
ATOM 1366 C C . VAL A 1 191 ? 15.667 -0.158 -8.666 1.00 90.88 191 VAL A C 1
ATOM 1368 O O . VAL A 1 191 ? 15.470 -1.105 -9.428 1.00 90.88 191 VAL A O 1
ATOM 1371 N N . GLY A 1 192 ? 16.323 -0.271 -7.519 1.00 92.06 192 GLY A N 1
ATOM 1372 C CA . GLY A 1 192 ? 16.695 -1.519 -6.875 1.00 92.06 192 GLY A CA 1
ATOM 1373 C C . GLY A 1 192 ? 15.854 -1.722 -5.624 1.00 92.06 192 GLY A C 1
ATOM 1374 O O . GLY A 1 192 ? 15.592 -0.763 -4.896 1.00 92.06 192 GLY A O 1
ATOM 1375 N N . PHE A 1 193 ? 15.438 -2.958 -5.365 1.00 93.81 193 PHE A N 1
ATOM 1376 C CA . PHE A 1 193 ? 14.781 -3.317 -4.113 1.00 93.81 193 PHE A CA 1
ATOM 1377 C C . PHE A 1 193 ? 15.253 -4.685 -3.628 1.00 93.81 193 PHE A C 1
ATOM 1379 O O . PHE A 1 193 ? 15.291 -5.635 -4.406 1.00 93.81 193 PHE A O 1
ATOM 1386 N N . THR A 1 194 ? 15.596 -4.798 -2.345 1.00 94.12 194 THR A N 1
ATOM 1387 C CA . THR A 1 194 ? 16.029 -6.052 -1.711 1.00 94.12 194 THR A CA 1
ATOM 1388 C C . THR A 1 194 ? 14.947 -6.550 -0.752 1.00 94.12 194 THR A C 1
ATOM 1390 O O . THR A 1 194 ? 14.839 -6.028 0.355 1.00 94.12 194 THR A O 1
ATOM 1393 N N . PRO A 1 195 ? 14.128 -7.544 -1.137 1.00 93.25 195 PRO A N 1
ATOM 1394 C CA . PRO A 1 195 ? 13.090 -8.081 -0.261 1.00 93.25 195 PRO A CA 1
ATOM 1395 C C . PRO A 1 195 ? 13.677 -8.781 0.975 1.00 93.25 195 PRO A C 1
ATOM 1397 O O . PRO A 1 195 ? 14.584 -9.609 0.849 1.00 93.25 195 PRO A O 1
ATOM 1400 N N . THR A 1 196 ? 13.132 -8.511 2.163 1.00 91.00 196 THR A N 1
ATOM 1401 C CA . THR A 1 196 ? 13.629 -9.040 3.450 1.00 91.00 196 THR A CA 1
ATOM 1402 C C . THR A 1 196 ? 12.509 -9.593 4.333 1.00 91.00 196 THR A C 1
ATOM 1404 O O . THR A 1 196 ? 11.316 -9.385 4.081 1.00 91.00 196 THR A O 1
ATOM 1407 N N . TYR A 1 197 ? 12.876 -10.389 5.340 1.00 82.19 197 TYR A N 1
ATOM 1408 C CA . TYR A 1 197 ? 11.903 -10.914 6.296 1.00 82.19 197 TYR A CA 1
ATOM 1409 C C . TYR A 1 197 ? 11.428 -9.794 7.236 1.00 82.19 197 TYR A C 1
ATOM 1411 O O . TYR A 1 197 ? 12.270 -9.089 7.794 1.00 82.19 197 TYR A O 1
ATOM 1419 N N . PRO A 1 198 ? 10.112 -9.653 7.500 1.00 73.38 198 PRO A N 1
ATOM 1420 C CA . PRO A 1 198 ? 9.598 -8.598 8.381 1.00 73.38 198 PRO A CA 1
ATOM 1421 C C . PRO A 1 198 ? 10.195 -8.614 9.797 1.00 73.38 198 PRO A C 1
ATOM 1423 O O . PRO A 1 198 ? 10.365 -7.566 10.410 1.00 73.38 198 PRO A O 1
ATOM 1426 N N . CYS A 1 199 ? 10.515 -9.802 10.320 1.00 68.31 199 CYS A N 1
ATOM 1427 C CA . CYS A 1 199 ? 11.113 -9.995 11.644 1.00 68.31 199 CYS A CA 1
ATOM 1428 C C . CYS A 1 199 ? 12.651 -10.042 11.638 1.00 68.31 199 CYS A C 1
ATOM 1430 O O . CYS A 1 199 ? 13.256 -10.027 12.706 1.00 68.31 199 CYS A O 1
ATOM 1432 N N . GLU A 1 200 ? 13.281 -10.087 10.462 1.00 74.38 200 GLU A N 1
ATOM 1433 C CA . GLU A 1 200 ? 14.736 -10.170 10.303 1.00 74.38 200 GLU A CA 1
ATOM 1434 C C . GLU A 1 200 ? 15.164 -9.359 9.063 1.00 74.38 200 GLU A C 1
ATOM 1436 O O . GLU A 1 200 ? 15.459 -9.927 8.008 1.00 74.38 200 GLU A O 1
ATOM 1441 N N . PRO A 1 201 ? 15.188 -8.013 9.154 1.00 70.06 201 PRO A N 1
ATOM 1442 C CA . PRO A 1 201 ? 15.391 -7.133 7.999 1.00 70.06 201 PRO A CA 1
ATOM 1443 C C . PRO A 1 201 ? 16.770 -7.259 7.340 1.00 70.06 201 PRO A C 1
ATOM 1445 O O . PRO A 1 201 ? 16.976 -6.737 6.253 1.00 70.06 201 PRO A O 1
ATOM 1448 N N . THR A 1 202 ? 17.720 -7.933 7.988 1.00 77.69 202 THR A N 1
ATOM 1449 C CA . THR A 1 202 ? 19.055 -8.233 7.451 1.00 77.69 202 THR A CA 1
ATOM 1450 C C . THR A 1 202 ? 19.090 -9.512 6.618 1.00 77.69 202 THR A C 1
ATOM 1452 O O . THR A 1 202 ? 20.102 -9.798 5.980 1.00 77.69 202 THR A O 1
ATOM 1455 N N . ARG A 1 203 ? 18.007 -10.299 6.617 1.00 82.88 203 ARG A N 1
ATOM 1456 C CA . ARG A 1 203 ? 17.910 -11.556 5.882 1.00 82.88 203 ARG A CA 1
ATOM 1457 C C . ARG A 1 203 ? 17.014 -11.392 4.663 1.00 82.88 203 ARG A C 1
ATOM 1459 O O . ARG A 1 203 ? 15.827 -11.082 4.773 1.00 82.88 203 ARG A O 1
ATOM 1466 N N . ASN A 1 204 ? 17.583 -11.677 3.496 1.00 87.56 204 ASN A N 1
ATOM 1467 C CA . ASN A 1 204 ? 16.857 -11.639 2.232 1.00 87.56 204 ASN A CA 1
ATOM 1468 C C . ASN A 1 204 ? 15.835 -12.777 2.159 1.00 87.56 204 ASN A C 1
ATOM 1470 O O . ASN A 1 204 ? 16.129 -13.914 2.548 1.00 87.56 204 ASN A O 1
ATOM 1474 N N . ILE A 1 205 ? 14.658 -12.492 1.605 1.00 88.31 205 ILE A N 1
ATOM 1475 C CA . ILE A 1 205 ? 13.679 -13.538 1.284 1.00 88.31 205 ILE A CA 1
ATOM 1476 C C . ILE A 1 205 ? 13.994 -14.135 -0.087 1.00 88.31 205 ILE A C 1
ATOM 1478 O O . ILE A 1 205 ? 14.586 -13.482 -0.948 1.00 88.31 205 ILE A O 1
ATOM 1482 N N . ILE A 1 206 ? 13.526 -15.361 -0.303 1.00 90.56 206 ILE A N 1
ATOM 1483 C CA . ILE A 1 206 ? 13.481 -15.959 -1.635 1.00 90.56 206 ILE A CA 1
ATOM 1484 C C . ILE A 1 206 ? 12.242 -15.444 -2.375 1.00 90.56 206 ILE A C 1
ATOM 1486 O O . ILE A 1 206 ? 11.145 -15.406 -1.812 1.00 90.56 206 ILE A O 1
ATOM 1490 N N . TYR A 1 207 ? 12.420 -15.046 -3.628 1.00 92.75 207 TYR A N 1
ATOM 1491 C CA . TYR A 1 207 ? 11.354 -14.658 -4.543 1.00 92.75 207 TYR A CA 1
ATOM 1492 C C . TYR A 1 207 ? 11.681 -15.132 -5.961 1.00 92.75 207 TYR A C 1
ATOM 1494 O O . TYR A 1 207 ? 12.833 -15.386 -6.314 1.00 92.75 207 TYR A O 1
ATOM 1502 N N . ASP A 1 208 ? 10.643 -15.266 -6.771 1.00 91.88 208 ASP A N 1
ATOM 1503 C CA . ASP A 1 208 ? 10.722 -15.616 -8.191 1.00 91.88 208 ASP A CA 1
ATOM 1504 C C . ASP A 1 208 ? 9.714 -14.818 -9.025 1.00 91.88 208 ASP A C 1
ATOM 1506 O O . ASP A 1 208 ? 9.637 -14.988 -10.236 1.00 91.88 208 ASP A O 1
ATOM 1510 N N . THR A 1 209 ? 8.924 -13.953 -8.388 1.00 93.44 209 THR A N 1
ATOM 1511 C CA . THR A 1 209 ? 7.862 -13.211 -9.046 1.00 93.44 209 THR A CA 1
ATOM 1512 C C . THR A 1 209 ? 7.867 -11.761 -8.591 1.00 93.44 209 THR A C 1
ATOM 1514 O O . THR A 1 209 ? 7.925 -11.460 -7.395 1.00 93.44 209 THR A O 1
ATOM 1517 N N . VAL A 1 210 ? 7.777 -10.852 -9.560 1.00 95.19 210 VAL A N 1
ATOM 1518 C CA . VAL A 1 210 ? 7.700 -9.408 -9.335 1.00 95.19 210 VAL A CA 1
ATOM 1519 C C . VAL A 1 210 ? 6.460 -8.866 -10.025 1.00 95.19 210 VAL A C 1
ATOM 1521 O O . VAL A 1 210 ? 6.304 -8.992 -11.237 1.00 95.19 210 VAL A O 1
ATOM 1524 N N . ARG A 1 211 ? 5.566 -8.241 -9.259 1.00 95.12 211 ARG A N 1
ATOM 1525 C CA . ARG A 1 211 ? 4.460 -7.447 -9.805 1.00 95.12 211 ARG A CA 1
ATOM 1526 C C . ARG A 1 211 ? 4.915 -6.001 -9.891 1.00 95.12 211 ARG A C 1
ATOM 1528 O O . ARG A 1 211 ? 5.049 -5.360 -8.855 1.00 95.12 211 ARG A O 1
ATOM 1535 N N . VAL A 1 212 ? 5.163 -5.508 -11.101 1.00 94.06 212 VAL A N 1
ATOM 1536 C CA . VAL A 1 212 ? 5.589 -4.128 -11.370 1.00 94.06 212 VAL A CA 1
ATOM 1537 C C . VAL A 1 212 ? 4.378 -3.284 -11.733 1.00 94.06 212 VAL A C 1
ATOM 1539 O O . VAL A 1 212 ? 3.597 -3.662 -12.604 1.00 94.06 212 VAL A O 1
ATOM 1542 N N . VAL A 1 213 ? 4.251 -2.125 -11.094 1.00 92.25 213 VAL A N 1
ATOM 1543 C CA . VAL A 1 213 ? 3.231 -1.116 -11.381 1.00 92.25 213 VAL A CA 1
ATOM 1544 C C . VAL A 1 213 ? 3.910 0.085 -12.021 1.00 92.25 213 VAL A C 1
ATOM 1546 O O . VAL A 1 213 ? 4.855 0.645 -11.462 1.00 92.25 213 VAL A O 1
ATOM 1549 N N . TYR A 1 214 ? 3.449 0.471 -13.206 1.00 89.75 214 TYR A N 1
ATOM 1550 C CA . TYR A 1 214 ? 4.103 1.483 -14.033 1.00 89.75 214 TYR A CA 1
ATOM 1551 C C . TYR A 1 214 ? 3.086 2.339 -14.789 1.00 89.75 214 TYR A C 1
ATOM 1553 O O . TYR A 1 214 ? 1.931 1.943 -14.975 1.00 89.75 214 TYR A O 1
ATOM 1561 N N . CYS A 1 215 ? 3.524 3.517 -15.232 1.00 86.69 215 CYS A N 1
ATOM 1562 C CA . CYS A 1 215 ? 2.745 4.356 -16.138 1.00 86.69 215 CYS A CA 1
ATOM 1563 C C . CYS A 1 215 ? 3.036 3.961 -17.578 1.00 86.69 215 CYS A C 1
ATOM 1565 O O . CYS A 1 215 ? 4.160 4.110 -18.063 1.00 86.69 215 CYS A O 1
ATOM 1567 N N . ASP A 1 216 ? 2.005 3.530 -18.286 1.00 80.44 216 ASP A N 1
ATOM 1568 C CA . ASP A 1 216 ? 2.079 3.243 -19.706 1.00 80.44 216 ASP A CA 1
ATOM 1569 C C . ASP A 1 216 ? 1.821 4.513 -20.525 1.00 80.44 216 ASP A C 1
ATOM 1571 O O . ASP A 1 216 ? 0.765 4.686 -21.122 1.00 80.44 216 ASP A O 1
ATOM 1575 N N . ARG A 1 217 ? 2.745 5.476 -20.454 1.00 74.50 217 ARG A N 1
ATOM 1576 C CA . ARG A 1 217 ? 2.571 6.804 -21.068 1.00 74.50 217 ARG A CA 1
ATOM 1577 C C . ARG A 1 217 ? 3.256 6.944 -22.425 1.00 74.50 217 ARG A C 1
ATOM 1579 O O . ARG A 1 217 ? 2.754 7.643 -23.298 1.00 74.50 217 ARG A O 1
ATOM 1586 N N . THR A 1 218 ? 4.427 6.345 -22.589 1.00 75.81 218 THR A N 1
ATOM 1587 C CA . THR A 1 218 ? 5.229 6.467 -23.812 1.00 75.81 218 THR A CA 1
ATOM 1588 C C . THR A 1 218 ? 5.559 5.088 -24.354 1.00 75.81 218 THR A C 1
ATOM 1590 O O . THR A 1 218 ? 5.427 4.100 -23.638 1.00 75.81 218 THR A O 1
ATOM 1593 N N . THR A 1 219 ? 5.995 5.002 -25.607 1.00 82.81 219 THR A N 1
ATOM 1594 C CA . THR A 1 219 ? 6.578 3.770 -26.145 1.00 82.81 219 THR A CA 1
ATOM 1595 C C . THR A 1 219 ? 7.990 3.589 -25.588 1.00 82.81 219 THR A C 1
ATOM 1597 O O . THR A 1 219 ? 8.856 4.443 -25.788 1.00 82.81 219 THR A O 1
ATOM 1600 N N . GLY A 1 220 ? 8.226 2.478 -24.906 1.00 88.06 220 GLY A N 1
ATOM 1601 C CA . GLY A 1 220 ? 9.453 2.195 -24.175 1.00 88.06 220 GLY A CA 1
ATOM 1602 C C . GLY A 1 220 ? 9.428 0.788 -23.590 1.00 88.06 220 GLY A C 1
ATOM 1603 O O . GLY A 1 220 ? 8.567 -0.035 -23.920 1.00 88.06 220 GLY A O 1
ATOM 1604 N N . SER A 1 221 ? 10.401 0.479 -22.740 1.00 91.31 221 SER A N 1
ATOM 1605 C CA . SER A 1 221 ? 10.434 -0.816 -22.072 1.00 91.31 221 SER A CA 1
ATOM 1606 C C . SER A 1 221 ? 11.156 -0.796 -20.733 1.00 91.31 221 SER A C 1
ATOM 1608 O O . SER A 1 221 ? 12.079 -0.013 -20.508 1.00 91.31 221 SER A O 1
ATOM 1610 N N . ILE A 1 222 ? 10.720 -1.689 -19.847 1.00 92.50 222 ILE A N 1
ATOM 1611 C CA . ILE A 1 222 ? 11.294 -1.933 -18.526 1.00 92.50 222 ILE A CA 1
ATOM 1612 C C . ILE A 1 222 ? 11.872 -3.348 -18.517 1.00 92.50 222 ILE A C 1
ATOM 1614 O O . ILE A 1 222 ? 11.202 -4.293 -18.927 1.00 92.50 222 ILE A O 1
ATOM 1618 N N . THR A 1 223 ? 13.089 -3.517 -18.018 1.00 92.62 223 THR A N 1
ATOM 1619 C CA . THR A 1 223 ? 13.675 -4.824 -17.699 1.00 92.62 223 THR A CA 1
ATOM 1620 C C . THR A 1 223 ? 13.633 -5.078 -16.206 1.00 92.62 223 THR A C 1
ATOM 1622 O O . THR A 1 223 ? 13.944 -4.182 -15.421 1.00 92.62 223 THR A O 1
ATOM 1625 N N . VAL A 1 224 ? 13.310 -6.312 -15.826 1.00 93.31 224 VAL A N 1
ATOM 1626 C CA . VAL A 1 224 ? 13.322 -6.772 -14.433 1.00 93.31 224 VAL A CA 1
ATOM 1627 C C . VAL A 1 224 ? 14.309 -7.930 -14.289 1.00 93.31 224 VAL A C 1
ATOM 1629 O O . VAL A 1 224 ? 14.242 -8.891 -15.061 1.00 93.31 224 VAL A O 1
ATOM 1632 N N . SER A 1 225 ? 15.226 -7.848 -13.322 1.00 90.00 225 SER A N 1
ATOM 1633 C CA . SER A 1 225 ? 16.280 -8.852 -13.120 1.00 90.00 225 SER A CA 1
ATOM 1634 C C . SER A 1 225 ? 16.688 -9.040 -11.653 1.00 90.00 225 SER A C 1
ATOM 1636 O O . SER A 1 225 ? 16.658 -8.109 -10.853 1.00 90.00 225 SER A O 1
ATOM 1638 N N . ASN A 1 226 ? 17.108 -10.266 -11.325 1.00 82.00 226 ASN A N 1
ATOM 1639 C CA . ASN A 1 226 ? 17.691 -10.665 -10.037 1.00 82.00 226 ASN A CA 1
ATOM 1640 C C . ASN A 1 226 ? 19.198 -10.338 -9.972 1.00 82.00 226 ASN A C 1
ATOM 1642 O O . ASN A 1 226 ? 19.824 -10.142 -11.024 1.00 82.00 226 ASN A O 1
ATOM 1646 N N . PRO A 1 227 ? 19.824 -10.319 -8.777 1.00 66.00 227 PRO A N 1
ATOM 1647 C CA . PRO A 1 227 ? 21.240 -9.989 -8.672 1.00 66.00 227 PRO A CA 1
ATOM 1648 C C . PRO A 1 227 ? 22.089 -11.072 -9.355 1.00 66.00 227 PRO A C 1
ATOM 1650 O O . PRO A 1 227 ? 21.822 -12.266 -9.225 1.00 66.00 227 PRO A O 1
ATOM 1653 N N . GLY A 1 228 ? 23.125 -10.661 -10.091 1.00 54.34 228 GLY A N 1
ATOM 1654 C CA . GLY A 1 228 ? 24.079 -11.586 -10.719 1.00 54.34 228 GLY A CA 1
ATOM 1655 C C . GLY A 1 228 ? 23.752 -12.048 -12.147 1.00 54.34 228 GLY A C 1
ATOM 1656 O O . GLY A 1 228 ? 24.483 -12.876 -12.675 1.00 54.34 228 GLY A O 1
ATOM 1657 N N . GLY A 1 229 ? 22.716 -11.510 -12.803 1.00 49.44 229 GLY A N 1
ATOM 1658 C CA . GLY A 1 229 ? 22.666 -11.385 -14.274 1.00 49.44 229 GLY A CA 1
ATOM 1659 C C . GLY A 1 229 ? 22.682 -12.659 -15.138 1.00 49.44 229 GLY A C 1
ATOM 1660 O O . GLY A 1 229 ? 22.829 -12.547 -16.350 1.00 49.44 229 GLY A O 1
ATOM 1661 N N . GLY A 1 230 ? 22.521 -13.861 -14.577 1.00 46.06 230 GLY A N 1
ATOM 1662 C CA . GLY A 1 230 ? 22.551 -15.106 -15.363 1.00 46.06 230 GLY A CA 1
ATOM 1663 C C . GLY A 1 230 ? 21.232 -15.483 -16.052 1.00 46.06 230 GLY A C 1
ATOM 1664 O O . GLY A 1 230 ? 21.201 -16.415 -16.848 1.00 46.06 230 GLY A O 1
ATOM 1665 N N . SER A 1 231 ? 20.128 -14.801 -15.731 1.00 52.53 231 SER A N 1
ATOM 1666 C CA . SER A 1 231 ? 18.789 -15.093 -16.269 1.00 52.53 231 SER A CA 1
ATOM 1667 C C . SER A 1 231 ? 18.347 -13.982 -17.215 1.00 52.53 231 SER A C 1
ATOM 1669 O O . SER A 1 231 ? 18.582 -12.811 -16.923 1.00 52.53 231 SER A O 1
ATOM 1671 N N . VAL A 1 232 ? 17.694 -14.344 -18.324 1.00 55.19 232 VAL A N 1
ATOM 1672 C CA . VAL A 1 232 ? 17.124 -13.393 -19.291 1.00 55.19 232 VAL A CA 1
ATOM 1673 C C . VAL A 1 232 ? 16.211 -12.422 -18.543 1.00 55.19 232 VAL A C 1
ATOM 1675 O O . VAL A 1 232 ? 15.219 -12.842 -17.947 1.00 55.19 232 VAL A O 1
ATOM 1678 N N . ALA A 1 233 ? 16.569 -11.136 -18.537 1.00 66.12 233 ALA A N 1
ATOM 1679 C CA . ALA A 1 233 ? 15.705 -10.103 -17.988 1.00 66.12 233 ALA A CA 1
ATOM 1680 C C . ALA A 1 233 ? 14.368 -10.153 -18.731 1.00 66.12 233 ALA A C 1
ATOM 1682 O O . ALA A 1 233 ? 14.336 -10.101 -19.961 1.00 66.12 233 ALA A O 1
ATOM 1683 N N . SER A 1 234 ? 13.268 -10.268 -17.994 1.00 80.94 234 SER A N 1
ATOM 1684 C CA . SER A 1 234 ? 11.952 -10.174 -18.617 1.00 80.94 234 SER A CA 1
ATOM 1685 C C . SER A 1 234 ? 11.680 -8.717 -18.961 1.00 80.94 234 SER A C 1
ATOM 1687 O O . SER A 1 234 ? 11.915 -7.820 -18.145 1.00 80.94 234 SER A O 1
ATOM 1689 N N . THR A 1 235 ? 11.195 -8.488 -20.177 1.00 87.06 235 THR A N 1
ATOM 1690 C CA . THR A 1 235 ? 10.894 -7.153 -20.688 1.00 87.06 235 THR A CA 1
ATOM 1691 C C . THR A 1 235 ? 9.400 -6.881 -20.604 1.00 87.06 235 THR A C 1
ATOM 1693 O O . THR A 1 235 ? 8.583 -7.659 -21.089 1.00 87.06 235 THR A O 1
ATOM 1696 N N . ILE A 1 236 ? 9.050 -5.744 -20.015 1.00 91.19 236 ILE A N 1
ATOM 1697 C CA . ILE A 1 236 ? 7.717 -5.153 -20.069 1.00 91.19 236 ILE A CA 1
ATOM 1698 C C . ILE A 1 236 ? 7.772 -4.073 -21.146 1.00 91.19 236 ILE A C 1
ATOM 1700 O O . ILE A 1 236 ? 8.563 -3.138 -21.032 1.00 91.19 236 ILE A O 1
ATOM 1704 N N . THR A 1 237 ? 6.955 -4.193 -22.187 1.00 89.50 237 THR A N 1
ATOM 1705 C CA . THR A 1 237 ? 6.837 -3.169 -23.233 1.00 89.50 237 THR A CA 1
ATOM 1706 C C . THR A 1 237 ? 5.653 -2.265 -22.928 1.00 89.50 237 THR A C 1
ATOM 1708 O O . THR A 1 237 ? 4.561 -2.753 -22.640 1.00 89.50 237 THR A O 1
ATOM 1711 N N . THR A 1 238 ? 5.874 -0.957 -22.995 1.00 87.44 238 THR A N 1
ATOM 1712 C CA . THR A 1 238 ? 4.824 0.055 -22.862 1.00 87.44 238 THR A CA 1
ATOM 1713 C C . THR A 1 238 ? 4.254 0.381 -24.247 1.00 87.44 238 THR A C 1
ATOM 1715 O O . THR A 1 238 ? 4.993 0.441 -25.234 1.00 87.44 238 THR A O 1
ATOM 1718 N N . ASP A 1 239 ? 2.936 0.551 -24.341 1.00 84.38 239 ASP A N 1
ATOM 1719 C CA . ASP A 1 239 ? 2.208 0.795 -25.594 1.00 84.38 239 ASP A CA 1
ATOM 1720 C C . ASP A 1 239 ? 1.722 2.246 -25.762 1.00 84.38 239 ASP A C 1
ATOM 1722 O O . ASP A 1 239 ? 1.188 2.598 -26.813 1.00 84.38 239 ASP A O 1
ATOM 1726 N N . GLY A 1 240 ? 1.940 3.105 -24.762 1.00 80.75 240 GLY A N 1
ATOM 1727 C CA . GLY A 1 240 ? 1.583 4.521 -24.807 1.00 80.75 240 GLY A CA 1
ATOM 1728 C C . GLY A 1 240 ? 0.092 4.795 -24.604 1.00 80.75 240 GLY A C 1
ATOM 1729 O O . GLY A 1 240 ? -0.416 5.798 -25.099 1.00 80.75 240 GLY A O 1
ATOM 1730 N N . THR A 1 241 ? -0.627 3.923 -23.894 1.00 79.75 241 THR A N 1
ATOM 1731 C CA . THR A 1 241 ? -2.080 4.052 -23.652 1.00 79.75 241 THR A CA 1
ATOM 1732 C C . THR A 1 241 ? -2.496 5.100 -22.611 1.00 79.75 241 THR A C 1
ATOM 1734 O O . THR A 1 241 ? -3.694 5.288 -22.402 1.00 79.75 241 THR A O 1
ATOM 1737 N N . PHE A 1 242 ? -1.545 5.787 -21.973 1.00 75.75 242 PHE A N 1
ATOM 1738 C CA . PHE A 1 242 ? -1.739 6.754 -20.884 1.00 75.75 242 PHE A CA 1
ATOM 1739 C C . PHE A 1 242 ? -2.548 6.179 -19.706 1.00 75.75 242 PHE A C 1
ATOM 1741 O O . PHE A 1 242 ? -3.542 6.744 -19.261 1.00 75.75 242 PHE A O 1
ATOM 1748 N N . LYS A 1 243 ? -2.144 5.007 -19.197 1.00 81.69 243 LYS A N 1
ATOM 1749 C CA . LYS A 1 243 ? -2.803 4.342 -18.054 1.00 81.69 243 LYS A CA 1
ATOM 1750 C C . LYS A 1 243 ? -1.804 3.721 -17.095 1.00 81.69 243 LYS A C 1
ATOM 1752 O O . LYS A 1 243 ? -0.690 3.379 -17.483 1.00 81.69 243 LYS A O 1
ATOM 1757 N N . VAL A 1 244 ? -2.201 3.552 -15.836 1.00 86.06 244 VAL A N 1
ATOM 1758 C CA . VAL A 1 244 ? -1.459 2.670 -14.931 1.00 86.06 244 VAL A CA 1
ATOM 1759 C C . VAL A 1 244 ? -1.685 1.229 -15.353 1.00 86.06 244 VAL A C 1
ATOM 1761 O O . VAL A 1 244 ? -2.823 0.811 -15.572 1.00 86.06 244 VAL A O 1
ATOM 1764 N N . LYS A 1 245 ? -0.595 0.471 -15.444 1.00 88.12 245 LYS A N 1
ATOM 1765 C CA . LYS A 1 245 ? -0.619 -0.960 -15.721 1.00 88.12 245 LYS A CA 1
ATOM 1766 C C . LYS A 1 245 ? 0.161 -1.726 -14.669 1.00 88.12 245 LYS A C 1
ATOM 1768 O O . LYS A 1 245 ? 1.072 -1.206 -14.025 1.00 88.12 245 LYS A O 1
ATOM 1773 N N . VAL A 1 246 ? -0.214 -2.991 -14.527 1.00 91.12 246 VAL A N 1
ATOM 1774 C CA . VAL A 1 246 ? 0.467 -3.959 -13.676 1.00 91.12 246 VAL A CA 1
ATOM 1775 C C . VAL A 1 246 ? 0.971 -5.086 -14.565 1.00 91.12 246 VAL A C 1
ATOM 1777 O O . VAL A 1 246 ? 0.189 -5.707 -15.279 1.00 91.12 246 VAL A O 1
ATOM 1780 N N . ALA A 1 247 ? 2.270 -5.357 -14.520 1.00 92.94 247 ALA A N 1
ATOM 1781 C CA . ALA A 1 247 ? 2.871 -6.518 -15.164 1.00 92.94 247 ALA A CA 1
ATOM 1782 C C . ALA A 1 247 ? 3.368 -7.491 -14.097 1.00 92.94 247 ALA A C 1
ATOM 1784 O O . ALA A 1 247 ? 4.009 -7.084 -13.130 1.00 92.94 247 ALA A O 1
ATOM 1785 N N . THR A 1 248 ? 3.082 -8.779 -14.282 1.00 93.38 248 THR A N 1
ATOM 1786 C CA . THR A 1 248 ? 3.654 -9.842 -13.451 1.00 93.38 248 THR A CA 1
ATOM 1787 C C . THR A 1 248 ? 4.801 -10.474 -14.213 1.00 93.38 248 THR A C 1
ATOM 1789 O O . THR A 1 248 ? 4.622 -10.933 -15.337 1.00 93.38 248 THR A O 1
ATOM 1792 N N . VAL A 1 249 ? 5.974 -10.476 -13.597 1.00 92.81 249 VAL A N 1
ATOM 1793 C CA . VAL A 1 249 ? 7.211 -10.970 -14.179 1.00 92.81 249 VAL A CA 1
ATOM 1794 C C . VAL A 1 249 ? 7.694 -12.171 -13.386 1.00 92.81 249 VAL A C 1
ATOM 1796 O O . VAL A 1 249 ? 7.896 -12.066 -12.177 1.00 92.81 249 VAL A O 1
ATOM 1799 N N . SER A 1 250 ? 7.916 -13.285 -14.078 1.00 91.06 250 SER A N 1
ATOM 1800 C CA . SER A 1 250 ? 8.579 -14.465 -13.526 1.00 91.06 250 SER A CA 1
ATOM 1801 C C . SER A 1 250 ? 10.090 -14.363 -13.720 1.00 91.06 250 SER A C 1
ATOM 1803 O O . SER A 1 250 ? 10.577 -14.004 -14.791 1.00 91.06 250 SER A O 1
ATOM 1805 N N . LEU A 1 251 ? 10.828 -14.693 -12.670 1.00 89.62 251 LEU A N 1
ATOM 1806 C CA . LEU A 1 251 ? 12.279 -14.664 -12.574 1.00 89.62 251 LEU A CA 1
ATOM 1807 C C . LEU A 1 251 ? 12.780 -16.024 -12.085 1.00 89.62 251 LEU A C 1
ATOM 1809 O O . LEU A 1 251 ? 12.030 -16.846 -11.560 1.00 89.62 251 LEU A O 1
ATOM 1813 N N . THR A 1 252 ? 14.083 -16.254 -12.211 1.00 88.62 252 THR A N 1
ATOM 1814 C CA . THR A 1 252 ? 14.721 -17.405 -11.568 1.00 88.62 252 THR A CA 1
ATOM 1815 C C . THR A 1 252 ? 14.645 -17.251 -10.055 1.00 88.62 252 THR A C 1
ATOM 1817 O O . THR A 1 252 ? 15.129 -16.257 -9.518 1.00 88.62 252 THR A O 1
ATOM 1820 N N . ARG A 1 253 ? 14.085 -18.246 -9.363 1.00 88.62 253 ARG A N 1
ATOM 1821 C CA . ARG A 1 253 ? 13.950 -18.245 -7.902 1.00 88.62 253 ARG A CA 1
ATOM 1822 C C . ARG A 1 253 ? 15.295 -17.993 -7.214 1.00 88.62 253 ARG A C 1
ATOM 1824 O O . ARG A 1 253 ? 16.253 -18.732 -7.428 1.00 88.62 253 ARG A O 1
ATOM 1831 N N . GLY A 1 254 ? 15.363 -16.953 -6.388 1.00 88.75 254 GLY A N 1
ATOM 1832 C CA . GLY A 1 254 ? 16.597 -16.505 -5.740 1.00 88.75 254 GLY A CA 1
ATOM 1833 C C . GLY A 1 254 ? 16.344 -15.454 -4.662 1.00 88.75 254 GLY A C 1
ATOM 1834 O O . GLY A 1 254 ? 15.198 -15.169 -4.326 1.00 88.75 254 GLY A O 1
ATOM 1835 N N . SER A 1 255 ? 17.408 -14.894 -4.089 1.00 90.06 255 SER A N 1
ATOM 1836 C CA . SER A 1 255 ? 17.326 -13.840 -3.071 1.00 90.06 255 SER A CA 1
ATOM 1837 C C . SER A 1 255 ? 18.326 -12.714 -3.349 1.00 90.06 255 SER A C 1
ATOM 1839 O O . SER A 1 255 ? 19.325 -12.908 -4.041 1.00 90.06 255 SER A O 1
ATOM 1841 N N . GLY A 1 256 ? 18.048 -11.525 -2.809 1.00 91.06 256 GLY A N 1
ATOM 1842 C CA . GLY A 1 256 ? 18.857 -10.315 -2.995 1.00 91.06 256 GLY A CA 1
ATOM 1843 C C . GLY A 1 256 ? 18.171 -9.245 -3.847 1.00 91.06 256 GLY A C 1
ATOM 1844 O O . GLY A 1 256 ? 16.963 -9.299 -4.068 1.00 91.06 256 GLY A O 1
ATOM 1845 N N . GLU A 1 257 ? 18.938 -8.246 -4.280 1.00 92.00 257 GLU A N 1
ATOM 1846 C CA . GLU A 1 257 ? 18.402 -7.054 -4.946 1.00 92.00 257 GLU A CA 1
ATOM 1847 C C . GLU A 1 257 ? 17.811 -7.360 -6.329 1.00 92.00 257 GLU A C 1
ATOM 1849 O O . GLU A 1 257 ? 18.531 -7.767 -7.239 1.00 92.00 257 GLU A O 1
ATOM 1854 N N . CYS A 1 258 ? 16.523 -7.074 -6.509 1.00 93.25 258 CYS A N 1
ATOM 1855 C CA . CYS A 1 258 ? 15.906 -6.990 -7.826 1.00 93.25 258 CYS A CA 1
ATOM 1856 C C . CYS A 1 258 ? 16.144 -5.602 -8.418 1.00 93.25 258 CYS A C 1
ATOM 1858 O O . CYS A 1 258 ? 15.924 -4.597 -7.740 1.00 93.25 258 CYS A O 1
ATOM 1860 N N . GLN A 1 259 ? 16.495 -5.539 -9.698 1.00 92.81 259 GLN A N 1
ATOM 1861 C CA . GLN A 1 259 ? 16.610 -4.298 -10.455 1.00 92.81 259 GLN A CA 1
ATOM 1862 C C . GLN A 1 259 ? 15.444 -4.174 -11.433 1.00 92.81 259 GLN A C 1
ATOM 1864 O O . GLN A 1 259 ? 15.113 -5.124 -12.140 1.00 92.81 259 GLN A O 1
ATOM 1869 N N . ILE A 1 260 ? 14.818 -2.999 -11.462 1.00 93.12 260 ILE A N 1
ATOM 1870 C CA . ILE A 1 260 ? 13.752 -2.627 -12.394 1.00 93.12 260 ILE A CA 1
ATOM 1871 C C . ILE A 1 260 ? 14.257 -1.399 -13.145 1.00 93.12 260 ILE A C 1
ATOM 1873 O O . ILE A 1 260 ? 14.301 -0.300 -12.590 1.00 93.12 260 ILE A O 1
ATOM 1877 N N . LEU A 1 261 ? 14.698 -1.606 -14.383 1.00 91.69 261 LEU A N 1
ATOM 1878 C CA . LEU A 1 261 ? 15.449 -0.622 -15.162 1.00 91.69 261 LEU A CA 1
ATOM 1879 C C . LEU A 1 261 ? 14.705 -0.246 -16.435 1.00 91.69 261 LEU A C 1
ATOM 1881 O O . LEU A 1 261 ? 14.069 -1.090 -17.058 1.00 91.69 261 LEU A O 1
ATOM 1885 N N . CYS A 1 262 ? 14.848 1.000 -16.866 1.00 90.75 262 CYS A N 1
ATOM 1886 C CA . CYS A 1 262 ? 14.513 1.395 -18.223 1.00 90.75 262 CYS A CA 1
ATOM 1887 C C . CYS A 1 262 ? 15.458 0.694 -19.204 1.00 90.75 262 CYS A C 1
ATOM 1889 O O . CYS A 1 262 ? 16.682 0.789 -19.089 1.00 90.75 262 CYS A O 1
ATOM 1891 N N . ALA A 1 263 ? 14.883 -0.010 -20.171 1.00 89.94 263 ALA A N 1
ATOM 1892 C CA . ALA A 1 263 ? 15.605 -0.631 -21.273 1.00 89.94 263 ALA A CA 1
ATOM 1893 C C . ALA A 1 263 ? 15.491 0.189 -22.564 1.00 89.94 263 ALA A C 1
ATOM 1895 O O . ALA A 1 263 ? 16.401 0.161 -23.390 1.00 89.94 263 ALA A O 1
ATOM 1896 N N . SER A 1 264 ? 14.413 0.960 -22.725 1.00 89.81 264 SER A N 1
ATOM 1897 C CA . SER A 1 264 ? 14.261 1.941 -23.801 1.00 89.81 264 SER A CA 1
ATOM 1898 C C . SER A 1 264 ? 13.182 2.980 -23.478 1.00 89.81 264 SER A C 1
ATOM 1900 O O . SER A 1 264 ? 12.267 2.716 -22.698 1.00 89.81 264 SER A O 1
ATOM 1902 N N . GLY A 1 265 ? 13.253 4.140 -24.136 1.00 85.38 265 GLY A N 1
ATOM 1903 C CA . GLY A 1 265 ? 12.236 5.191 -24.031 1.00 85.38 265 GLY A CA 1
ATOM 1904 C C . GLY A 1 265 ? 12.250 5.937 -22.692 1.00 85.38 265 GLY A C 1
ATOM 1905 O O . GLY A 1 265 ? 13.307 6.138 -22.094 1.00 85.38 265 GLY A O 1
ATOM 1906 N N . ASP A 1 266 ? 11.067 6.375 -22.254 1.00 80.44 266 ASP A N 1
ATOM 1907 C CA . ASP A 1 266 ? 10.839 7.037 -20.964 1.00 80.44 266 ASP A CA 1
ATOM 1908 C C . ASP A 1 266 ? 9.754 6.282 -20.192 1.00 80.44 266 ASP A C 1
ATOM 1910 O O . ASP A 1 266 ? 8.573 6.316 -20.548 1.00 80.44 266 ASP A O 1
ATOM 1914 N N . VAL A 1 267 ? 10.163 5.572 -19.142 1.00 83.56 267 VAL A N 1
ATOM 1915 C CA . VAL A 1 267 ? 9.282 4.693 -18.366 1.00 83.56 267 VAL A CA 1
ATOM 1916 C C . VAL A 1 267 ? 9.227 5.146 -16.920 1.00 83.56 267 VAL A C 1
ATOM 1918 O O . VAL A 1 267 ? 10.231 5.556 -16.328 1.00 83.56 267 VAL A O 1
ATOM 1921 N N . TRP A 1 268 ? 8.026 5.115 -16.350 1.00 85.56 268 TRP A N 1
ATOM 1922 C CA . TRP A 1 268 ? 7.788 5.603 -14.997 1.00 85.56 268 TRP A CA 1
ATOM 1923 C C . TRP A 1 268 ? 7.320 4.455 -14.122 1.00 85.56 268 TRP A C 1
ATOM 1925 O O . TRP A 1 268 ? 6.341 3.775 -14.436 1.00 85.56 268 TRP A O 1
ATOM 1935 N N . ILE A 1 269 ? 8.034 4.245 -13.024 1.00 88.44 269 ILE A N 1
ATOM 1936 C CA . ILE A 1 269 ? 7.809 3.131 -12.110 1.00 88.44 269 ILE A CA 1
ATOM 1937 C C . ILE A 1 269 ? 7.082 3.689 -10.890 1.00 88.44 269 ILE A C 1
ATOM 1939 O O . ILE A 1 269 ? 7.608 4.547 -10.181 1.00 88.44 269 ILE A O 1
ATOM 1943 N N . ILE A 1 270 ? 5.861 3.210 -10.664 1.00 88.81 270 ILE A N 1
ATOM 1944 C CA . ILE A 1 270 ? 5.062 3.571 -9.490 1.00 88.81 270 ILE A CA 1
ATOM 1945 C C . ILE A 1 270 ? 5.528 2.741 -8.298 1.00 88.81 270 ILE A C 1
ATOM 1947 O O . ILE A 1 270 ? 5.743 3.278 -7.217 1.00 88.81 270 ILE A O 1
ATOM 1951 N N . GLY A 1 271 ? 5.694 1.434 -8.494 1.00 91.19 271 GLY A N 1
ATOM 1952 C CA . GLY A 1 271 ? 6.032 0.526 -7.412 1.00 91.19 271 GLY A CA 1
ATOM 1953 C C . GLY A 1 271 ? 6.188 -0.916 -7.856 1.00 91.19 271 GLY A C 1
ATOM 1954 O O . GLY A 1 271 ? 5.962 -1.252 -9.020 1.00 91.19 271 GLY A O 1
ATOM 1955 N N . ALA A 1 272 ? 6.555 -1.779 -6.917 1.00 94.38 272 ALA A N 1
ATOM 1956 C CA . ALA A 1 272 ? 6.597 -3.212 -7.153 1.00 94.38 272 ALA A CA 1
ATOM 1957 C C . ALA A 1 272 ? 6.319 -4.021 -5.885 1.00 94.38 272 ALA A C 1
ATOM 1959 O O . ALA A 1 272 ? 6.550 -3.559 -4.771 1.00 94.38 272 ALA A O 1
ATOM 1960 N N . THR A 1 273 ? 5.832 -5.249 -6.066 1.00 95.56 273 THR A N 1
ATOM 1961 C CA . THR A 1 273 ? 5.665 -6.256 -5.005 1.00 95.56 273 THR A CA 1
ATOM 1962 C C . THR A 1 273 ? 6.419 -7.527 -5.372 1.00 95.56 273 THR A C 1
ATOM 1964 O O . THR A 1 273 ? 6.311 -8.000 -6.505 1.00 95.56 273 THR A O 1
ATOM 1967 N N . PHE A 1 274 ? 7.148 -8.093 -4.411 1.00 95.56 274 PHE A N 1
ATOM 1968 C CA . PHE A 1 274 ? 8.057 -9.222 -4.616 1.00 95.56 274 PHE A CA 1
ATOM 1969 C C . PHE A 1 274 ? 7.584 -10.444 -3.832 1.00 95.56 274 PHE A C 1
ATOM 1971 O O . PHE A 1 274 ? 7.452 -10.392 -2.604 1.00 95.56 274 PHE A O 1
ATOM 1978 N N . TYR A 1 275 ? 7.359 -11.569 -4.513 1.00 94.75 275 TYR A N 1
ATOM 1979 C CA . TYR A 1 275 ? 6.933 -12.795 -3.847 1.00 94.75 275 TYR A CA 1
ATOM 1980 C C . TYR A 1 275 ? 7.494 -14.088 -4.440 1.00 94.75 275 TYR A C 1
ATOM 1982 O O . TYR A 1 275 ? 8.023 -14.124 -5.547 1.00 94.75 275 TYR A O 1
ATOM 1990 N N . ASP A 1 276 ? 7.421 -15.140 -3.628 1.00 93.19 276 ASP A N 1
ATOM 1991 C CA . ASP A 1 276 ? 7.742 -16.512 -4.004 1.00 93.19 276 ASP A CA 1
ATOM 1992 C C . ASP A 1 276 ? 6.452 -17.192 -4.459 1.00 93.19 276 ASP A C 1
ATOM 1994 O O . ASP A 1 276 ? 5.530 -17.365 -3.659 1.00 93.19 276 ASP A O 1
ATOM 1998 N N . SER A 1 277 ? 6.364 -17.548 -5.736 1.00 91.56 277 SER A N 1
ATOM 1999 C CA . SER A 1 277 ? 5.205 -18.228 -6.308 1.00 91.56 277 SER A CA 1
ATOM 2000 C C . SER A 1 277 ? 4.968 -19.606 -5.686 1.00 91.56 277 SER A C 1
ATOM 2002 O O . SER A 1 277 ? 3.829 -20.067 -5.661 1.00 91.56 277 SER A O 1
ATOM 2004 N N . GLN A 1 278 ? 6.013 -20.233 -5.130 1.00 92.12 278 GLN A N 1
ATOM 2005 C CA . GLN A 1 278 ? 5.961 -21.564 -4.522 1.00 92.12 278 GLN A CA 1
ATOM 2006 C C . GLN A 1 278 ? 5.658 -21.526 -3.021 1.00 92.12 278 GLN A C 1
ATOM 2008 O O . GLN A 1 278 ? 5.313 -22.554 -2.444 1.00 92.12 278 GLN A O 1
ATOM 2013 N N . ILE A 1 279 ? 5.790 -20.362 -2.375 1.00 92.69 279 ILE A N 1
ATOM 2014 C CA . ILE A 1 279 ? 5.462 -20.172 -0.957 1.00 92.69 279 ILE A CA 1
ATOM 2015 C C . ILE A 1 279 ? 4.473 -19.009 -0.835 1.00 92.69 279 ILE A C 1
ATOM 2017 O O . ILE A 1 279 ? 4.886 -17.855 -0.652 1.00 92.69 279 ILE A O 1
ATOM 2021 N N . PRO A 1 280 ? 3.163 -19.293 -0.942 1.00 95.31 280 PRO A N 1
ATOM 2022 C CA . PRO A 1 280 ? 2.138 -18.272 -0.830 1.00 95.31 280 PRO A CA 1
ATOM 2023 C C . PRO A 1 280 ? 2.139 -17.524 0.494 1.00 95.31 280 PRO A C 1
ATOM 2025 O O . PRO A 1 280 ? 2.410 -18.082 1.557 1.00 95.31 280 PRO A O 1
ATOM 2028 N N . ARG A 1 281 ? 1.826 -16.230 0.412 1.00 95.88 281 ARG A N 1
ATOM 2029 C CA . ARG A 1 281 ? 1.734 -15.327 1.558 1.00 95.88 281 ARG A CA 1
ATOM 2030 C C . ARG A 1 281 ? 0.705 -14.227 1.334 1.00 95.88 281 ARG A C 1
ATOM 2032 O O . ARG A 1 281 ? 0.302 -13.932 0.209 1.00 95.88 281 ARG A O 1
ATOM 2039 N N . VAL A 1 282 ? 0.331 -13.577 2.428 1.00 97.69 282 VAL A N 1
ATOM 2040 C CA . VAL A 1 282 ? -0.352 -12.287 2.425 1.00 97.69 282 VAL A CA 1
ATOM 2041 C C . VAL A 1 282 ? 0.688 -11.195 2.173 1.00 97.69 282 VAL A C 1
ATOM 2043 O O . VAL A 1 282 ? 1.526 -10.897 3.026 1.00 97.69 282 VAL A O 1
ATOM 2046 N N . ASN A 1 283 ? 0.655 -10.608 0.984 1.00 97.56 283 ASN A N 1
ATOM 2047 C CA . ASN A 1 283 ? 1.511 -9.496 0.596 1.00 97.56 283 ASN A CA 1
ATOM 2048 C C . ASN A 1 283 ? 0.847 -8.196 1.046 1.00 97.56 283 ASN A C 1
ATOM 2050 O O . ASN A 1 283 ? -0.216 -7.831 0.541 1.00 97.56 283 ASN A O 1
ATOM 2054 N N . ILE A 1 284 ? 1.463 -7.523 2.012 1.00 96.25 284 ILE A N 1
ATOM 2055 C CA . ILE A 1 284 ? 0.970 -6.265 2.570 1.00 96.25 284 ILE A CA 1
ATOM 2056 C C . ILE A 1 284 ? 1.715 -5.117 1.903 1.00 96.25 284 ILE A C 1
ATOM 2058 O O . ILE A 1 284 ? 2.938 -5.144 1.801 1.00 96.25 284 ILE A O 1
ATOM 2062 N N . MET A 1 285 ? 0.972 -4.128 1.427 1.00 94.31 285 MET A N 1
ATOM 2063 C CA . MET A 1 285 ? 1.495 -2.995 0.674 1.00 94.31 285 MET A CA 1
ATOM 2064 C C . MET A 1 285 ? 1.085 -1.690 1.337 1.00 94.31 285 MET A C 1
ATOM 2066 O O . MET A 1 285 ? -0.035 -1.560 1.831 1.00 94.31 285 MET A O 1
ATOM 2070 N N . SER A 1 286 ? 1.983 -0.712 1.299 1.00 91.69 286 SER A N 1
ATOM 2071 C CA . SER A 1 286 ? 1.743 0.632 1.813 1.00 91.69 286 SER A CA 1
ATOM 2072 C C . SER A 1 286 ? 1.685 1.627 0.658 1.00 91.69 286 SER A C 1
ATOM 2074 O O . SER A 1 286 ? 2.565 1.653 -0.198 1.00 91.69 286 SER A O 1
ATOM 2076 N N . PHE A 1 287 ? 0.646 2.456 0.650 1.00 90.81 287 PHE A N 1
ATOM 2077 C CA . PHE A 1 287 ? 0.452 3.573 -0.273 1.00 90.81 287 PHE A CA 1
ATOM 2078 C C . PHE A 1 287 ? 0.360 4.883 0.522 1.00 90.81 287 PHE A C 1
ATOM 2080 O O . PHE A 1 287 ? -0.539 5.696 0.312 1.00 90.81 287 PHE A O 1
ATOM 2087 N N . GLY A 1 288 ? 1.245 5.034 1.511 1.00 86.69 288 GLY A N 1
ATOM 2088 C CA . GLY A 1 288 ? 1.291 6.203 2.382 1.00 86.69 288 GLY A CA 1
ATOM 2089 C C . GLY A 1 288 ? 1.861 7.427 1.672 1.00 86.69 288 GLY A C 1
ATOM 2090 O O . GLY A 1 288 ? 2.908 7.330 1.039 1.00 86.69 288 GLY A O 1
ATOM 2091 N N . GLN A 1 289 ? 1.228 8.591 1.821 1.00 83.50 289 GLN A N 1
ATOM 2092 C CA . GLN A 1 289 ? 1.746 9.850 1.286 1.00 83.50 289 GLN A CA 1
ATOM 2093 C C . GLN A 1 289 ? 1.799 10.943 2.352 1.00 83.50 289 GLN A C 1
ATOM 2095 O O . GLN A 1 289 ? 0.801 11.295 2.984 1.00 83.50 289 GLN A O 1
ATOM 2100 N N . TYR A 1 290 ? 2.977 11.540 2.515 1.00 79.75 290 TYR A N 1
ATOM 2101 C CA . TYR A 1 290 ? 3.206 12.544 3.540 1.00 79.75 290 TYR A CA 1
ATOM 2102 C C . TYR A 1 290 ? 2.370 13.812 3.293 1.00 79.75 290 TYR A C 1
ATOM 2104 O O . TYR A 1 290 ? 2.382 14.364 2.193 1.00 79.75 290 TYR A O 1
ATOM 2112 N N . GLY A 1 291 ? 1.667 14.299 4.324 1.00 79.50 291 GLY A N 1
ATOM 2113 C CA . GLY A 1 291 ? 0.888 15.547 4.264 1.00 79.50 291 GLY A CA 1
ATOM 2114 C C . GLY A 1 291 ? -0.334 15.495 3.341 1.00 79.50 291 GLY A C 1
ATOM 2115 O O . GLY A 1 291 ? -0.958 16.523 3.075 1.00 79.50 291 GLY A O 1
ATOM 2116 N N . ASP A 1 292 ? -0.675 14.314 2.831 1.00 82.44 292 ASP A N 1
ATOM 2117 C CA . ASP A 1 292 ? -1.729 14.181 1.847 1.00 82.44 292 ASP A CA 1
ATOM 2118 C C . ASP A 1 292 ? -3.130 14.152 2.458 1.00 82.44 292 ASP A C 1
ATOM 2120 O O . ASP A 1 292 ? -3.343 13.653 3.563 1.00 82.44 292 ASP A O 1
ATOM 2124 N N . LYS A 1 293 ? -4.104 14.657 1.700 1.00 84.94 293 LYS A N 1
ATOM 2125 C CA . LYS A 1 293 ? -5.530 14.586 2.020 1.00 84.94 293 LYS A CA 1
ATOM 2126 C C . LYS A 1 293 ? -6.325 14.261 0.765 1.00 84.94 293 LYS A C 1
ATOM 2128 O O . LYS A 1 293 ? -5.967 14.696 -0.324 1.00 84.94 293 LYS A O 1
ATOM 2133 N N . LEU A 1 294 ? -7.455 13.571 0.916 1.00 86.25 294 LEU A N 1
ATOM 2134 C CA . LEU A 1 294 ? -8.300 13.160 -0.219 1.00 86.25 294 LEU A CA 1
ATOM 2135 C C . LEU A 1 294 ? -8.724 14.338 -1.116 1.00 86.25 294 LEU A C 1
ATOM 2137 O O . LEU A 1 294 ? -8.886 14.180 -2.325 1.00 86.25 294 LEU A O 1
ATOM 2141 N N . THR A 1 295 ? -8.911 15.512 -0.510 1.00 85.12 295 THR A N 1
ATOM 2142 C CA . THR A 1 295 ? -9.581 16.680 -1.093 1.00 85.12 295 THR A CA 1
ATOM 2143 C C . THR A 1 295 ? -8.644 17.767 -1.626 1.00 85.12 295 THR A C 1
ATOM 2145 O O . THR A 1 295 ? -9.148 18.773 -2.134 1.00 85.12 295 THR A O 1
ATOM 2148 N N . SER A 1 296 ? -7.318 17.635 -1.497 1.00 81.19 296 SER A N 1
ATOM 2149 C CA . SER A 1 296 ? -6.372 18.624 -2.040 1.00 81.19 296 SER A CA 1
ATOM 2150 C C . SER A 1 296 ? -6.336 18.555 -3.569 1.00 81.19 296 SER A C 1
ATOM 2152 O O . SER A 1 296 ? -6.672 17.531 -4.153 1.00 81.19 296 SER A O 1
ATOM 2154 N N . ALA A 1 297 ? -5.908 19.631 -4.238 1.00 76.44 297 ALA A N 1
ATOM 2155 C CA . ALA A 1 297 ? -5.825 19.673 -5.705 1.00 76.44 297 ALA A CA 1
ATOM 2156 C C . ALA A 1 297 ? -4.920 18.575 -6.303 1.00 76.44 297 ALA A C 1
ATOM 2158 O O . ALA A 1 297 ? -5.116 18.170 -7.440 1.00 76.44 297 ALA A O 1
ATOM 21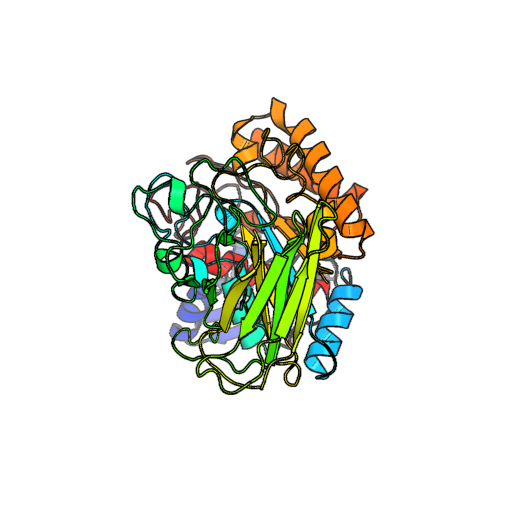59 N N . THR A 1 298 ? -3.950 18.077 -5.532 1.00 73.94 298 THR A N 1
ATOM 2160 C CA . THR A 1 298 ? -3.059 16.956 -5.884 1.00 73.94 298 THR A CA 1
ATOM 2161 C C . THR A 1 298 ? -3.373 15.674 -5.094 1.00 73.94 298 THR A C 1
ATOM 2163 O O . THR A 1 298 ? -2.635 14.685 -5.165 1.00 73.94 298 THR A O 1
ATOM 2166 N N . GLY A 1 299 ? -4.463 15.696 -4.326 1.00 77.38 299 GLY A N 1
ATOM 2167 C CA . GLY A 1 299 ? -4.910 14.633 -3.436 1.00 77.38 299 GLY A CA 1
ATOM 2168 C C . GLY A 1 299 ? -5.637 13.524 -4.173 1.00 77.38 299 GLY A C 1
ATOM 2169 O O . GLY A 1 299 ? -6.071 13.695 -5.307 1.00 77.38 299 GLY A O 1
ATOM 2170 N N . ALA A 1 300 ? -5.793 12.377 -3.519 1.00 78.38 300 ALA A N 1
ATOM 2171 C CA . ALA A 1 300 ? -6.218 11.133 -4.161 1.00 78.38 300 ALA A CA 1
ATOM 2172 C C . ALA A 1 300 ? -7.475 11.215 -5.050 1.00 78.38 300 ALA A C 1
ATOM 2174 O O . ALA A 1 300 ? -7.565 10.456 -6.008 1.00 78.38 300 ALA A O 1
ATOM 2175 N N . VAL A 1 301 ? -8.433 12.098 -4.741 1.00 83.38 301 VAL A N 1
ATOM 2176 C CA . VAL A 1 301 ? -9.717 12.179 -5.464 1.00 83.38 301 VAL A CA 1
ATOM 2177 C C . VAL A 1 301 ? -9.799 13.372 -6.410 1.00 83.38 301 VAL A C 1
ATOM 2179 O O . VAL A 1 301 ? -10.428 13.272 -7.457 1.00 83.38 301 VAL A O 1
ATOM 2182 N N . LYS A 1 302 ? -9.192 14.512 -6.062 1.00 77.38 302 LYS A N 1
ATOM 2183 C CA . LYS A 1 302 ? -9.267 15.726 -6.895 1.00 77.38 302 LYS A CA 1
ATOM 2184 C C . LYS A 1 302 ? -8.073 15.915 -7.828 1.00 77.38 302 LYS A C 1
ATOM 2186 O O . LYS A 1 302 ? -8.070 16.873 -8.598 1.00 77.38 302 LYS A O 1
ATOM 2191 N N . ASN A 1 303 ? -7.070 15.043 -7.751 1.00 73.38 303 ASN A N 1
ATOM 2192 C CA . ASN A 1 303 ? -5.923 15.097 -8.641 1.00 73.38 303 ASN A CA 1
ATOM 2193 C C . ASN A 1 303 ? -6.364 14.894 -10.090 1.00 73.38 303 ASN A C 1
ATOM 2195 O O . ASN A 1 303 ? -6.973 13.884 -10.429 1.00 73.38 303 ASN A O 1
ATOM 2199 N N . THR A 1 304 ? -6.027 15.852 -10.947 1.00 68.19 304 THR A N 1
ATOM 2200 C CA . THR A 1 304 ? -6.241 15.745 -12.392 1.00 68.19 304 THR A CA 1
ATOM 2201 C C . THR A 1 304 ? -5.173 14.897 -13.083 1.00 68.19 304 THR A C 1
ATOM 2203 O O . THR A 1 304 ? -5.314 14.600 -14.265 1.00 68.19 304 THR A O 1
ATOM 2206 N N . ASN A 1 305 ? -4.109 14.492 -12.377 1.00 66.06 305 ASN A N 1
ATOM 2207 C CA . ASN A 1 305 ? -3.161 13.508 -12.891 1.00 66.06 305 ASN A CA 1
ATOM 2208 C C . ASN A 1 305 ? -3.733 12.087 -12.783 1.00 66.06 305 ASN A C 1
ATOM 2210 O O . ASN A 1 305 ? -4.133 11.641 -11.710 1.00 66.06 305 ASN A O 1
ATOM 2214 N N . GLU A 1 306 ? -3.652 11.345 -13.884 1.00 69.38 306 GLU A N 1
ATOM 2215 C CA . GLU A 1 306 ? -4.264 10.022 -14.099 1.00 69.38 306 GLU A CA 1
ATOM 2216 C C . GLU A 1 306 ? -3.594 8.863 -13.329 1.00 69.38 306 GLU A C 1
ATOM 2218 O O . GLU A 1 306 ? -3.966 7.702 -13.482 1.00 69.38 306 GLU A O 1
ATOM 2223 N N . TRP A 1 307 ? -2.585 9.150 -12.503 1.00 79.31 307 TRP A N 1
ATOM 2224 C CA . TRP A 1 307 ? -1.712 8.139 -11.887 1.00 79.31 307 TRP A CA 1
ATOM 2225 C C . TRP A 1 307 ? -2.078 7.807 -10.437 1.00 79.31 307 TRP A C 1
ATOM 2227 O O . TRP A 1 307 ? -1.392 7.017 -9.785 1.00 79.31 307 TRP A O 1
ATOM 2237 N N . ARG A 1 308 ? -3.160 8.400 -9.920 1.00 81.75 308 ARG A N 1
ATOM 2238 C CA . ARG A 1 308 ? -3.623 8.252 -8.540 1.00 81.75 308 ARG A CA 1
ATOM 2239 C C . ARG A 1 308 ? -5.147 8.131 -8.464 1.00 81.75 308 ARG A C 1
ATOM 2241 O O . ARG A 1 308 ? -5.851 8.494 -9.396 1.00 81.75 308 ARG A O 1
ATOM 2248 N N . GLY A 1 309 ? -5.642 7.642 -7.331 1.00 82.50 309 GLY A N 1
ATOM 2249 C CA . GLY A 1 309 ? -7.067 7.593 -7.010 1.00 82.50 309 GLY A CA 1
ATOM 2250 C C . GLY A 1 309 ? -7.627 6.180 -7.044 1.00 82.50 309 GLY A C 1
ATOM 2251 O O . GLY A 1 309 ? -6.879 5.201 -7.119 1.00 82.50 309 GLY A O 1
ATOM 2252 N N . GLY A 1 310 ? -8.950 6.072 -6.949 1.00 86.94 310 GLY A N 1
ATOM 2253 C CA . GLY A 1 310 ? -9.631 4.790 -6.773 1.00 86.94 310 GLY A CA 1
ATOM 2254 C C . GLY A 1 310 ? -9.517 3.908 -8.006 1.00 86.94 310 GLY A C 1
ATOM 2255 O O . GLY A 1 310 ? -9.137 2.748 -7.885 1.00 86.94 310 GLY A O 1
ATOM 2256 N N . ALA A 1 311 ? -9.724 4.477 -9.194 1.00 84.94 311 ALA A N 1
ATOM 2257 C CA . ALA A 1 311 ? -9.546 3.794 -10.475 1.00 84.94 311 ALA A CA 1
ATOM 2258 C C . ALA A 1 311 ? -8.143 3.194 -10.656 1.00 84.94 311 ALA A C 1
ATOM 2260 O O . ALA A 1 311 ? -8.000 2.123 -11.245 1.00 84.94 311 ALA A O 1
ATOM 2261 N N . VAL A 1 312 ? -7.111 3.859 -10.133 1.00 86.12 312 VAL A N 1
ATOM 2262 C CA . VAL A 1 312 ? -5.736 3.360 -10.187 1.00 86.12 312 VAL A CA 1
ATOM 2263 C C . VAL A 1 312 ? -5.507 2.276 -9.134 1.00 86.12 312 VAL A C 1
ATOM 2265 O O . VAL A 1 312 ? -4.903 1.248 -9.430 1.00 86.12 312 VAL A O 1
ATOM 2268 N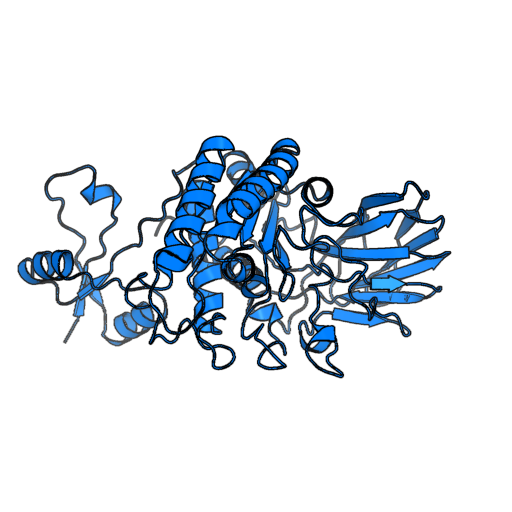 N . LEU A 1 313 ? -6.035 2.459 -7.922 1.00 90.19 313 LEU A N 1
ATOM 2269 C CA . LEU A 1 313 ? -5.903 1.488 -6.832 1.00 90.19 313 LEU A CA 1
ATOM 2270 C C . LEU A 1 313 ? -6.641 0.185 -7.164 1.00 90.19 313 LEU A C 1
ATOM 2272 O O . LEU A 1 313 ? -6.150 -0.904 -6.875 1.00 90.19 313 LEU A O 1
ATOM 2276 N N . ALA A 1 314 ? -7.763 0.297 -7.874 1.00 90.56 314 ALA A N 1
ATOM 2277 C CA . ALA A 1 314 ? -8.516 -0.805 -8.452 1.00 90.56 314 ALA A CA 1
ATOM 2278 C C . ALA A 1 314 ? -7.679 -1.689 -9.397 1.00 90.56 314 ALA A C 1
ATOM 2280 O O . ALA A 1 314 ? -7.865 -2.905 -9.404 1.00 90.56 314 ALA A O 1
ATOM 2281 N N . GLN A 1 315 ? -6.719 -1.123 -10.145 1.00 88.88 315 GLN A N 1
ATOM 2282 C CA . GLN A 1 315 ? -5.854 -1.901 -11.051 1.00 88.88 315 GLN A CA 1
ATOM 2283 C C . GLN A 1 315 ? -4.911 -2.854 -10.307 1.00 88.88 315 GLN A C 1
ATOM 2285 O O . GLN A 1 315 ? -4.393 -3.799 -10.900 1.00 88.88 315 GLN A O 1
ATOM 2290 N N . LEU A 1 316 ? -4.677 -2.634 -9.009 1.00 90.69 316 LEU A N 1
ATOM 2291 C CA . LEU A 1 316 ? -3.795 -3.494 -8.223 1.00 90.69 316 LEU A CA 1
ATOM 2292 C C . LEU A 1 316 ? -4.423 -4.856 -7.902 1.00 90.69 316 LEU A C 1
ATOM 2294 O O . LEU A 1 316 ? -3.693 -5.775 -7.523 1.00 90.69 316 LEU A O 1
ATOM 2298 N N . GLY A 1 317 ? -5.743 -5.008 -8.069 1.00 91.50 317 GLY A N 1
ATOM 2299 C CA . GLY A 1 317 ? -6.445 -6.266 -7.807 1.00 91.50 317 GLY A CA 1
ATOM 2300 C C . GLY A 1 317 ? -6.263 -6.735 -6.364 1.00 91.50 317 GLY A C 1
ATOM 2301 O O . GLY A 1 317 ? -5.834 -7.862 -6.132 1.00 91.50 317 GLY A O 1
ATOM 2302 N N . LEU A 1 318 ? -6.514 -5.842 -5.405 1.00 96.31 318 LEU A N 1
ATOM 2303 C CA . LEU A 1 318 ? -6.375 -6.135 -3.982 1.00 96.31 318 LEU A CA 1
ATOM 2304 C C . LEU A 1 318 ? -7.510 -7.050 -3.490 1.00 96.31 318 LEU A C 1
ATOM 2306 O O . LEU A 1 318 ? -8.642 -7.025 -3.988 1.00 96.31 318 LEU A O 1
ATOM 2310 N N . ASP A 1 319 ? -7.216 -7.847 -2.470 1.00 98.12 319 ASP A N 1
ATOM 2311 C CA . ASP A 1 319 ? -8.228 -8.579 -1.710 1.00 98.12 319 ASP A CA 1
ATOM 2312 C C . ASP A 1 319 ? -8.879 -7.652 -0.688 1.00 98.12 319 ASP A C 1
ATOM 2314 O O . ASP A 1 319 ? -10.105 -7.569 -0.633 1.00 98.12 319 ASP A O 1
ATOM 2318 N N . ALA A 1 320 ? -8.055 -6.867 0.017 1.00 97.69 320 ALA A N 1
ATOM 2319 C CA . ALA A 1 320 ? -8.503 -5.837 0.943 1.00 97.69 320 ALA A CA 1
ATOM 2320 C C . ALA A 1 320 ? -7.713 -4.531 0.809 1.00 97.69 320 ALA A C 1
ATOM 2322 O O . ALA A 1 320 ? -6.515 -4.543 0.516 1.00 97.69 320 ALA A O 1
ATOM 2323 N N . CYS A 1 321 ? -8.356 -3.403 1.114 1.00 97.00 321 CYS A N 1
ATOM 2324 C CA . CYS A 1 321 ? -7.687 -2.112 1.241 1.00 97.00 321 CYS A CA 1
ATOM 2325 C C . CYS A 1 321 ? -8.193 -1.307 2.443 1.00 97.00 321 CYS A C 1
ATOM 2327 O O . CYS A 1 321 ? -9.393 -1.055 2.572 1.00 97.00 321 CYS A O 1
ATOM 2329 N N . TRP A 1 322 ? -7.266 -0.851 3.287 1.00 95.44 322 TRP A N 1
ATOM 2330 C CA . TRP A 1 322 ? -7.522 0.151 4.320 1.00 95.44 322 TRP A CA 1
ATOM 2331 C C . TRP A 1 322 ? -7.436 1.558 3.735 1.00 95.44 322 TRP A C 1
ATOM 2333 O O . TRP A 1 322 ? -6.478 1.870 3.038 1.00 95.44 322 TRP A O 1
ATOM 2343 N N . PHE A 1 323 ? -8.394 2.414 4.074 1.00 94.06 323 PHE A N 1
ATOM 2344 C CA . PHE A 1 323 ? -8.363 3.852 3.822 1.00 94.06 323 PHE A CA 1
ATOM 2345 C C . PHE A 1 323 ? -8.116 4.584 5.143 1.00 94.06 323 PHE A C 1
ATOM 2347 O O . PHE A 1 323 ? -8.991 4.627 6.008 1.00 94.06 323 PHE A O 1
ATOM 2354 N N . ASP A 1 324 ? -6.920 5.146 5.293 1.00 89.69 324 ASP A N 1
ATOM 2355 C CA . ASP A 1 324 ? -6.416 5.834 6.488 1.00 89.69 324 ASP A CA 1
ATOM 2356 C C . ASP A 1 324 ? -5.873 7.224 6.120 1.00 89.69 324 ASP A C 1
ATOM 2358 O O . ASP A 1 324 ? -4.698 7.550 6.266 1.00 89.69 324 ASP A O 1
ATOM 2362 N N . MET A 1 325 ? -6.761 8.019 5.525 1.00 83.31 325 MET A N 1
ATOM 2363 C CA . MET A 1 325 ? -6.498 9.345 4.956 1.00 83.31 325 MET A CA 1
ATOM 2364 C C . MET A 1 325 ? -7.066 10.441 5.858 1.00 83.31 325 MET A C 1
ATOM 2366 O O . MET A 1 325 ? -7.912 11.238 5.442 1.00 83.31 325 MET A O 1
ATOM 2370 N N . THR A 1 326 ? -6.717 10.401 7.137 1.00 67.75 326 THR A N 1
ATOM 2371 C CA . THR A 1 326 ? -7.593 10.969 8.158 1.00 67.75 326 THR A CA 1
ATOM 2372 C C . THR A 1 326 ? -7.092 12.243 8.812 1.00 67.75 326 THR A C 1
ATOM 2374 O O . THR A 1 326 ? -7.905 13.045 9.273 1.00 67.75 326 THR A O 1
ATOM 2377 N N . LEU A 1 327 ? -5.779 12.449 8.872 1.00 76.88 327 LEU A N 1
ATOM 2378 C CA . LEU A 1 327 ? -5.185 13.492 9.701 1.00 76.88 327 LEU A CA 1
ATOM 2379 C C . LEU A 1 327 ? -5.224 14.853 8.992 1.00 76.88 327 LEU A C 1
ATOM 2381 O O . LEU A 1 327 ? -5.596 15.861 9.585 1.00 76.88 327 LEU A O 1
ATOM 2385 N N . ASN A 1 328 ? -4.891 14.901 7.701 1.00 81.62 328 ASN A N 1
ATOM 2386 C CA . ASN A 1 328 ? -4.665 16.181 7.020 1.00 81.62 328 ASN A CA 1
ATOM 2387 C C . ASN A 1 328 ? -5.974 16.853 6.588 1.00 81.62 328 ASN A C 1
ATOM 2389 O O . ASN A 1 328 ? -6.023 18.072 6.436 1.00 81.62 328 ASN A O 1
ATOM 2393 N N . SER A 1 329 ? -7.054 16.079 6.438 1.00 83.44 329 SER A N 1
ATOM 2394 C CA . SER A 1 329 ? -8.399 16.627 6.231 1.00 83.44 329 SER A CA 1
ATOM 2395 C C . SER A 1 329 ? -8.938 17.334 7.477 1.00 83.44 329 SER A C 1
ATOM 2397 O O . SER A 1 329 ? -9.708 18.277 7.337 1.00 83.44 329 SER A O 1
ATOM 2399 N N . TYR A 1 330 ? -8.489 16.967 8.685 1.00 79.25 330 TYR A N 1
ATOM 2400 C CA . TYR A 1 330 ? -8.892 17.648 9.921 1.00 79.25 330 TYR A CA 1
ATOM 2401 C C . TYR A 1 330 ? -8.565 19.152 9.902 1.00 79.25 330 TYR A C 1
ATOM 2403 O O . TYR A 1 330 ? -9.319 19.957 10.451 1.00 79.25 330 TYR A O 1
ATOM 2411 N N . GLY A 1 331 ? -7.473 19.544 9.231 1.00 80.25 331 GLY A N 1
ATOM 2412 C CA . GLY A 1 331 ? -7.056 20.943 9.090 1.00 80.25 331 GLY A CA 1
ATOM 2413 C C . GLY A 1 331 ? -8.070 21.842 8.370 1.00 80.25 331 GLY A C 1
ATOM 2414 O O . GLY A 1 331 ? -8.034 23.054 8.557 1.00 80.25 331 GLY A O 1
ATOM 2415 N N . ASP A 1 332 ? -9.014 21.267 7.615 1.00 85.69 332 ASP A N 1
ATOM 2416 C CA . ASP A 1 332 ? -10.087 22.009 6.934 1.00 85.69 332 ASP A CA 1
ATOM 2417 C C . ASP A 1 332 ? -11.273 22.338 7.875 1.00 85.69 332 ASP A C 1
ATOM 2419 O O . ASP A 1 332 ? -12.249 22.979 7.473 1.00 85.69 332 ASP A O 1
ATOM 2423 N N . GLY A 1 333 ? -11.218 21.899 9.140 1.00 87.56 333 GLY A N 1
ATOM 2424 C CA . GLY A 1 333 ? -12.252 22.143 10.146 1.00 87.56 333 GLY A CA 1
ATOM 2425 C C . GLY A 1 333 ? -13.605 21.511 9.796 1.00 87.56 333 GLY A C 1
ATOM 2426 O O . GLY A 1 333 ? -13.694 20.592 8.979 1.00 87.56 333 GLY A O 1
ATOM 2427 N N . LEU A 1 334 ? -14.687 22.006 10.416 1.00 90.69 334 LEU A N 1
ATOM 2428 C CA . LEU A 1 334 ? -16.053 21.508 10.169 1.00 90.69 334 LEU A CA 1
ATOM 2429 C C . LEU A 1 334 ? -16.521 21.729 8.723 1.00 90.69 334 LEU A C 1
ATOM 2431 O O . LEU A 1 334 ? -17.293 20.927 8.205 1.00 90.69 334 LEU A O 1
ATOM 2435 N N . ALA A 1 335 ? -16.032 22.780 8.060 1.00 91.81 335 ALA A N 1
ATOM 2436 C CA . ALA A 1 335 ? -16.381 23.081 6.674 1.00 91.81 335 ALA A CA 1
ATOM 2437 C C . ALA A 1 335 ? -15.887 21.998 5.693 1.00 91.81 335 ALA A C 1
ATOM 2439 O O . ALA A 1 335 ? -16.510 21.776 4.657 1.00 91.81 335 ALA A O 1
ATOM 2440 N N . GLY A 1 336 ? -14.799 21.294 6.027 1.00 91.06 336 GLY A N 1
ATOM 2441 C CA . GLY A 1 336 ? -14.240 20.227 5.195 1.00 91.06 336 GLY A CA 1
ATOM 2442 C C . GLY A 1 336 ? -14.970 18.881 5.276 1.00 91.06 336 GLY A C 1
ATOM 2443 O O . GLY A 1 336 ? -14.762 18.036 4.406 1.00 91.06 336 GLY A O 1
ATOM 2444 N N . VAL A 1 337 ? -15.848 18.670 6.266 1.00 92.00 337 VAL A N 1
ATOM 2445 C CA . VAL A 1 337 ? -16.444 17.349 6.562 1.00 92.00 337 VAL A CA 1
ATOM 2446 C C . VAL A 1 337 ? -17.235 16.790 5.376 1.00 92.00 337 VAL A C 1
ATOM 2448 O O . VAL A 1 337 ? -17.069 15.621 5.030 1.00 92.00 337 VAL A O 1
ATOM 2451 N N . SER A 1 338 ? -18.053 17.617 4.712 1.00 94.00 338 SER A N 1
ATOM 2452 C CA . SER A 1 338 ? -18.827 17.176 3.539 1.00 94.00 338 SER A CA 1
ATOM 2453 C C . SER A 1 338 ? -17.908 16.772 2.388 1.00 94.00 338 SER A C 1
ATOM 2455 O O . SER A 1 338 ? -18.043 15.681 1.846 1.00 94.00 338 SER A O 1
ATOM 2457 N N . ALA A 1 339 ? -16.920 17.613 2.062 1.00 92.56 339 ALA A N 1
ATOM 2458 C CA . ALA A 1 339 ? -15.983 17.344 0.974 1.00 92.56 339 ALA A CA 1
ATOM 2459 C C . ALA A 1 339 ? -15.136 16.088 1.235 1.00 92.56 339 ALA A C 1
ATOM 2461 O O . ALA A 1 339 ? -14.839 15.341 0.305 1.00 92.56 339 ALA A O 1
ATOM 2462 N N . PHE A 1 340 ? -14.757 15.846 2.493 1.00 92.94 340 PHE A N 1
ATOM 2463 C CA . PHE A 1 340 ? -14.100 14.609 2.904 1.00 92.94 340 PHE A CA 1
ATOM 2464 C C . PHE A 1 340 ? -15.010 13.393 2.713 1.00 92.94 340 PHE A C 1
ATOM 2466 O O . PHE A 1 340 ? -14.572 12.412 2.119 1.00 92.94 340 PHE A O 1
ATOM 2473 N N . SER A 1 341 ? -16.265 13.468 3.168 1.00 93.69 341 SER A N 1
ATOM 2474 C CA . SER A 1 341 ? -17.249 12.388 3.018 1.00 93.69 341 SER A CA 1
ATOM 2475 C C . SER A 1 341 ? -17.463 12.020 1.548 1.00 93.69 341 SER A C 1
ATOM 2477 O O . SER A 1 341 ? -17.371 10.851 1.176 1.00 93.69 341 SER A O 1
ATOM 2479 N N . ASP A 1 342 ? -17.651 13.022 0.687 1.00 94.12 342 ASP A N 1
ATOM 2480 C CA . ASP A 1 342 ? -17.855 12.818 -0.748 1.00 94.12 342 ASP A CA 1
ATOM 2481 C C . ASP A 1 342 ? -16.626 12.195 -1.419 1.00 94.12 342 ASP A C 1
ATOM 2483 O O . ASP A 1 342 ? -16.754 11.244 -2.194 1.00 94.12 342 ASP A O 1
ATOM 2487 N N . ALA A 1 343 ? -15.429 12.680 -1.079 1.00 93.06 343 ALA A N 1
ATOM 2488 C CA . ALA A 1 343 ? -14.186 12.144 -1.616 1.00 93.06 343 ALA A CA 1
ATOM 2489 C C . ALA A 1 343 ? -13.940 10.697 -1.155 1.00 93.06 343 ALA A C 1
ATOM 2491 O O . ALA A 1 343 ? -13.653 9.824 -1.975 1.00 93.06 343 ALA A O 1
ATOM 2492 N N . LEU A 1 344 ? -14.113 10.419 0.141 1.00 94.44 344 LEU A N 1
ATOM 2493 C CA . LEU A 1 344 ? -13.976 9.076 0.701 1.00 94.44 344 LEU A CA 1
ATOM 2494 C C . LEU A 1 344 ? -14.986 8.107 0.074 1.00 94.44 344 LEU A C 1
ATOM 2496 O O . LEU A 1 344 ? -14.620 6.996 -0.301 1.00 94.44 344 LEU A O 1
ATOM 2500 N N . ARG A 1 345 ? -16.238 8.537 -0.114 1.00 94.75 345 ARG A N 1
ATOM 2501 C CA . ARG A 1 345 ? -17.262 7.744 -0.801 1.00 94.75 345 ARG A CA 1
ATOM 2502 C C . ARG A 1 345 ? -16.856 7.416 -2.237 1.00 94.75 345 ARG A C 1
ATOM 2504 O O . ARG A 1 345 ? -17.035 6.274 -2.653 1.00 94.75 345 ARG A O 1
ATOM 2511 N N . SER A 1 346 ? -16.331 8.388 -2.987 1.00 93.19 346 SER A N 1
ATOM 2512 C CA . SER A 1 346 ? -15.920 8.185 -4.385 1.00 93.19 346 SER A CA 1
ATOM 2513 C C . SER A 1 346 ? -14.835 7.118 -4.494 1.00 93.19 346 SER A C 1
ATOM 2515 O O . SER A 1 346 ? -15.023 6.110 -5.174 1.00 93.19 346 SER A O 1
ATOM 2517 N N . ILE A 1 347 ? -13.732 7.292 -3.757 1.00 92.81 347 ILE A N 1
ATOM 2518 C CA . ILE A 1 347 ? -12.581 6.388 -3.854 1.00 92.81 347 ILE A CA 1
ATOM 2519 C C . ILE A 1 347 ? -12.920 4.970 -3.379 1.00 92.81 347 ILE A C 1
ATOM 2521 O O . ILE A 1 347 ? -12.529 3.994 -4.015 1.00 92.81 347 ILE A O 1
ATOM 2525 N N . VAL A 1 348 ? -13.703 4.844 -2.301 1.00 95.25 348 VAL A N 1
ATOM 2526 C CA . VAL A 1 348 ? -14.137 3.545 -1.773 1.00 95.25 348 VAL A CA 1
ATOM 2527 C C . VAL A 1 348 ? -15.021 2.816 -2.781 1.00 95.25 348 VAL A C 1
ATOM 2529 O O . VAL A 1 348 ? -14.826 1.622 -2.994 1.00 95.25 348 VAL A O 1
ATOM 2532 N N . LYS A 1 349 ? -15.959 3.515 -3.435 1.00 94.88 349 LYS A N 1
ATOM 2533 C CA . LYS A 1 349 ? -16.834 2.909 -4.450 1.00 94.88 349 LYS A CA 1
ATOM 2534 C C . LYS A 1 349 ? -16.060 2.420 -5.670 1.00 94.88 349 LYS A C 1
ATOM 2536 O O . LYS A 1 349 ? -16.327 1.317 -6.132 1.00 94.88 349 LYS A O 1
ATOM 2541 N N . GLU A 1 350 ? -15.104 3.200 -6.169 1.00 93.06 350 GLU A N 1
ATOM 2542 C CA . GLU A 1 350 ? -14.267 2.800 -7.311 1.00 93.06 350 GLU A CA 1
ATOM 2543 C C . GLU A 1 350 ? -13.463 1.529 -7.013 1.00 93.06 350 GLU A C 1
ATOM 2545 O O . GLU A 1 350 ? -13.416 0.604 -7.822 1.00 93.06 350 GLU A O 1
ATOM 2550 N N . VAL A 1 351 ? -12.875 1.453 -5.820 1.00 94.88 351 VAL A N 1
ATOM 2551 C CA . VAL A 1 351 ? -12.046 0.315 -5.400 1.00 94.88 351 VAL A CA 1
ATOM 2552 C C . VAL A 1 351 ? -12.901 -0.916 -5.098 1.00 94.88 351 VAL A C 1
ATOM 2554 O O . VAL A 1 351 ? -12.561 -2.028 -5.506 1.00 94.88 351 VAL A O 1
ATOM 2557 N N . ALA A 1 352 ? -14.054 -0.725 -4.453 1.00 95.50 352 ALA A N 1
ATOM 2558 C CA . ALA A 1 352 ? -15.019 -1.792 -4.213 1.00 95.50 352 ALA A CA 1
ATOM 2559 C C . ALA A 1 352 ? -15.613 -2.346 -5.520 1.00 95.50 352 ALA A C 1
ATOM 2561 O O . ALA A 1 352 ? -15.822 -3.552 -5.627 1.00 95.50 352 ALA A O 1
ATOM 2562 N N . ALA A 1 353 ? -15.826 -1.505 -6.540 1.00 94.94 353 ALA A N 1
ATOM 2563 C CA . ALA A 1 353 ? -16.312 -1.938 -7.852 1.00 94.94 353 ALA A CA 1
ATOM 2564 C C . ALA A 1 353 ? -15.332 -2.880 -8.576 1.00 94.94 353 ALA A C 1
ATOM 2566 O O . ALA A 1 353 ? -15.762 -3.722 -9.361 1.00 94.94 353 ALA A O 1
ATOM 2567 N N . ALA A 1 354 ? -14.034 -2.800 -8.268 1.00 93.25 354 ALA A N 1
ATOM 2568 C CA . ALA A 1 354 ? -13.025 -3.759 -8.726 1.00 93.25 354 ALA A CA 1
ATOM 2569 C C . ALA A 1 354 ? -12.985 -5.056 -7.890 1.00 93.25 354 ALA A C 1
ATOM 2571 O O . ALA A 1 354 ? -12.096 -5.892 -8.057 1.00 93.25 354 ALA A O 1
ATOM 2572 N N . GLY A 1 355 ? -13.932 -5.226 -6.964 1.00 94.94 355 GLY A N 1
ATOM 2573 C CA . GLY A 1 355 ? -14.052 -6.390 -6.097 1.00 94.94 355 GLY A CA 1
ATOM 2574 C C . GLY A 1 355 ? -13.095 -6.387 -4.907 1.00 94.94 355 GLY A C 1
ATOM 2575 O O . GLY A 1 355 ? -12.889 -7.444 -4.322 1.00 94.94 355 GLY A O 1
ATOM 2576 N N . THR A 1 356 ? -12.465 -5.261 -4.561 1.00 97.19 356 THR A N 1
ATOM 2577 C CA . THR A 1 356 ? -11.630 -5.158 -3.350 1.00 97.19 356 THR A CA 1
ATOM 2578 C C . THR A 1 356 ? -12.520 -4.953 -2.126 1.00 97.19 356 THR A C 1
ATOM 2580 O O . THR A 1 356 ? -13.389 -4.081 -2.134 1.00 97.19 356 THR A O 1
ATOM 2583 N N . GLU A 1 357 ? -12.294 -5.695 -1.043 1.00 97.38 357 GLU A N 1
ATOM 2584 C CA . GLU A 1 357 ? -12.983 -5.434 0.221 1.00 97.38 357 GLU A CA 1
ATOM 2585 C C . GLU A 1 357 ? -12.372 -4.215 0.914 1.00 97.38 357 GLU A C 1
ATOM 2587 O O . GLU A 1 357 ? -11.158 -4.076 1.051 1.00 97.38 357 GLU A O 1
ATOM 2592 N N . THR A 1 358 ? -13.214 -3.280 1.337 1.00 96.75 358 THR A N 1
ATOM 2593 C CA . THR A 1 358 ? -12.754 -1.961 1.779 1.00 96.75 358 THR A CA 1
ATOM 2594 C C . THR A 1 358 ? -12.933 -1.792 3.281 1.00 96.75 358 THR A C 1
ATOM 2596 O O . THR A 1 358 ? -13.980 -2.119 3.845 1.00 96.75 358 THR A O 1
ATOM 2599 N N . VAL A 1 359 ? -11.902 -1.260 3.937 1.00 96.31 359 VAL A N 1
ATOM 2600 C CA . VAL A 1 359 ? -11.908 -0.941 5.365 1.00 96.31 359 VAL A CA 1
ATOM 2601 C C . VAL A 1 359 ? -11.602 0.539 5.540 1.00 96.31 359 VAL A C 1
ATOM 2603 O O . VAL A 1 359 ? -10.585 1.027 5.066 1.00 96.31 359 VAL A O 1
ATOM 2606 N N . ILE A 1 360 ? -12.461 1.271 6.236 1.00 94.56 360 ILE A N 1
ATOM 2607 C CA . ILE A 1 360 ? -12.273 2.692 6.527 1.00 94.56 360 ILE A CA 1
ATOM 2608 C C . ILE A 1 360 ? -11.756 2.817 7.959 1.00 94.56 360 ILE A C 1
ATOM 2610 O O . ILE A 1 360 ? -12.409 2.356 8.900 1.00 94.56 360 ILE A O 1
ATOM 2614 N N . ALA A 1 361 ? -10.574 3.409 8.135 1.00 90.50 361 ALA A N 1
ATOM 2615 C CA . ALA A 1 361 ? -10.031 3.704 9.455 1.00 90.50 361 ALA A CA 1
ATOM 2616 C C . ALA A 1 361 ? -10.706 4.951 10.048 1.00 90.50 361 ALA A C 1
ATOM 2618 O O . ALA A 1 361 ? -11.050 5.890 9.324 1.00 90.50 361 ALA A O 1
ATOM 2619 N N . SER A 1 362 ? -10.910 4.973 11.368 1.00 84.56 362 SER A N 1
ATOM 2620 C CA . SER A 1 362 ? -11.421 6.172 12.032 1.00 84.56 362 SER A CA 1
ATOM 2621 C C . SER A 1 362 ? -10.437 7.332 11.903 1.00 84.56 362 SER A C 1
ATOM 2623 O O . SER A 1 362 ? -9.237 7.123 11.998 1.00 84.56 362 SER A O 1
ATOM 2625 N N . PRO A 1 363 ? -10.915 8.570 11.733 1.00 80.00 363 PRO A N 1
ATOM 2626 C CA . PRO A 1 363 ? -10.066 9.732 11.935 1.00 80.00 363 PRO A CA 1
ATOM 2627 C C . PRO A 1 363 ? -9.690 9.963 13.397 1.00 80.00 363 PRO A C 1
ATOM 2629 O O . PRO A 1 363 ? -10.503 9.736 14.298 1.00 80.00 363 PRO A O 1
ATOM 2632 N N . HIS A 1 364 ? -8.472 10.456 13.644 1.00 73.88 364 HIS A N 1
ATOM 2633 C CA . HIS A 1 364 ? -8.034 10.902 14.970 1.00 73.88 364 HIS A CA 1
ATOM 2634 C C . HIS A 1 364 ? -7.951 12.423 15.084 1.00 73.88 364 HIS A C 1
ATOM 2636 O O . HIS A 1 364 ? -7.932 13.153 14.095 1.00 73.88 364 HIS A O 1
ATOM 2642 N N . ALA A 1 365 ? -7.950 12.907 16.326 1.00 69.12 365 ALA A N 1
ATOM 2643 C CA . ALA A 1 365 ? -7.768 14.321 16.613 1.00 69.12 365 ALA A CA 1
ATOM 2644 C C . ALA A 1 365 ? -6.306 14.739 16.407 1.00 69.12 365 ALA A C 1
ATOM 2646 O O . ALA A 1 365 ? -5.384 14.004 16.753 1.00 69.12 365 ALA A O 1
ATOM 2647 N N . VAL A 1 366 ? -6.120 15.946 15.880 1.00 64.44 366 VAL A N 1
ATOM 2648 C CA . VAL A 1 366 ? -4.819 16.587 15.681 1.00 64.44 366 VAL A CA 1
ATOM 2649 C C . VAL A 1 366 ? -4.578 17.605 16.801 1.00 64.44 366 VAL A C 1
ATOM 2651 O O . VAL A 1 366 ? -5.428 18.462 17.042 1.00 64.44 366 VAL A O 1
ATOM 2654 N N . GLY A 1 367 ? -3.409 17.551 17.451 1.00 58.66 367 GLY A N 1
ATOM 2655 C CA . GLY A 1 367 ? -2.977 18.516 18.476 1.00 58.66 367 GLY A CA 1
ATOM 2656 C C . GLY A 1 367 ? -2.993 17.964 19.907 1.00 58.66 367 GLY A C 1
ATOM 2657 O O . GLY A 1 367 ? -3.198 16.773 20.120 1.00 58.66 367 GLY A O 1
ATOM 2658 N N . THR A 1 368 ? -2.695 18.802 20.905 1.00 52.69 368 THR A N 1
ATOM 2659 C CA . THR A 1 368 ? -2.615 18.404 22.332 1.00 52.69 368 THR A CA 1
ATOM 2660 C C . THR A 1 368 ? -3.985 1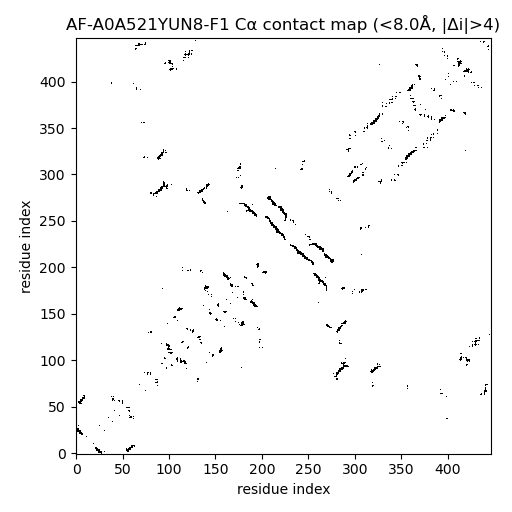8.272 23.007 1.00 52.69 368 THR A C 1
ATOM 2662 O O . THR A 1 368 ? -4.066 18.020 24.209 1.00 52.69 368 THR A O 1
ATOM 2665 N N . GLY A 1 369 ? -5.068 18.464 22.250 1.00 55.75 369 GLY A N 1
ATOM 2666 C CA . GLY A 1 369 ? -6.438 18.355 22.733 1.00 55.75 369 GLY A CA 1
ATOM 2667 C C . GLY A 1 369 ? -7.004 16.945 22.587 1.00 55.75 369 GLY A C 1
ATOM 2668 O O . GLY A 1 369 ? -6.647 16.195 21.681 1.00 55.75 369 GLY A O 1
ATOM 2669 N N . ASN A 1 370 ? -7.942 16.614 23.470 1.00 63.81 370 ASN A N 1
ATOM 2670 C CA . ASN A 1 370 ? -8.803 15.443 23.331 1.00 63.81 370 ASN A CA 1
ATOM 2671 C C . ASN A 1 370 ? -9.637 15.502 22.043 1.00 63.81 370 ASN A C 1
ATOM 2673 O O . ASN A 1 370 ? -9.783 16.561 21.426 1.00 63.81 370 ASN A O 1
ATOM 2677 N N . GLN A 1 371 ? -10.231 14.368 21.657 1.00 68.25 371 GLN A N 1
ATOM 2678 C CA . GLN A 1 371 ? -11.207 14.363 20.571 1.00 68.25 371 GLN A CA 1
ATOM 2679 C C . GLN A 1 371 ? -12.318 15.382 20.854 1.00 68.25 371 GLN A C 1
ATOM 2681 O O . GLN A 1 371 ? -12.838 15.467 21.966 1.00 68.25 371 GLN A O 1
ATOM 2686 N N . GLY A 1 372 ? -12.663 16.169 19.839 1.00 75.12 372 GLY A N 1
ATOM 2687 C CA . GLY A 1 372 ? -13.602 17.276 19.952 1.00 75.12 372 GLY A CA 1
ATOM 2688 C C . GLY A 1 372 ? -14.599 17.281 18.805 1.00 75.12 372 GLY A C 1
ATOM 2689 O O . GLY A 1 372 ? -14.678 16.344 18.012 1.00 75.12 372 GLY A O 1
ATOM 2690 N N . THR A 1 373 ? -15.360 18.367 18.693 1.00 84.62 373 THR A N 1
ATOM 2691 C CA . THR A 1 373 ? -16.449 18.505 17.714 1.00 84.62 373 THR A CA 1
ATOM 2692 C C . THR A 1 373 ? -16.008 18.219 16.279 1.00 84.62 373 THR A C 1
ATOM 2694 O O . THR A 1 373 ? -16.707 17.512 15.558 1.00 84.62 373 THR A O 1
ATOM 2697 N N . VAL A 1 374 ? -14.835 18.717 15.872 1.00 85.00 374 VAL A N 1
ATOM 2698 C CA . VAL A 1 374 ? -14.311 18.512 14.514 1.00 85.00 374 VAL A CA 1
ATOM 2699 C C . VAL A 1 374 ? -14.027 17.032 14.262 1.00 85.00 374 VAL A C 1
ATOM 2701 O O . VAL A 1 374 ? -14.598 16.452 13.346 1.00 85.00 374 VAL A O 1
ATOM 2704 N N . SER A 1 375 ? -13.208 16.383 15.091 1.00 82.62 375 SER A N 1
ATOM 2705 C CA . SER A 1 375 ? -12.827 14.979 14.884 1.00 82.62 375 SER A CA 1
ATOM 2706 C C . SER A 1 375 ? -14.021 14.033 15.012 1.00 82.62 375 SER A C 1
ATOM 2708 O O . SER A 1 375 ? -14.115 13.082 14.240 1.00 82.62 375 SER A O 1
ATOM 2710 N N . ASN A 1 376 ? -14.984 14.333 15.890 1.00 85.00 376 ASN A N 1
ATOM 2711 C CA . ASN A 1 376 ? -16.256 13.609 15.956 1.00 85.00 376 ASN A CA 1
ATOM 2712 C C . ASN A 1 376 ? -17.038 13.690 14.639 1.00 85.00 376 ASN A C 1
ATOM 2714 O O . ASN A 1 376 ? -17.566 12.676 14.187 1.00 85.00 376 ASN A O 1
ATOM 2718 N N . ALA A 1 377 ? -17.088 14.862 13.999 1.00 88.12 377 ALA A N 1
ATOM 2719 C CA . ALA A 1 377 ? -17.772 15.028 12.719 1.00 88.12 377 ALA A CA 1
ATOM 2720 C C . ALA A 1 377 ? -17.107 14.208 11.597 1.00 88.12 377 ALA A C 1
ATOM 2722 O O . ALA A 1 377 ? -17.805 13.549 10.829 1.00 88.12 377 ALA A O 1
ATOM 2723 N N . TYR A 1 378 ? -15.771 14.164 11.542 1.00 91.00 378 TYR A N 1
ATOM 2724 C CA . TYR A 1 378 ? -15.043 13.324 10.580 1.00 91.00 378 TYR A CA 1
ATOM 2725 C C . TYR A 1 378 ? -15.228 11.819 10.847 1.00 91.00 378 TYR A C 1
ATOM 2727 O O . TYR A 1 378 ? -15.413 11.049 9.905 1.00 91.00 378 TYR A O 1
ATOM 2735 N N . VAL A 1 379 ? -15.241 11.386 12.114 1.00 88.50 379 VAL A N 1
ATOM 2736 C CA . VAL A 1 379 ? -15.552 9.990 12.482 1.00 88.50 379 VAL A CA 1
ATOM 2737 C C . VAL A 1 379 ? -16.975 9.609 12.081 1.00 88.50 379 VAL A C 1
ATOM 2739 O O . VAL A 1 379 ? -17.178 8.531 11.524 1.00 88.50 379 VAL A O 1
ATOM 2742 N N . GLN A 1 380 ? -17.953 10.484 12.317 1.00 89.50 380 GLN A N 1
ATOM 2743 C CA . GLN A 1 380 ? -19.336 10.261 11.888 1.00 89.50 380 GLN A CA 1
ATOM 2744 C C . GLN A 1 380 ? -19.446 10.179 10.363 1.00 89.50 380 GLN A C 1
ATOM 2746 O O . GLN A 1 380 ? -20.064 9.246 9.856 1.00 89.50 380 GLN A O 1
ATOM 2751 N N . ALA A 1 381 ? -18.781 11.073 9.626 1.00 92.06 381 ALA A N 1
ATOM 2752 C CA . ALA A 1 381 ? -18.735 11.017 8.166 1.00 92.06 381 ALA A CA 1
ATOM 2753 C C . ALA A 1 381 ? -18.144 9.689 7.659 1.00 92.06 381 ALA A C 1
ATOM 2755 O O . ALA A 1 381 ? -18.732 9.039 6.800 1.00 92.06 381 ALA A O 1
ATOM 2756 N N . ALA A 1 382 ? -17.033 9.223 8.238 1.00 92.69 382 ALA A N 1
ATOM 2757 C CA . ALA A 1 382 ? -16.422 7.945 7.871 1.00 92.69 382 ALA A CA 1
ATOM 2758 C C . ALA A 1 382 ? -17.338 6.735 8.169 1.00 92.69 382 ALA A C 1
ATOM 2760 O O . ALA A 1 382 ? -17.432 5.806 7.361 1.00 92.69 382 ALA A O 1
ATOM 2761 N N . ARG A 1 383 ? -18.064 6.753 9.297 1.00 91.75 383 ARG A N 1
ATOM 2762 C CA . ARG A 1 383 ? -19.074 5.731 9.636 1.00 91.75 383 ARG A CA 1
ATOM 2763 C C . ARG A 1 383 ? -20.262 5.760 8.676 1.00 91.75 383 ARG A C 1
ATOM 2765 O O . ARG A 1 383 ? -20.730 4.701 8.265 1.00 91.75 383 ARG A O 1
ATOM 2772 N N . GLN A 1 384 ? -20.719 6.949 8.294 1.00 91.88 384 GLN A N 1
ATOM 2773 C CA . GLN A 1 384 ? -21.784 7.110 7.311 1.00 91.88 384 GLN A CA 1
ATOM 2774 C C . GLN A 1 384 ? -21.365 6.539 5.952 1.00 91.88 384 GLN A C 1
ATOM 2776 O O . GLN A 1 384 ? -22.094 5.717 5.403 1.00 91.88 384 GLN A O 1
ATOM 2781 N N . VAL A 1 385 ? -20.175 6.891 5.450 1.00 94.38 385 VAL A N 1
ATOM 2782 C CA . VAL A 1 385 ? -19.660 6.327 4.192 1.00 94.38 385 VAL A CA 1
ATOM 2783 C C . VAL A 1 385 ? -19.577 4.806 4.280 1.00 94.38 385 VAL A C 1
ATOM 2785 O O . VAL A 1 385 ? -20.057 4.137 3.377 1.00 94.38 385 VAL A O 1
ATOM 2788 N N . THR A 1 386 ? -19.072 4.258 5.392 1.00 92.94 386 THR A N 1
ATOM 2789 C CA . THR A 1 386 ? -19.027 2.802 5.619 1.00 92.94 386 THR A CA 1
ATOM 2790 C C . THR A 1 386 ? -20.404 2.153 5.427 1.00 92.94 386 THR A C 1
ATOM 2792 O O . THR A 1 386 ? -20.524 1.150 4.727 1.00 92.94 386 THR A O 1
ATOM 2795 N N . SER A 1 387 ? -21.446 2.736 6.030 1.00 89.81 387 SER A N 1
ATOM 2796 C CA . SER A 1 387 ? -22.831 2.265 5.909 1.00 89.81 387 SER A CA 1
ATOM 2797 C C . SER A 1 387 ? -23.339 2.330 4.464 1.00 89.81 387 SER A C 1
ATOM 2799 O O . SER A 1 387 ? -23.971 1.395 3.982 1.00 89.81 387 SER A O 1
ATOM 2801 N N . GLU A 1 388 ? -23.039 3.418 3.753 1.00 91.69 388 GLU A N 1
ATOM 2802 C CA . GLU A 1 388 ? -23.475 3.649 2.369 1.00 91.69 388 GLU A CA 1
ATOM 2803 C C . GLU A 1 388 ? -22.769 2.750 1.343 1.00 91.69 388 GLU A C 1
ATOM 2805 O O . GLU A 1 388 ? -23.337 2.462 0.289 1.00 91.69 388 GLU A O 1
ATOM 2810 N N . THR A 1 389 ? -21.527 2.340 1.611 1.00 92.56 389 THR A N 1
ATOM 2811 C CA . THR A 1 389 ? -20.706 1.544 0.685 1.00 92.56 389 THR A CA 1
ATOM 2812 C C . THR A 1 389 ? -20.635 0.064 1.048 1.00 92.56 389 THR A C 1
ATOM 2814 O O . THR A 1 389 ? -20.094 -0.715 0.268 1.00 92.56 389 THR A O 1
ATOM 2817 N N . GLY A 1 390 ? -21.151 -0.337 2.213 1.00 89.38 390 GLY A N 1
ATOM 2818 C CA . GLY A 1 390 ? -21.008 -1.704 2.723 1.00 89.38 390 GLY A CA 1
ATOM 2819 C C . GLY A 1 390 ? -19.573 -2.061 3.133 1.00 89.38 390 GLY A C 1
ATOM 2820 O O . GLY A 1 390 ? -19.242 -3.239 3.258 1.00 89.38 390 GLY A O 1
ATOM 2821 N N . SER A 1 391 ? -18.713 -1.058 3.330 1.00 93.19 391 SER A N 1
ATOM 2822 C CA . SER A 1 391 ? -17.339 -1.243 3.809 1.00 93.19 391 SER A CA 1
ATOM 2823 C C . SER A 1 391 ? -17.316 -1.697 5.270 1.00 93.19 391 SER A C 1
ATOM 2825 O O . SER A 1 391 ? -18.332 -1.705 5.963 1.00 93.19 391 SER A O 1
ATOM 2827 N N . GLN A 1 392 ? -16.133 -2.034 5.780 1.00 93.56 392 GLN A N 1
ATOM 2828 C CA . GLN A 1 392 ? -15.928 -2.235 7.213 1.00 93.56 392 GLN A CA 1
ATOM 2829 C C . GLN A 1 392 ? -15.367 -0.971 7.872 1.00 93.56 392 GLN A C 1
ATOM 2831 O O . GLN A 1 392 ? -14.542 -0.278 7.281 1.00 93.56 392 GLN A O 1
ATOM 2836 N N . PHE A 1 393 ? -15.769 -0.679 9.112 1.00 92.06 393 PHE A N 1
ATOM 2837 C CA . PHE A 1 393 ? -15.218 0.442 9.882 1.00 92.06 393 PHE A CA 1
ATOM 2838 C C . PHE A 1 393 ? -14.240 -0.057 10.946 1.00 92.06 393 PHE A C 1
ATOM 2840 O O . PHE A 1 393 ? -14.619 -0.796 11.861 1.00 92.06 393 PHE A O 1
ATOM 2847 N N . HIS A 1 394 ? -12.988 0.387 10.865 1.00 91.12 394 HIS A N 1
ATOM 2848 C CA . HIS A 1 394 ? -11.967 0.096 11.860 1.00 91.12 394 HIS A CA 1
ATOM 2849 C C . HIS A 1 394 ? -11.699 1.332 12.716 1.00 91.12 394 HIS A C 1
ATOM 2851 O O . HIS A 1 394 ? -10.955 2.229 12.324 1.00 91.12 394 HIS A O 1
ATOM 2857 N N . ASP A 1 395 ? -12.261 1.352 13.927 1.00 86.25 395 ASP A N 1
ATOM 2858 C CA . ASP A 1 395 ? -12.034 2.437 14.887 1.00 86.25 395 ASP A CA 1
ATOM 2859 C C . ASP A 1 395 ? -10.655 2.335 15.573 1.00 86.25 395 ASP A C 1
ATOM 2861 O O . ASP A 1 395 ? -10.545 2.151 16.785 1.00 86.25 395 ASP A O 1
ATOM 2865 N N . VAL A 1 396 ? -9.590 2.342 14.769 1.00 83.31 396 VAL A N 1
ATOM 2866 C CA . VAL A 1 396 ? -8.235 1.986 15.202 1.00 83.31 396 VAL A CA 1
ATOM 2867 C C . VAL A 1 396 ? -7.691 2.964 16.235 1.00 83.31 396 VAL A C 1
ATOM 2869 O O . VAL A 1 396 ? -7.102 2.538 17.226 1.00 83.31 396 VAL A O 1
ATOM 2872 N N . TYR A 1 397 ? -7.931 4.264 16.070 1.00 79.12 397 TYR A N 1
ATOM 2873 C CA . TYR A 1 397 ? -7.320 5.250 16.954 1.00 79.12 397 TYR A CA 1
ATOM 2874 C C . TYR A 1 397 ? -8.017 5.359 18.311 1.00 79.12 397 TYR A C 1
ATOM 2876 O O . TYR A 1 397 ? -7.323 5.521 19.310 1.00 79.12 397 TYR A O 1
ATOM 2884 N N . LYS A 1 398 ? -9.341 5.137 18.381 1.00 76.81 398 LYS A N 1
ATOM 2885 C CA . LYS A 1 398 ? -10.052 4.983 19.664 1.00 76.81 398 LYS A CA 1
ATOM 2886 C C . LYS A 1 398 ? -9.493 3.830 20.497 1.00 76.81 398 LYS A C 1
ATOM 2888 O O . LYS A 1 398 ? -9.557 3.859 21.721 1.00 76.81 398 LYS A O 1
ATOM 2893 N N . ARG A 1 399 ? -8.989 2.788 19.830 1.00 75.31 399 ARG A N 1
ATOM 2894 C CA . ARG A 1 399 ? -8.388 1.624 20.492 1.00 75.31 399 ARG A CA 1
ATOM 2895 C C . ARG A 1 399 ? -6.954 1.871 20.919 1.00 75.31 399 ARG A C 1
ATOM 2897 O O . ARG A 1 399 ? -6.544 1.329 21.932 1.00 75.31 399 ARG A O 1
ATOM 2904 N N . LEU A 1 400 ? -6.200 2.654 20.150 1.00 74.31 400 LEU A N 1
ATOM 2905 C CA . LEU A 1 400 ? -4.832 3.032 20.499 1.00 74.31 400 LEU A CA 1
ATOM 2906 C C . LEU A 1 400 ? -4.785 3.903 21.756 1.00 74.31 400 LEU A C 1
ATOM 2908 O O . LEU A 1 400 ? -3.899 3.727 22.586 1.00 74.31 400 LEU A O 1
ATOM 2912 N N . THR A 1 401 ? -5.728 4.831 21.896 1.00 67.00 401 THR A N 1
ATOM 2913 C CA . THR A 1 401 ? -5.928 5.588 23.130 1.00 67.00 401 THR A CA 1
ATOM 2914 C C . THR A 1 401 ? -7.394 6.018 23.233 1.00 67.00 401 THR A C 1
ATOM 2916 O O . THR A 1 401 ? -7.981 6.415 22.218 1.00 67.00 401 THR A O 1
ATOM 2919 N N . PRO A 1 402 ? -8.015 5.984 24.426 1.00 63.47 402 PRO A N 1
ATOM 2920 C CA . PRO A 1 402 ? -9.341 6.551 24.605 1.00 63.47 402 PRO A CA 1
ATOM 2921 C C . PRO A 1 402 ? -9.365 8.014 24.156 1.00 63.47 402 PRO A C 1
ATOM 2923 O O . PRO A 1 402 ? -8.479 8.804 24.482 1.00 63.47 402 PRO A O 1
ATOM 2926 N N . TYR A 1 403 ? -10.424 8.405 23.450 1.00 57.72 403 TYR A N 1
ATOM 2927 C CA . TYR A 1 403 ? -10.590 9.753 22.901 1.00 57.72 403 TYR A CA 1
ATOM 2928 C C . TYR A 1 403 ? -10.494 10.897 23.931 1.00 57.72 403 TYR A C 1
ATOM 2930 O O . TYR A 1 403 ? -10.155 12.025 23.571 1.00 57.72 403 TYR A O 1
ATOM 2938 N N . ALA A 1 404 ? -10.731 10.594 25.211 1.00 48.56 404 ALA A N 1
ATOM 2939 C CA . ALA A 1 404 ? -10.625 11.518 26.338 1.00 48.56 404 ALA A CA 1
ATOM 2940 C C . ALA A 1 404 ? -9.206 11.651 26.942 1.00 48.56 404 ALA A C 1
ATOM 2942 O O . ALA A 1 404 ? -9.024 12.452 27.856 1.00 48.56 404 ALA A O 1
ATOM 2943 N N . ALA A 1 405 ? -8.223 10.874 26.472 1.00 55.25 405 ALA A N 1
ATOM 2944 C CA . ALA A 1 405 ? -6.874 10.792 27.042 1.00 55.25 405 ALA A CA 1
ATOM 2945 C C . ALA A 1 405 ? -5.763 10.937 25.981 1.00 55.25 405 ALA A C 1
ATOM 2947 O O . ALA A 1 405 ? -4.666 10.399 26.131 1.00 55.25 405 ALA A O 1
ATOM 2948 N N . TYR A 1 406 ? -6.031 11.656 24.886 1.00 56.06 406 TYR A N 1
ATOM 2949 C CA . TYR A 1 406 ? -5.098 11.779 23.754 1.00 56.06 406 TYR A CA 1
ATOM 2950 C C . TYR A 1 406 ? -3.768 12.471 24.102 1.00 56.06 406 TYR A C 1
ATOM 2952 O O . TYR A 1 406 ? -2.814 12.382 23.334 1.00 56.06 406 TYR A O 1
ATOM 2960 N N . SER A 1 407 ? -3.677 13.151 25.247 1.00 49.16 407 SER A N 1
ATOM 2961 C CA . SER A 1 407 ? -2.625 14.132 25.515 1.00 49.16 407 SER A CA 1
ATOM 2962 C C . SER A 1 407 ? -1.385 13.649 26.287 1.00 49.16 407 SER A C 1
ATOM 2964 O O . SER A 1 407 ? -0.530 14.486 26.564 1.00 49.16 407 SER A O 1
ATOM 2966 N N . ALA A 1 408 ? -1.205 12.360 26.625 1.00 47.00 408 ALA A N 1
ATOM 2967 C CA . ALA A 1 408 ? -0.066 11.971 27.485 1.00 47.00 408 ALA A CA 1
ATOM 2968 C C . ALA A 1 408 ? 0.427 10.506 27.411 1.00 47.00 408 ALA A C 1
ATOM 2970 O O . ALA A 1 408 ? 0.814 9.944 28.434 1.00 47.00 408 ALA A O 1
ATOM 2971 N N . THR A 1 409 ? 0.439 9.846 26.248 1.00 52.53 409 THR A N 1
ATOM 2972 C CA . THR A 1 409 ? 0.859 8.428 26.168 1.00 52.53 409 THR A CA 1
ATOM 2973 C C . THR A 1 409 ? 2.015 8.188 25.200 1.00 52.53 409 THR A C 1
ATOM 2975 O O . THR A 1 409 ? 2.144 8.865 24.184 1.00 52.53 409 THR A O 1
ATOM 2978 N N . HIS A 1 410 ? 2.816 7.148 25.477 1.00 61.12 410 HIS A N 1
ATOM 2979 C CA . HIS A 1 410 ? 3.895 6.609 24.628 1.00 61.12 410 HIS A CA 1
ATOM 2980 C C . HIS A 1 410 ? 3.468 6.227 23.192 1.00 61.12 410 HIS A C 1
ATOM 2982 O O . HIS A 1 410 ? 4.289 5.722 22.431 1.00 61.12 410 HIS A O 1
ATOM 2988 N N . ILE A 1 411 ? 2.198 6.409 22.824 1.00 70.94 411 ILE A N 1
ATOM 2989 C CA . ILE A 1 411 ? 1.578 6.022 21.552 1.00 70.94 411 ILE A CA 1
ATOM 2990 C C . ILE A 1 411 ? 1.702 7.130 20.496 1.00 70.94 411 ILE A C 1
ATOM 2992 O O . ILE A 1 411 ? 1.873 6.831 19.315 1.00 70.94 411 ILE A O 1
ATOM 2996 N N . PHE A 1 412 ? 1.677 8.396 20.913 1.00 71.44 412 PHE A N 1
ATOM 2997 C CA . PHE A 1 412 ? 1.883 9.571 20.058 1.00 71.44 412 PHE A CA 1
ATOM 2998 C C . PHE A 1 412 ? 3.211 10.248 20.430 1.00 71.44 412 PHE A C 1
ATOM 3000 O O . PHE A 1 412 ? 3.816 9.895 21.442 1.00 71.44 412 PHE A O 1
ATOM 3007 N N . GLY A 1 413 ? 3.705 11.190 19.623 1.00 62.47 413 GLY A N 1
ATOM 3008 C CA . GLY A 1 413 ? 4.957 11.896 19.940 1.00 62.47 413 GLY A CA 1
ATOM 3009 C C . GLY A 1 413 ? 6.182 11.444 19.155 1.00 62.47 413 GLY A C 1
ATOM 3010 O O . GLY A 1 413 ? 7.290 11.791 19.555 1.00 62.47 413 GLY A O 1
ATOM 3011 N N . GLY A 1 414 ? 6.024 10.689 18.059 1.00 55.97 414 GLY A N 1
ATOM 3012 C CA . GLY A 1 414 ? 7.157 10.166 17.276 1.00 55.97 414 GLY A CA 1
ATOM 3013 C C . GLY A 1 414 ? 8.135 11.236 16.767 1.00 55.97 414 GLY A C 1
ATOM 3014 O O . GLY A 1 414 ? 9.315 10.954 16.589 1.00 55.97 414 GLY A O 1
ATOM 3015 N N . ASP A 1 415 ? 7.662 12.469 16.597 1.00 54.44 415 ASP A N 1
ATOM 3016 C CA . ASP A 1 415 ? 8.412 13.648 16.145 1.00 54.44 415 ASP A CA 1
ATOM 3017 C C . ASP A 1 415 ? 8.425 14.796 17.182 1.00 54.44 415 ASP A C 1
ATOM 3019 O O . ASP A 1 415 ? 8.842 15.920 16.884 1.00 54.44 415 ASP A O 1
ATOM 3023 N N . GLY A 1 416 ? 7.972 14.530 18.412 1.00 57.03 416 GLY A N 1
ATOM 3024 C CA . GLY A 1 416 ? 7.727 15.553 19.434 1.00 57.03 416 GLY A CA 1
ATOM 3025 C C . GLY A 1 416 ? 6.386 16.282 19.285 1.00 57.03 416 GLY A C 1
ATOM 3026 O O . GLY A 1 416 ? 6.145 17.249 20.005 1.00 57.03 416 GLY A O 1
ATOM 3027 N N . THR A 1 417 ? 5.508 15.828 18.384 1.00 61.72 417 THR A N 1
ATOM 3028 C CA . THR A 1 417 ? 4.126 16.306 18.248 1.00 61.72 417 THR A CA 1
ATOM 3029 C C . THR A 1 417 ? 3.133 15.198 18.601 1.00 61.72 417 THR A C 1
ATOM 3031 O O . THR A 1 417 ? 3.385 14.015 18.390 1.00 61.72 417 THR A O 1
ATOM 3034 N N . THR A 1 418 ? 1.943 15.556 19.076 1.00 64.44 418 THR A N 1
ATOM 3035 C CA . THR A 1 418 ? 0.839 14.594 19.255 1.00 64.44 418 THR A CA 1
ATOM 3036 C C . THR A 1 418 ? 0.148 14.224 17.933 1.00 64.44 418 THR A C 1
ATOM 3038 O O . THR A 1 418 ? -0.862 13.526 17.936 1.00 64.44 418 THR A O 1
ATOM 3041 N N . LEU A 1 419 ? 0.675 14.694 16.796 1.00 71.62 419 LEU A N 1
ATOM 3042 C CA . LEU A 1 419 ? 0.114 14.474 15.466 1.00 71.62 419 LEU A CA 1
ATOM 3043 C C . LEU A 1 419 ? 0.372 13.050 14.970 1.00 71.62 419 LEU A C 1
ATOM 3045 O O . LEU A 1 419 ? -0.514 12.410 14.399 1.00 71.62 419 LEU A O 1
ATOM 3049 N N . HIS A 1 420 ? 1.592 12.569 15.214 1.00 78.25 420 HIS A N 1
ATOM 3050 C CA . HIS A 1 420 ? 2.123 11.343 14.641 1.00 78.25 420 HIS A CA 1
ATOM 3051 C C . HIS A 1 420 ? 2.340 10.271 15.702 1.00 78.25 420 HIS A C 1
ATOM 3053 O O . HIS A 1 420 ? 2.731 10.538 16.844 1.00 78.25 420 HIS A O 1
ATOM 3059 N N . LEU A 1 421 ? 2.105 9.027 15.291 1.00 77.88 421 LEU A N 1
ATOM 3060 C CA . LEU A 1 421 ? 2.335 7.864 16.129 1.00 77.88 421 LEU A CA 1
ATOM 3061 C C . LEU A 1 421 ? 3.835 7.681 16.388 1.00 77.88 421 LEU A C 1
ATOM 3063 O O . LEU A 1 421 ? 4.677 7.845 15.499 1.00 77.88 421 LEU A O 1
ATOM 3067 N N . SER A 1 422 ? 4.164 7.305 17.620 1.00 76.62 422 SER A N 1
ATOM 3068 C CA . SER A 1 422 ? 5.498 6.833 17.989 1.00 76.62 422 SER A CA 1
ATOM 3069 C C . SER A 1 422 ? 5.790 5.466 17.348 1.00 76.62 422 SER A C 1
ATOM 3071 O O . SER A 1 422 ? 4.939 4.877 16.672 1.00 76.62 422 SER A O 1
ATOM 3073 N N . ALA A 1 423 ? 6.976 4.909 17.611 1.00 77.50 423 ALA A N 1
ATOM 3074 C CA . ALA A 1 423 ? 7.280 3.524 17.246 1.00 77.50 423 ALA A CA 1
ATOM 3075 C C . ALA A 1 423 ? 6.286 2.538 17.863 1.00 77.50 423 ALA A C 1
ATOM 3077 O O . ALA A 1 423 ? 5.732 1.685 17.170 1.00 77.50 423 ALA A O 1
ATOM 3078 N N . GLY A 1 424 ? 6.001 2.711 19.156 1.00 76.19 424 GLY A N 1
ATOM 3079 C CA . GLY A 1 424 ? 5.009 1.906 19.862 1.00 76.19 424 GLY A CA 1
ATOM 3080 C C . GLY A 1 424 ? 3.605 2.077 19.282 1.00 76.19 424 GLY A C 1
ATOM 3081 O O . GLY A 1 424 ? 2.891 1.091 19.114 1.00 76.19 424 GLY A O 1
ATOM 3082 N N . GLY A 1 425 ? 3.224 3.301 18.905 1.00 79.88 425 GLY A N 1
ATOM 3083 C CA . GLY A 1 425 ? 1.922 3.574 18.298 1.00 79.88 425 GLY A CA 1
ATOM 3084 C C . GLY A 1 425 ? 1.742 2.929 16.924 1.00 79.88 425 GLY A C 1
ATOM 3085 O O . GLY A 1 425 ? 0.708 2.313 16.673 1.00 79.88 425 GLY A O 1
ATOM 3086 N N . ASN A 1 426 ? 2.748 3.002 16.047 1.00 83.00 426 ASN A N 1
ATOM 3087 C CA . ASN A 1 426 ? 2.692 2.342 14.739 1.00 83.00 426 ASN A CA 1
ATOM 3088 C C . ASN A 1 426 ? 2.694 0.812 14.861 1.00 83.00 426 ASN A C 1
ATOM 3090 O O . ASN A 1 426 ? 1.931 0.145 14.158 1.00 83.00 426 ASN A O 1
ATOM 3094 N N . HIS A 1 427 ? 3.485 0.261 15.791 1.00 83.38 427 HIS A N 1
ATOM 3095 C CA . HIS A 1 427 ? 3.440 -1.161 16.136 1.00 83.38 427 HIS A CA 1
ATOM 3096 C C . HIS A 1 427 ? 2.030 -1.584 16.553 1.00 83.38 427 HIS A C 1
ATOM 3098 O O . HIS A 1 427 ? 1.442 -2.482 15.947 1.00 83.38 427 HIS A O 1
ATOM 3104 N N . ALA A 1 428 ? 1.444 -0.885 17.527 1.00 83.25 428 ALA A N 1
ATOM 3105 C CA . ALA A 1 428 ? 0.098 -1.168 18.006 1.00 83.25 428 ALA A CA 1
ATOM 3106 C C . ALA A 1 428 ? -0.953 -1.029 16.891 1.00 83.25 428 ALA A C 1
ATOM 3108 O O . ALA A 1 428 ? -1.836 -1.877 16.774 1.00 83.25 428 ALA A O 1
ATOM 3109 N N . LYS A 1 429 ? -0.837 -0.018 16.020 1.00 87.69 429 LYS A N 1
ATOM 3110 C CA . LYS A 1 429 ? -1.734 0.184 14.871 1.00 87.69 429 LYS A CA 1
ATOM 3111 C C . LYS A 1 429 ? -1.690 -1.001 13.904 1.00 87.69 429 LYS A C 1
ATOM 3113 O O . LYS A 1 429 ? -2.745 -1.507 13.520 1.00 87.69 429 LYS A O 1
ATOM 3118 N N . GLY A 1 430 ? -0.495 -1.471 13.542 1.00 90.38 430 GLY A N 1
ATOM 3119 C CA . GLY A 1 430 ? -0.320 -2.640 12.675 1.00 90.38 430 GLY A CA 1
ATOM 3120 C C . GLY A 1 430 ? -0.884 -3.924 13.288 1.00 90.38 430 GLY A C 1
ATOM 3121 O O . GLY A 1 430 ? -1.635 -4.643 12.629 1.00 90.38 430 GLY A O 1
ATOM 3122 N N . VAL A 1 431 ? -0.620 -4.166 14.577 1.00 88.88 431 VAL A N 1
ATOM 3123 C CA . VAL A 1 431 ? -1.185 -5.308 15.322 1.00 88.88 431 VAL A CA 1
ATOM 3124 C C . VAL A 1 431 ? -2.714 -5.242 15.366 1.00 88.88 431 VAL A C 1
ATOM 3126 O O . VAL A 1 431 ? -3.386 -6.243 15.120 1.00 88.88 431 VAL A O 1
ATOM 3129 N N . LEU A 1 432 ? -3.292 -4.069 15.636 1.00 90.00 432 LEU A N 1
ATOM 3130 C CA . LEU A 1 432 ? -4.744 -3.887 15.657 1.00 90.00 432 LEU A CA 1
ATOM 3131 C C . LEU A 1 432 ? -5.377 -4.131 14.284 1.00 90.00 432 LEU A C 1
ATOM 3133 O O . LEU A 1 432 ? -6.438 -4.749 14.222 1.00 90.00 432 LEU A O 1
ATOM 3137 N N . ARG A 1 433 ? -4.734 -3.701 13.190 1.00 93.06 433 ARG A N 1
ATOM 3138 C CA . ARG A 1 433 ? -5.188 -4.017 11.825 1.00 93.06 433 ARG A CA 1
ATOM 3139 C C . ARG A 1 433 ? -5.127 -5.510 11.534 1.00 93.06 433 ARG A C 1
ATOM 3141 O O . ARG A 1 433 ? -6.085 -6.045 10.988 1.00 93.06 433 ARG A O 1
ATOM 3148 N N . ALA A 1 434 ? -4.056 -6.186 11.944 1.00 93.31 434 ALA A N 1
ATOM 3149 C CA . ALA A 1 434 ? -3.950 -7.629 11.781 1.00 93.31 434 ALA A CA 1
ATOM 3150 C C . ALA A 1 434 ? -5.066 -8.353 12.545 1.00 93.31 434 ALA A C 1
ATOM 3152 O O . ALA A 1 434 ? -5.799 -9.140 11.962 1.00 93.31 434 ALA A O 1
ATOM 3153 N N . ARG A 1 435 ? -5.284 -8.020 13.821 1.00 90.81 435 ARG A N 1
ATOM 3154 C CA . ARG A 1 435 ? -6.372 -8.606 14.622 1.00 90.81 435 ARG A CA 1
ATOM 3155 C C . ARG A 1 435 ? -7.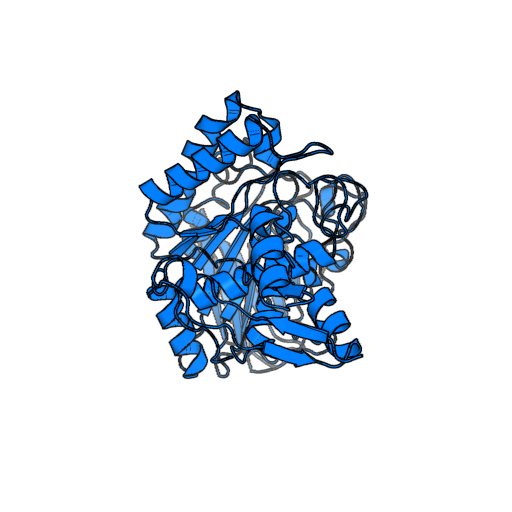755 -8.306 14.051 1.00 90.81 435 ARG A C 1
ATOM 3157 O O . ARG A 1 435 ? -8.616 -9.179 14.045 1.00 90.81 435 ARG A O 1
ATOM 3164 N N . PHE A 1 436 ? -7.967 -7.089 13.550 1.00 92.31 436 PHE A N 1
ATOM 3165 C CA . PHE A 1 436 ? -9.191 -6.743 12.836 1.00 92.31 436 PHE A CA 1
ATOM 3166 C C . PHE A 1 436 ? -9.390 -7.644 11.617 1.00 92.31 436 PHE A C 1
ATOM 3168 O O . PHE A 1 436 ? -10.479 -8.181 11.448 1.00 92.31 436 PHE A O 1
ATOM 3175 N N . LEU A 1 437 ? -8.347 -7.834 10.802 1.00 94.06 437 LEU A N 1
ATOM 3176 C CA . LEU A 1 437 ? -8.394 -8.693 9.624 1.00 94.06 437 LEU A CA 1
ATOM 3177 C C . LEU A 1 437 ? -8.744 -10.136 10.003 1.00 94.06 437 LEU A C 1
ATOM 3179 O O . LEU A 1 437 ? -9.649 -10.710 9.406 1.00 94.06 437 LEU A O 1
ATOM 3183 N N . LEU A 1 438 ? -8.080 -10.704 11.012 1.00 91.12 438 LEU A N 1
ATOM 3184 C CA . LEU A 1 438 ? -8.342 -12.071 11.481 1.00 91.12 438 LEU A CA 1
ATOM 3185 C C . LEU A 1 438 ? -9.786 -12.239 11.946 1.00 91.12 438 LEU A C 1
ATOM 3187 O O . LEU A 1 438 ? -10.455 -13.185 11.534 1.00 91.12 438 LEU A O 1
ATOM 3191 N N . ASN A 1 439 ? -10.304 -11.277 12.713 1.00 88.81 439 ASN A N 1
ATOM 3192 C CA . ASN A 1 439 ? -11.689 -11.332 13.154 1.00 88.81 439 ASN A CA 1
ATOM 3193 C C . ASN A 1 439 ? -12.666 -11.194 11.977 1.00 88.81 439 ASN A C 1
ATOM 3195 O O . ASN A 1 439 ? -13.574 -12.005 11.831 1.00 88.81 439 ASN A O 1
ATOM 3199 N N . ALA A 1 440 ? -12.451 -10.213 11.094 1.00 86.62 440 ALA A N 1
ATOM 3200 C CA . ALA A 1 440 ? -13.300 -9.963 9.926 1.00 86.62 440 ALA A CA 1
ATOM 3201 C C . ALA A 1 440 ? -13.348 -11.150 8.953 1.00 86.62 440 ALA A C 1
ATOM 3203 O O . ALA A 1 440 ? -14.346 -11.349 8.261 1.00 86.62 440 ALA A O 1
ATOM 3204 N N . THR A 1 441 ? -12.277 -11.941 8.910 1.00 89.50 441 THR A N 1
ATOM 3205 C CA . THR A 1 441 ? -12.132 -13.096 8.018 1.00 89.50 441 THR A CA 1
ATOM 3206 C C . THR A 1 441 ? -12.437 -14.436 8.688 1.00 89.50 441 THR A C 1
ATOM 3208 O O . THR A 1 441 ? -12.498 -15.446 7.993 1.00 89.50 441 THR A O 1
ATOM 3211 N N . GLY A 1 442 ? -12.673 -14.460 10.004 1.00 84.31 442 GLY A N 1
ATOM 3212 C CA . GLY A 1 442 ? -12.953 -15.683 10.761 1.00 84.31 442 GLY A CA 1
ATOM 3213 C C . GLY A 1 442 ? -11.722 -16.553 11.051 1.00 84.31 442 GLY A C 1
ATOM 3214 O O . GLY A 1 442 ? -11.880 -17.667 11.536 1.00 84.31 442 GLY A O 1
ATOM 3215 N N . HIS A 1 443 ? -10.509 -16.050 10.804 1.00 82.19 443 HIS A N 1
ATOM 3216 C CA . HIS A 1 443 ? -9.235 -16.750 11.030 1.00 82.19 443 HIS A CA 1
ATOM 3217 C C . HIS A 1 443 ? -8.633 -16.428 12.403 1.00 82.19 443 HIS A C 1
ATOM 3219 O O . HIS A 1 443 ? -7.421 -16.263 12.537 1.00 82.19 443 HIS A O 1
ATOM 3225 N N . ASN A 1 444 ? -9.470 -16.282 13.434 1.00 72.38 444 ASN A N 1
ATOM 3226 C CA . ASN A 1 444 ? -8.963 -16.064 14.786 1.00 72.38 444 ASN A CA 1
ATOM 3227 C C . ASN A 1 444 ? -8.144 -17.298 15.195 1.00 72.38 444 ASN A C 1
ATOM 3229 O O . ASN A 1 444 ? -8.696 -18.403 15.177 1.00 72.38 444 ASN A O 1
ATOM 3233 N N . PRO A 1 445 ? -6.852 -17.149 15.545 1.00 55.94 445 PRO A N 1
ATOM 3234 C CA . PRO A 1 445 ? -6.099 -18.265 16.088 1.00 55.94 445 PRO A CA 1
ATOM 3235 C C . PRO A 1 445 ? -6.851 -18.784 17.314 1.00 55.94 445 PRO A C 1
ATOM 3237 O O . PRO A 1 445 ? -7.360 -17.998 18.117 1.00 55.94 445 PRO A O 1
ATOM 3240 N N . VAL A 1 446 ? -6.975 -20.107 17.418 1.00 45.66 446 VAL A N 1
ATOM 3241 C CA . VAL A 1 446 ? -7.429 -20.744 18.655 1.00 45.66 446 VAL A CA 1
ATOM 3242 C C . VAL A 1 446 ? -6.367 -20.399 19.699 1.00 45.66 446 VAL A C 1
ATOM 3244 O O . VAL A 1 446 ? -5.249 -20.903 19.613 1.00 45.66 446 VAL A O 1
ATOM 3247 N N . GLU A 1 447 ? -6.689 -19.443 20.573 1.00 40.66 447 GLU A N 1
ATOM 3248 C CA . GLU A 1 447 ? -5.806 -18.952 21.641 1.00 40.66 447 GLU A CA 1
ATOM 3249 C C . GLU A 1 447 ? -5.695 -19.949 22.792 1.00 40.66 447 GLU A C 1
ATOM 3251 O O . GLU A 1 447 ? -6.757 -20.336 23.339 1.00 40.66 447 GLU A O 1
#